Protein AF-0000000074760131 (afdb_homodimer)

Foldseek 3Di:
DVVVVVVVVCVLCVVVVVVVVLLQVLLVVQCVQAPLLAAQEEQEPLLWFLNVLLLQVSLQSQYHYEYEEQDQVSQVVSCVVSVVRHVHYYYDHADLLDLVRLLVSLVVSCVSSVNAHAEYEAEWAAFAQAALCVQQQHDPPQPQPQPPPPPPCSRVSVHGPHNPSSVVLLVVRLSTLPVSLVSNCVRCVVRNLPHYQAHEYEYEAAVLLQDPFGSGVSVSVNSVNVVVVQVVVQVVCVVSNYFYAYEHEYAEPIPNNLRHSNDPNPPPDPDPDDDDCPDPPPRFADSPPHHYSNVSSVVRVSCRSSSPHYHYPPPCVVVLSVVCVVPVPVSVVVRCVRRVND/DVVVVVVVVCVLCVVVVVVVVVLQVLLVVQCVQAPLLAAQEEAEPLLWFLNVLLLQVSLQSQYHYEYEEQDQVSQVVSCVVSVVRHVHYYYDHADLLDLVRLLVSLVVSCVSSVNAHAEYEAEWAAFAQAALCVQQQHDPPQDCPLPPPPPPCSRVSVHGPHNPSSVVLLVVRLSTLPVSLVSNCVRCVVRNLPHYQAHEYEYEAAVLLQDPFGSGVSVSVNSVNVVVVQVVVQVVCVVSNYFYAYEHEYAEPIPRNLRHSNDPNPPPDPDPDDDDCPDPPPRFADSPPHHYSNVSSVVRVSCRSSSPHYHYPPPCCVVLSVVCVVPVPVSVVVRCVRRVND

Secondary structure (DSSP, 8-state):
-HHHHHHHHHHHHHHHHHHHHHHHHHHHHHHHHS-GGG-EEEEES-SSHHHHHHHHHHHHTT-EEEEEES-HHHHHHHHHHHTTTSSEEEEEE--TTSHHHHHHHHHHHHHHTTT--SEEEE-------S-HHHHHT--TTS---TT--STT-TTGGGS-S-HHHHHHHHHHHHIIIIIHHHHHHHHHHHHHHHH-SS-EEEEE--GGGTS--TT-HHHHHHHHHHHHHHHHHHHHHGGGT-EEEEEEESSEESGGGGG-TTS--------------------SS--TTPEEHHHHHHHHHHHHHHT-SEEEESTTHHHHHHHHHH-HHHHHHHHHHHHT--/-HHHHHHHHHHHHHHHHHHHHHHHHHHHHHHHHS-GGG-EEEEES-SSHHHHHHHHHHHHTT-EEEEEES-HHHHHHHHHHHTTTSSEEEEEE--TTSHHHHHHHHHHHHHHTTT--SEEEE-------S-HHHHHT--TTS---TT--STT-TTGGGS-S-HHHHHHHHHHHHIIIIIHHHHHHHHHHHHHHHH-SS-EEEEE--GGGTS--TT-HHHHHHHHHHHHHHHHHHHHHGGGT-EEEEEEESSEESGGGGG-TTS--------------------SS--TTPEEHHHHHHHHHHHHHHT-SEEEESTTHHHHHHHHHH-HHHHHHHHHHHHT--

pLDDT: mean 83.69, std 20.08, range [25.39, 98.86]

Nearest PDB structures (foldseek):
  3tjr-assembly1_A  TM=8.777E-01  e=2.119E-16  Mycobacterium avium subsp. paratuberculosis
  6ixj-assembly3_G-3  TM=8.486E-01  e=1.454E-15  Klebsiella oxytoca
  1gco-assembly1_A  TM=7.982E-01  e=2.711E-15  Priestia megaterium
  1gee-assembly1_A  TM=7.977E-01  e=3.036E-15  Priestia megaterium
  3t7c-assembly1_B  TM=7.393E-01  e=1.694E-13  Mycobacterium avium 104

Sequence (684 aa):
MATTAGIAAAAVALPFLIHSLIAKANASARTARIPQTKERVVIIGASSGIGAELARIYAKRHAHIVLVARRIQLLEDLVKELAPMAGSIHALRGDVTLPDDVYKITIESLRFLQGGIDTLILCAGIISVLPFEELAGIDPAAPASPDSTTPGHEFDHLMPTDPSAACHAAARIMNVNYYAPFNLTAHFLPALTRTSVAGNLLVVSSMAGKLGAPTRSIYCASKHAVQGFFDALSMEVERTGVHVGIVSPGTVETDLRQSAVDLPQQESSSSATSSTSAQPKKVAGTKKGAMSAKACAEGIVQASDLRQHDVVMPWFYQASLALHIISPRLVRWLAKKKYGYVMATTAGIAAAAVALPFLIHSLIAKANASARTARIPQTKERVVIIGASSGIGAELARIYAKRHAHIVLVARRIQLLEDLVKELAPMAGSIHALRGDVTLPDDVYKITIESLRFLQGGIDTLILCAGIISVLPFEELAGIDPAAPASPDSTTPGHEFDHLMPTDPSAACHAAARIMNVNYYAPFNLTAHFLPALTRTSVAGNLLVVSSMAGKLGAPTRSIYCASKHAVQGFFDALSMEVERTGVHVGIVSPGTVETDLRQSAVDLPQQESSSSATSSTSAQPKKVAGTKKGAMSAKACAEGIVQASDLRQHDVVMPWFYQASLALHIISPRLVRWLAKKKYGYV

Solvent-accessible surface area (backbone atoms only — not comparable to full-atom values): 34552 Å² total; per-residue (Å²): 122,68,67,64,53,48,48,56,47,44,68,60,43,48,40,52,53,56,52,52,55,57,37,53,63,49,15,61,54,42,50,70,72,47,47,55,57,71,34,24,37,39,35,36,31,25,58,46,46,42,27,35,37,38,50,53,55,42,18,73,43,20,13,30,39,35,37,26,24,72,55,49,68,53,32,48,52,49,40,67,70,38,46,88,48,18,63,37,62,46,67,42,69,37,50,60,74,36,70,70,37,40,52,48,52,51,55,52,44,27,60,76,46,75,68,31,33,32,34,41,37,41,51,49,66,60,38,43,58,57,40,67,44,65,44,19,42,43,60,86,79,56,66,71,53,68,68,47,75,50,86,93,41,53,58,53,68,35,42,40,75,28,53,62,54,32,49,50,39,44,51,53,46,31,36,44,40,29,51,18,56,52,52,48,44,50,44,44,46,47,30,25,44,60,53,26,91,59,9,36,40,38,37,58,56,27,44,41,27,77,42,49,36,58,31,22,22,62,37,7,13,21,26,8,20,37,45,15,26,50,50,5,43,28,56,60,39,41,85,60,48,30,41,44,25,40,36,21,39,56,59,56,60,49,70,48,72,80,44,29,64,73,50,83,73,78,70,80,75,76,84,76,72,90,76,89,76,74,72,78,78,78,67,72,61,75,76,79,85,44,41,48,25,57,60,50,26,53,50,51,53,50,31,60,42,22,63,41,45,76,42,51,37,61,64,71,56,51,52,52,56,53,40,35,72,47,36,44,66,59,50,48,50,52,42,28,53,62,54,66,62,106,121,67,66,64,55,48,49,54,46,44,67,59,44,48,37,50,54,54,51,55,57,60,43,56,66,53,16,63,55,44,52,71,74,45,48,56,57,70,34,27,36,39,34,35,32,25,57,46,48,43,28,35,38,37,51,53,55,42,17,72,43,21,13,30,39,36,36,27,24,70,54,50,66,53,30,48,53,50,39,67,70,38,47,87,48,18,62,39,64,45,69,41,69,38,50,61,71,36,71,69,38,40,52,48,52,50,54,52,46,26,58,76,44,75,68,32,33,32,34,40,36,43,50,50,66,60,39,43,58,57,38,66,46,65,44,17,41,42,60,90,80,57,66,72,60,63,70,47,75,49,85,93,41,55,56,53,72,35,43,40,77,28,53,63,54,32,50,51,42,44,51,51,46,31,35,44,41,29,48,18,54,52,52,48,45,49,43,45,46,47,31,25,45,61,53,25,93,59,8,36,39,38,38,58,56,28,43,42,28,76,41,47,36,55,33,21,24,63,37,8,13,21,26,8,20,39,47,15,26,49,49,5,42,28,57,60,39,41,84,62,47,30,42,43,26,41,36,21,38,54,61,58,60,48,70,48,72,79,45,27,65,71,48,84,74,76,70,80,75,75,85,76,74,89,76,88,76,74,70,77,77,78,66,73,62,74,76,78,84,42,38,49,25,56,60,51,26,52,51,51,53,50,31,60,44,23,63,44,45,77,43,52,37,61,63,70,56,51,53,52,57,52,41,34,74,49,35,45,67,59,49,48,50,53,43,28,52,63,54,65,61,106

Radius of gyration: 25.78 Å; Cα contacts (8 Å, |Δi|>4): 1356; chains: 2; bounding box: 75×75×70 Å

Structure (mmCIF, N/CA/C/O backbone):
data_AF-0000000074760131-model_v1
#
loop_
_entity.id
_entity.type
_entity.pdbx_description
1 polymer 'NAD(P)-binding protein'
#
loop_
_atom_site.group_PDB
_atom_site.id
_atom_site.type_symbol
_atom_site.label_atom_id
_atom_site.label_alt_id
_atom_site.label_comp_id
_atom_site.label_asym_id
_atom_site.label_entity_id
_atom_site.label_seq_id
_atom_site.pdbx_PDB_ins_code
_atom_site.Cartn_x
_atom_site.Cartn_y
_atom_site.Cartn_z
_atom_site.occupancy
_atom_site.B_iso_or_equiv
_atom_site.auth_seq_id
_atom_site.auth_comp_id
_atom_site.auth_asym_id
_atom_site.auth_atom_id
_atom_site.pdbx_PDB_model_num
ATOM 1 N N . MET A 1 1 ? 13.038 -11.33 37.415 1 25.71 1 MET A N 1
ATOM 2 C CA . MET A 1 1 ? 13.311 -10.548 36.212 1 25.71 1 MET A CA 1
ATOM 3 C C . MET A 1 1 ? 13.367 -11.445 34.98 1 25.71 1 MET A C 1
ATOM 5 O O . MET A 1 1 ? 13.027 -11.013 33.877 1 25.71 1 MET A O 1
ATOM 9 N N . ALA A 1 2 ? 13.998 -12.531 35.12 1 36.42 2 ALA A N 1
ATOM 10 C CA . ALA A 1 2 ? 14.315 -13.575 34.149 1 36.42 2 ALA A CA 1
ATOM 11 C C . ALA A 1 2 ? 13.068 -14.373 33.776 1 36.42 2 ALA A C 1
ATOM 13 O O . ALA A 1 2 ? 12.924 -14.811 32.632 1 36.42 2 ALA A O 1
ATOM 14 N N . THR A 1 3 ? 12.272 -14.636 34.692 1 36.57 3 THR A N 1
ATOM 15 C CA . THR A 1 3 ? 11.137 -15.543 34.557 1 36.57 3 THR A CA 1
ATOM 16 C C . THR A 1 3 ? 10.024 -14.898 33.735 1 36.57 3 THR A C 1
ATOM 18 O O . THR A 1 3 ? 9.299 -15.587 33.015 1 36.57 3 THR A O 1
ATOM 21 N N . THR A 1 4 ? 9.851 -13.538 33.882 1 33.87 4 THR A N 1
ATOM 22 C CA . THR A 1 4 ? 8.796 -12.783 33.215 1 33.87 4 THR A CA 1
ATOM 23 C C . THR A 1 4 ? 9.106 -12.614 31.731 1 33.87 4 THR A C 1
ATOM 25 O O . THR A 1 4 ? 8.197 -12.607 30.898 1 33.87 4 THR A O 1
ATOM 28 N N . ALA A 1 5 ? 10.37 -12.464 31.42 1 36.91 5 ALA A N 1
ATOM 29 C CA . ALA A 1 5 ? 10.866 -12.4 30.048 1 36.91 5 ALA A CA 1
ATOM 30 C C . ALA A 1 5 ? 10.656 -13.728 29.326 1 36.91 5 ALA A C 1
ATOM 32 O O . ALA A 1 5 ? 10.34 -13.75 28.135 1 36.91 5 ALA A O 1
ATOM 33 N N . GLY A 1 6 ? 10.83 -14.709 29.985 1 34.36 6 GLY A N 1
ATOM 34 C CA . GLY A 1 6 ? 10.679 -16.051 29.444 1 34.36 6 GLY A CA 1
ATOM 35 C C . GLY A 1 6 ? 9.25 -16.38 29.057 1 34.36 6 GLY A C 1
ATOM 36 O O . GLY A 1 6 ? 9.009 -16.999 28.019 1 34.36 6 GLY A O 1
ATOM 37 N N . ILE A 1 7 ? 8.321 -16.017 29.9 1 35.05 7 ILE A N 1
ATOM 38 C CA . ILE A 1 7 ? 6.903 -16.295 29.701 1 35.05 7 ILE A CA 1
ATOM 39 C C . ILE A 1 7 ? 6.363 -15.433 28.562 1 35.05 7 ILE A C 1
ATOM 41 O O . ILE A 1 7 ? 5.614 -15.917 27.71 1 35.05 7 ILE A O 1
ATOM 45 N N . ALA A 1 8 ? 6.775 -14.192 28.533 1 37.88 8 ALA A N 1
ATOM 46 C CA . ALA A 1 8 ? 6.421 -13.305 27.428 1 37.88 8 ALA A CA 1
ATOM 47 C C . ALA A 1 8 ? 6.955 -13.839 26.102 1 37.88 8 ALA A C 1
ATOM 49 O O . ALA A 1 8 ? 6.25 -13.826 25.091 1 37.88 8 ALA A O 1
ATOM 50 N N . ALA A 1 9 ? 8.093 -14.368 26.188 1 38.42 9 ALA A N 1
ATOM 51 C CA . ALA A 1 9 ? 8.692 -14.99 25.01 1 38.42 9 ALA A CA 1
ATOM 52 C C . ALA A 1 9 ? 7.933 -16.252 24.609 1 38.42 9 ALA A C 1
ATOM 54 O O . ALA A 1 9 ? 7.719 -16.504 23.421 1 38.42 9 ALA A O 1
ATOM 55 N N . ALA A 1 10 ? 7.651 -17.055 25.6 1 39.58 10 ALA A N 1
ATOM 56 C CA . ALA A 1 10 ? 6.958 -18.309 25.319 1 39.58 10 ALA A CA 1
ATOM 57 C C . ALA A 1 10 ? 5.552 -18.051 24.786 1 39.58 10 ALA A C 1
ATOM 59 O O . ALA A 1 10 ? 5.082 -18.756 23.889 1 39.58 10 ALA A O 1
ATOM 60 N N . ALA A 1 11 ? 4.866 -17.13 25.439 1 44.07 11 ALA A N 1
ATOM 61 C CA . ALA A 1 11 ? 3.518 -16.765 25.012 1 44.07 11 ALA A CA 1
ATOM 62 C C . ALA A 1 11 ? 3.52 -16.234 23.582 1 44.07 11 ALA A C 1
ATOM 64 O O . ALA A 1 11 ? 2.562 -16.442 22.834 1 44.07 11 ALA A O 1
ATOM 65 N N . VAL A 1 12 ? 4.633 -15.665 23.236 1 47.32 12 VAL A N 1
ATOM 66 C CA . VAL A 1 12 ? 4.819 -15.168 21.877 1 47.32 12 VAL A CA 1
ATOM 67 C C . VAL A 1 12 ? 5.197 -16.322 20.951 1 47.32 12 VAL A C 1
ATOM 69 O O . VAL A 1 12 ? 4.776 -16.36 19.793 1 47.32 12 VAL A O 1
ATOM 72 N N . ALA A 1 13 ? 5.904 -17.245 21.585 1 47.9 13 ALA A N 1
ATOM 73 C CA . ALA A 1 13 ? 6.475 -18.29 20.739 1 47.9 13 ALA A CA 1
ATOM 74 C C . ALA A 1 13 ? 5.449 -19.381 20.447 1 47.9 13 ALA A C 1
ATOM 76 O O . ALA A 1 13 ? 5.469 -19.989 19.375 1 47.9 13 ALA A O 1
ATOM 77 N N . LEU A 1 14 ? 4.615 -19.724 21.406 1 47.93 14 LEU A N 1
ATOM 78 C CA . LEU A 1 14 ? 3.757 -20.899 21.294 1 47.93 14 LEU A CA 1
ATOM 79 C C . LEU A 1 14 ? 2.836 -20.786 20.083 1 47.93 14 LEU A C 1
ATOM 81 O O . LEU A 1 14 ? 2.698 -21.738 19.312 1 47.93 14 LEU A O 1
ATOM 85 N N . PRO A 1 15 ? 2.142 -19.737 19.921 1 50.5 15 PRO A N 1
ATOM 86 C CA . PRO A 1 15 ? 1.244 -19.659 18.766 1 50.5 15 PRO A CA 1
ATOM 87 C C . PRO A 1 15 ? 1.975 -19.842 17.438 1 50.5 15 PRO A C 1
ATOM 89 O O . PRO A 1 15 ? 1.43 -20.439 16.506 1 50.5 15 PRO A O 1
ATOM 92 N N . PHE A 1 16 ? 3.193 -19.593 17.502 1 52.75 16 PHE A N 1
ATOM 93 C CA . PHE A 1 16 ? 3.982 -19.779 16.291 1 52.75 16 PHE A CA 1
ATOM 94 C C . PHE A 1 16 ? 4.245 -21.258 16.037 1 52.75 16 PHE A C 1
ATOM 96 O O . PHE A 1 16 ? 4.245 -21.706 14.889 1 52.75 16 PHE A O 1
ATOM 103 N N . LEU A 1 17 ? 4.449 -21.968 17.144 1 47.19 17 LEU A N 1
ATOM 104 C CA . LEU A 1 17 ? 4.664 -23.404 16.996 1 47.19 17 LEU A CA 1
ATOM 105 C C . LEU A 1 17 ? 3.418 -24.086 16.443 1 47.19 17 LEU A C 1
ATOM 107 O O . LEU A 1 17 ? 3.515 -24.952 15.57 1 47.19 17 LEU A O 1
ATOM 111 N N . ILE A 1 18 ? 2.283 -23.757 16.933 1 48.69 18 ILE A N 1
ATOM 112 C CA . ILE A 1 18 ? 1.035 -24.368 16.489 1 48.69 18 ILE A CA 1
ATOM 113 C C . ILE A 1 18 ? 0.782 -24.019 15.024 1 48.69 18 ILE A C 1
ATOM 115 O O . ILE A 1 18 ? 0.392 -24.88 14.232 1 48.69 18 ILE A O 1
ATOM 119 N N . HIS A 1 19 ? 1.083 -22.832 14.655 1 53.65 19 HIS A N 1
ATOM 120 C CA . HIS A 1 19 ? 0.951 -22.39 13.272 1 53.65 19 HIS A CA 1
ATOM 121 C C . HIS A 1 19 ? 1.825 -23.224 12.341 1 53.65 19 HIS A C 1
ATOM 123 O O . HIS A 1 19 ? 1.394 -23.598 11.248 1 53.65 19 HIS A O 1
ATOM 129 N N . SER A 1 20 ? 2.97 -23.512 12.856 1 49.36 20 SER A N 1
ATOM 130 C CA . SER A 1 20 ? 3.895 -24.296 12.044 1 49.36 20 SER A CA 1
ATOM 131 C C . SER A 1 20 ? 3.372 -25.711 11.82 1 49.36 20 SER A C 1
ATOM 133 O O . SER A 1 20 ? 3.542 -26.278 10.738 1 49.36 20 SER A O 1
ATOM 135 N N . LEU A 1 21 ? 2.669 -26.235 12.76 1 47.71 21 LEU A N 1
ATOM 136 C CA . LEU A 1 21 ? 2.178 -27.604 12.642 1 47.71 21 LEU A CA 1
ATOM 137 C C . LEU A 1 21 ? 1.004 -27.678 11.672 1 47.71 21 LEU A C 1
ATOM 139 O O . LEU A 1 21 ? 0.907 -28.618 10.879 1 47.71 21 LEU A O 1
ATOM 143 N N . ILE A 1 22 ? 0.122 -26.783 11.645 1 50.03 22 ILE A N 1
ATOM 144 C CA . ILE A 1 22 ? -1.038 -26.739 10.762 1 50.03 22 ILE A CA 1
ATOM 145 C C . ILE A 1 22 ? -0.582 -26.519 9.321 1 50.03 22 ILE A C 1
ATOM 147 O O . ILE A 1 22 ? -1.102 -27.147 8.396 1 50.03 22 ILE A O 1
ATOM 151 N N . ALA A 1 23 ? 0.433 -25.772 9.142 1 53.25 23 ALA A N 1
ATOM 152 C CA . ALA A 1 23 ? 0.979 -25.512 7.812 1 53.25 23 ALA A CA 1
ATOM 153 C C . ALA A 1 23 ? 1.5 -26.796 7.173 1 53.25 23 ALA A C 1
ATOM 155 O O . ALA A 1 23 ? 1.298 -27.028 5.978 1 53.25 23 ALA A O 1
ATOM 156 N N . LYS A 1 24 ? 2.086 -27.681 7.887 1 48.98 24 LYS A N 1
ATOM 157 C CA . LYS A 1 24 ? 2.66 -28.921 7.372 1 48.98 24 LYS A CA 1
ATOM 158 C C . LYS A 1 24 ? 1.572 -29.853 6.846 1 48.98 24 LYS A C 1
ATOM 160 O O . LYS A 1 24 ? 1.769 -30.539 5.84 1 48.98 24 LYS A O 1
ATOM 165 N N . ALA A 1 25 ? 0.47 -29.856 7.476 1 47.83 25 ALA A N 1
ATOM 166 C CA . ALA A 1 25 ? -0.621 -30.725 7.041 1 47.83 25 ALA A CA 1
ATOM 167 C C . ALA A 1 25 ? -1.158 -30.293 5.68 1 47.83 25 ALA A C 1
ATOM 169 O O . ALA A 1 25 ? -1.491 -31.134 4.842 1 47.83 25 ALA A O 1
ATOM 170 N N . ASN A 1 26 ? -1.123 -29.02 5.33 1 53.7 26 ASN A N 1
ATOM 171 C CA . ASN A 1 26 ? -1.623 -28.505 4.06 1 53.7 26 ASN A CA 1
ATOM 172 C C . ASN A 1 26 ? -0.653 -28.792 2.917 1 53.7 26 ASN A C 1
ATOM 174 O O . ASN A 1 26 ? -1.071 -28.961 1.77 1 53.7 26 ASN A O 1
ATOM 178 N N . ALA A 1 27 ? 0.74 -28.915 3.179 1 55.83 27 ALA A N 1
ATOM 179 C CA . ALA A 1 27 ? 1.793 -29.21 2.211 1 55.83 27 ALA A CA 1
ATOM 180 C C . ALA A 1 27 ? 1.569 -30.569 1.553 1 55.83 27 ALA A C 1
ATOM 182 O O . ALA A 1 27 ? 1.637 -30.692 0.328 1 55.83 27 ALA A O 1
ATOM 183 N N . SER A 1 28 ? 1.399 -31.56 2.368 1 60.6 28 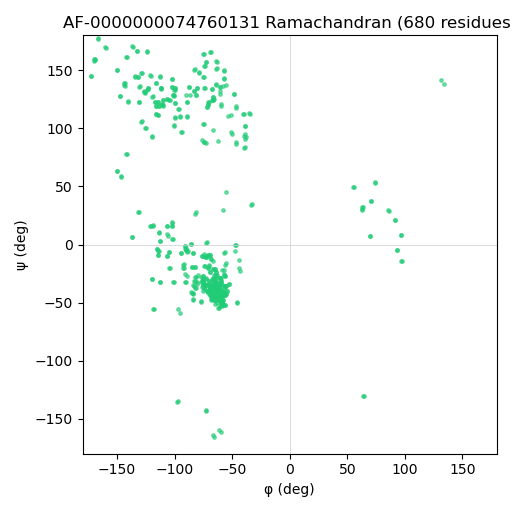SER A N 1
ATOM 184 C CA . SER A 1 28 ? 1.273 -32.936 1.898 1 60.6 28 SER A CA 1
ATOM 185 C C . SER A 1 28 ? 0.135 -33.075 0.893 1 60.6 28 SER A C 1
ATOM 187 O O . SER A 1 28 ? 0.278 -33.754 -0.125 1 60.6 28 SER A O 1
ATOM 189 N N . ALA A 1 29 ? -0.641 -32.134 0.942 1 72.77 29 ALA A N 1
ATOM 190 C CA . ALA A 1 29 ? -1.826 -32.311 0.106 1 72.77 29 ALA A CA 1
ATOM 191 C C . ALA A 1 29 ? -1.588 -31.775 -1.303 1 72.77 29 ALA A C 1
ATOM 193 O O . ALA A 1 29 ? -1.924 -32.434 -2.29 1 72.77 29 ALA A O 1
ATOM 194 N N . ARG A 1 30 ? -0.66 -30.749 -1.523 1 88.06 30 ARG A N 1
ATOM 195 C CA . ARG A 1 30 ? -0.509 -30.197 -2.866 1 88.06 30 ARG A CA 1
ATOM 196 C C . ARG A 1 30 ? 0.455 -31.037 -3.697 1 88.06 30 ARG A C 1
ATOM 198 O O . ARG A 1 30 ? 0.174 -31.348 -4.857 1 88.06 30 ARG A O 1
ATOM 205 N N . THR A 1 31 ? 1.559 -31.461 -3.055 1 89.16 31 THR A N 1
ATOM 206 C CA . THR A 1 31 ? 2.594 -32.198 -3.77 1 89.16 31 THR A CA 1
ATOM 207 C C . THR A 1 31 ? 2.093 -33.582 -4.171 1 89.16 31 THR A C 1
ATOM 209 O O . THR A 1 31 ? 2.615 -34.19 -5.109 1 89.16 31 THR A O 1
ATOM 212 N N . ALA A 1 32 ? 1.107 -34.026 -3.419 1 90.08 32 ALA A N 1
ATOM 213 C CA . ALA A 1 32 ? 0.483 -35.297 -3.778 1 90.08 32 ALA A CA 1
ATOM 214 C C . ALA A 1 32 ? -0.429 -35.137 -4.99 1 90.08 32 ALA A C 1
ATOM 216 O O . ALA A 1 32 ? -0.582 -36.067 -5.787 1 90.08 32 ALA A O 1
ATOM 217 N N . ARG A 1 33 ? -0.941 -34.012 -5.181 1 93.13 33 ARG A N 1
ATOM 218 C CA . ARG A 1 33 ? -1.914 -33.764 -6.24 1 93.13 33 ARG A CA 1
ATOM 219 C C . ARG A 1 33 ? -1.222 -33.344 -7.533 1 93.13 33 ARG A C 1
ATOM 221 O O . ARG A 1 33 ? -1.723 -33.611 -8.627 1 93.13 33 ARG A O 1
ATOM 228 N N . ILE A 1 34 ? -0.074 -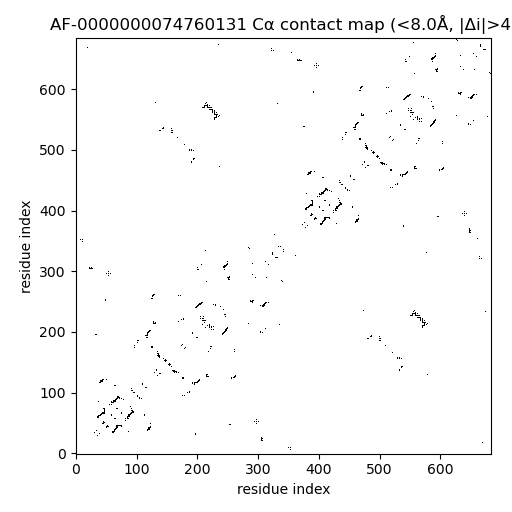32.632 -7.432 1 95.5 34 ILE A N 1
ATOM 229 C CA . ILE A 1 34 ? 0.724 -32.212 -8.579 1 95.5 34 ILE A CA 1
ATOM 230 C C . ILE A 1 34 ? 2.164 -32.689 -8.41 1 95.5 34 ILE A C 1
ATOM 232 O O . ILE A 1 34 ? 2.964 -32.041 -7.73 1 95.5 34 ILE A O 1
ATOM 236 N N . PRO A 1 35 ? 2.456 -33.795 -9.107 1 95.37 35 PRO A N 1
ATOM 237 C CA . PRO A 1 35 ? 3.849 -34.246 -9.044 1 95.37 35 PRO A CA 1
ATOM 238 C C . PRO A 1 35 ? 4.836 -33.176 -9.505 1 95.37 35 PRO A C 1
ATOM 240 O O . PRO A 1 35 ? 4.56 -32.446 -10.46 1 95.37 35 PRO A O 1
ATOM 243 N N . GLN A 1 36 ? 6.008 -33.086 -8.871 1 95.56 36 GLN A N 1
ATOM 244 C CA . GLN A 1 36 ? 7.011 -32.065 -9.155 1 95.56 36 GLN A CA 1
ATOM 245 C C . GLN A 1 36 ? 7.409 -32.08 -10.628 1 95.56 36 GLN A C 1
ATOM 247 O O . GLN A 1 36 ? 7.597 -31.025 -11.237 1 95.56 36 GLN A O 1
ATOM 252 N N . THR A 1 37 ? 7.463 -33.294 -11.241 1 96.73 37 THR A N 1
ATOM 253 C CA . THR A 1 37 ? 7.936 -33.469 -12.609 1 96.73 37 THR A CA 1
ATOM 254 C C . THR A 1 37 ? 6.878 -33.01 -13.61 1 96.73 37 THR A C 1
ATOM 256 O O . THR A 1 37 ? 7.173 -32.828 -14.793 1 96.73 37 THR A O 1
ATOM 259 N N . LYS A 1 38 ? 5.684 -32.742 -13.153 1 97.18 38 LYS A N 1
ATOM 260 C CA . LYS A 1 38 ? 4.595 -32.348 -14.042 1 97.18 38 LYS A CA 1
ATOM 261 C C . LYS A 1 38 ? 4.165 -30.908 -13.781 1 97.18 38 LYS A C 1
ATOM 263 O O . LYS A 1 38 ? 3.3 -30.376 -14.48 1 97.18 38 LYS A O 1
ATOM 268 N N . GLU A 1 39 ? 4.775 -30.36 -12.747 1 98.22 39 GLU A N 1
ATOM 269 C CA . GLU A 1 39 ? 4.364 -29.014 -12.358 1 98.22 39 GLU A CA 1
ATOM 270 C C . GLU A 1 39 ? 4.725 -27.994 -13.435 1 98.22 39 GLU A C 1
ATOM 272 O O . GLU A 1 39 ? 5.855 -27.976 -13.926 1 98.22 39 GLU A O 1
ATOM 277 N N . ARG A 1 40 ? 3.794 -27.19 -13.899 1 98.7 40 ARG A N 1
ATOM 278 C CA . ARG A 1 40 ? 3.953 -26.1 -14.855 1 98.7 40 ARG A CA 1
ATOM 279 C C . ARG A 1 40 ? 4.091 -24.76 -14.14 1 98.7 40 ARG A C 1
ATOM 281 O O . ARG A 1 40 ? 3.149 -24.294 -13.496 1 98.7 40 ARG A O 1
ATOM 288 N N . VAL A 1 41 ? 5.251 -24.09 -14.279 1 98.81 41 VAL A N 1
ATOM 289 C CA . VAL A 1 41 ? 5.61 -22.95 -13.442 1 98.81 41 VAL A CA 1
ATOM 290 C C . VAL A 1 41 ? 5.97 -21.756 -14.322 1 98.81 41 VAL A C 1
ATOM 292 O O . VAL A 1 41 ? 6.733 -21.891 -15.282 1 98.81 41 VAL A O 1
ATOM 295 N N . VAL A 1 42 ? 5.419 -20.588 -14.031 1 98.86 42 VAL A N 1
ATOM 296 C CA . VAL A 1 42 ? 5.82 -19.324 -14.638 1 98.86 42 VAL A CA 1
ATOM 297 C C . VAL A 1 42 ? 6.527 -18.454 -13.602 1 98.86 42 VAL A C 1
ATOM 299 O O . VAL A 1 42 ? 5.979 -18.183 -12.531 1 98.86 42 VAL A O 1
ATOM 302 N N . ILE A 1 43 ? 7.733 -18.024 -13.879 1 98.81 43 ILE A N 1
ATOM 303 C CA . ILE A 1 43 ? 8.518 -17.18 -12.985 1 98.81 43 ILE A CA 1
ATOM 304 C C . ILE A 1 43 ? 8.728 -15.809 -13.622 1 98.81 43 ILE A C 1
ATOM 306 O O . ILE A 1 43 ? 9.404 -15.691 -14.647 1 98.81 43 ILE A O 1
ATOM 310 N N . ILE A 1 44 ? 8.106 -14.802 -13.053 1 98.54 44 ILE A N 1
ATOM 311 C CA . ILE A 1 44 ? 8.267 -13.417 -13.485 1 98.54 44 ILE A CA 1
ATOM 312 C C . ILE A 1 44 ? 9.463 -12.791 -12.771 1 98.54 44 ILE A C 1
ATOM 314 O O . ILE A 1 44 ? 9.56 -12.846 -11.543 1 98.54 44 ILE A O 1
ATOM 318 N N . GLY A 1 45 ? 10.317 -12.064 -13.478 1 96.39 45 GLY A N 1
ATOM 319 C CA . GLY A 1 45 ? 11.539 -11.534 -12.896 1 96.39 45 GLY A CA 1
ATOM 320 C C . GLY A 1 45 ? 12.603 -12.593 -12.676 1 96.39 45 GLY A C 1
ATOM 321 O O . GLY A 1 45 ? 13.158 -12.704 -11.581 1 96.39 45 GLY A O 1
ATOM 322 N N . ALA A 1 46 ? 12.935 -13.335 -13.702 1 95.46 46 ALA A N 1
ATOM 323 C CA . ALA A 1 46 ? 13.728 -14.552 -13.544 1 95.46 46 ALA A CA 1
ATOM 324 C C . ALA A 1 46 ? 15.186 -14.311 -13.923 1 95.46 46 ALA A C 1
ATOM 326 O O . ALA A 1 46 ? 16.012 -15.223 -13.851 1 95.46 46 ALA A O 1
ATOM 327 N N . SER A 1 47 ? 15.607 -13.101 -14.247 1 90.48 47 SER A N 1
ATOM 328 C CA . SER A 1 47 ? 16.916 -12.87 -14.851 1 90.48 47 SER A CA 1
ATOM 329 C C . SER A 1 47 ? 18.011 -12.815 -13.791 1 90.48 47 SER A C 1
ATOM 331 O O . SER A 1 47 ? 19.196 -12.935 -14.109 1 90.48 47 SER A O 1
ATOM 333 N N . SER A 1 48 ? 17.701 -12.588 -12.518 1 88.31 48 SER A N 1
ATOM 334 C CA . SER A 1 48 ? 18.715 -12.493 -11.473 1 88.31 48 SER A CA 1
ATOM 335 C C . SER A 1 48 ? 18.11 -12.72 -10.092 1 88.31 48 SER A C 1
ATOM 337 O O . SER A 1 48 ? 16.908 -12.967 -9.968 1 88.31 48 SER A O 1
ATOM 339 N N . GLY A 1 49 ? 18.985 -12.875 -9.152 1 92.17 49 GLY A N 1
ATOM 340 C CA . GLY A 1 49 ? 18.562 -12.9 -7.761 1 92.17 49 GLY A CA 1
ATOM 341 C C . GLY A 1 49 ? 17.662 -14.075 -7.431 1 92.17 49 GLY A C 1
ATOM 342 O O . GLY A 1 49 ? 17.997 -15.223 -7.731 1 92.17 49 GLY A O 1
ATOM 343 N N . ILE A 1 50 ? 16.576 -13.791 -6.809 1 94.89 50 ILE A N 1
ATOM 344 C CA . ILE A 1 50 ? 15.638 -14.793 -6.314 1 94.89 50 ILE A CA 1
ATOM 345 C C . ILE A 1 50 ? 15.029 -15.555 -7.489 1 94.89 50 ILE A C 1
ATOM 347 O O . ILE A 1 50 ? 14.911 -16.782 -7.447 1 94.89 50 ILE A O 1
ATOM 351 N N . GLY A 1 51 ? 14.708 -14.856 -8.598 1 96.83 51 GLY A N 1
ATOM 352 C CA . GLY A 1 51 ? 14.08 -15.472 -9.756 1 96.83 51 GLY A CA 1
ATOM 353 C C . GLY A 1 51 ? 14.96 -16.507 -10.432 1 96.83 51 GLY A C 1
ATOM 354 O O . GLY A 1 51 ? 14.487 -17.583 -10.805 1 96.83 51 GLY A O 1
ATOM 355 N N . ALA A 1 52 ? 16.219 -16.187 -10.556 1 96.89 52 ALA A N 1
ATOM 356 C CA . ALA A 1 52 ? 17.159 -17.124 -11.166 1 96.89 52 ALA A CA 1
ATOM 357 C C . ALA A 1 52 ? 17.326 -18.373 -10.306 1 96.89 52 ALA A C 1
ATOM 359 O O . ALA A 1 52 ? 17.414 -19.487 -10.828 1 96.89 52 ALA A O 1
ATOM 360 N N . GLU A 1 53 ? 17.374 -18.159 -9.022 1 97.54 53 GLU A N 1
ATOM 361 C CA . GLU A 1 53 ? 17.522 -19.292 -8.113 1 97.54 53 GLU A CA 1
ATOM 362 C C . GLU A 1 53 ? 16.272 -20.167 -8.113 1 97.54 53 GLU A C 1
ATOM 364 O O . GLU A 1 53 ? 16.363 -21.389 -7.98 1 97.54 53 GLU A O 1
ATOM 369 N N . LEU A 1 54 ? 15.129 -19.579 -8.236 1 98.43 54 LEU A N 1
ATOM 370 C CA . LEU A 1 54 ? 13.892 -20.343 -8.361 1 98.43 54 LEU A CA 1
ATOM 371 C C . LEU A 1 54 ? 13.92 -21.222 -9.607 1 98.43 54 LEU A C 1
ATOM 373 O O . LEU A 1 54 ? 13.517 -22.386 -9.559 1 98.43 54 LEU A O 1
ATOM 377 N N . ALA A 1 55 ? 14.382 -20.635 -10.698 1 98.35 55 ALA A N 1
ATOM 378 C CA . ALA A 1 55 ? 14.508 -21.398 -11.937 1 98.35 55 ALA A CA 1
ATOM 379 C C . ALA A 1 55 ? 15.361 -22.646 -11.728 1 98.35 55 ALA A C 1
ATOM 381 O O . ALA A 1 55 ? 15.007 -23.732 -12.195 1 98.35 55 ALA A O 1
ATOM 382 N N . ARG A 1 56 ? 16.44 -22.519 -11.012 1 98.51 56 ARG A N 1
ATOM 383 C CA . ARG A 1 56 ? 17.353 -23.63 -10.761 1 98.51 56 ARG A CA 1
ATOM 384 C C . ARG A 1 56 ? 16.679 -24.715 -9.929 1 98.51 56 ARG A C 1
ATOM 386 O O . ARG A 1 56 ? 16.853 -25.906 -10.194 1 98.51 56 ARG A O 1
ATOM 393 N N . ILE A 1 57 ? 15.938 -24.303 -8.914 1 98.53 57 ILE A N 1
ATOM 394 C CA . ILE A 1 57 ? 15.293 -25.26 -8.022 1 98.53 57 ILE A CA 1
ATOM 395 C C . ILE A 1 57 ? 14.205 -26.019 -8.778 1 98.53 57 ILE A C 1
ATOM 397 O O . ILE A 1 57 ? 14.129 -27.248 -8.701 1 98.53 57 ILE A O 1
ATOM 401 N N . TYR A 1 58 ? 13.374 -25.358 -9.553 1 98.55 58 TYR A N 1
ATOM 402 C CA . TYR A 1 58 ? 12.282 -26.013 -10.264 1 98.55 58 TYR A CA 1
ATOM 403 C C . TYR A 1 58 ? 12.813 -26.883 -11.397 1 98.55 58 TYR A C 1
ATOM 405 O O . TYR A 1 58 ? 12.234 -27.926 -11.711 1 98.55 58 TYR A O 1
ATOM 413 N N . ALA A 1 59 ? 13.935 -26.457 -12.044 1 98.61 59 ALA A N 1
ATOM 414 C CA . ALA A 1 59 ? 14.563 -27.299 -13.058 1 98.61 59 ALA A CA 1
ATOM 415 C C . ALA A 1 59 ? 15.039 -28.619 -12.457 1 98.61 59 ALA A C 1
ATOM 417 O O . ALA A 1 59 ? 14.854 -29.682 -13.054 1 98.61 59 ALA A O 1
ATOM 418 N N . LYS A 1 60 ? 15.607 -28.493 -11.272 1 98.08 60 LYS A N 1
ATOM 419 C CA . LYS A 1 60 ? 16.089 -29.687 -10.584 1 98.08 60 LYS A CA 1
ATOM 420 C C . LYS A 1 60 ? 14.938 -30.63 -10.245 1 98.08 60 LYS A C 1
ATOM 422 O O . LYS A 1 60 ? 15.127 -31.845 -10.159 1 98.08 60 LYS A O 1
ATOM 427 N N . ARG A 1 61 ? 13.743 -30.083 -10.148 1 97.7 61 ARG A N 1
ATOM 428 C CA . ARG A 1 61 ? 12.534 -30.857 -9.885 1 97.7 61 ARG A CA 1
ATOM 429 C C . ARG A 1 61 ? 11.948 -31.414 -11.179 1 97.7 61 ARG A C 1
ATOM 431 O O . ARG A 1 61 ? 10.889 -32.045 -11.165 1 97.7 61 ARG A O 1
ATOM 438 N N . HIS A 1 62 ? 12.603 -31.121 -12.304 1 98.42 62 HIS A N 1
ATOM 439 C CA . HIS A 1 62 ? 12.189 -31.549 -13.635 1 98.42 62 HIS A CA 1
ATOM 440 C C . HIS A 1 62 ? 10.833 -30.958 -14.006 1 98.42 62 HIS A C 1
ATOM 442 O O . HIS A 1 62 ? 10.024 -31.616 -14.665 1 98.42 62 HIS A O 1
ATOM 448 N N . ALA A 1 63 ? 10.533 -29.773 -13.478 1 98.49 63 ALA A N 1
ATOM 449 C CA . ALA A 1 63 ? 9.28 -29.079 -13.768 1 98.49 63 ALA A CA 1
ATOM 450 C C . ALA A 1 63 ? 9.301 -28.473 -15.168 1 98.49 63 ALA A C 1
ATOM 452 O O . ALA A 1 63 ? 10.334 -28.485 -15.841 1 98.49 63 ALA A O 1
ATOM 453 N N . HIS A 1 64 ? 8.131 -28.111 -15.685 1 98.71 64 HIS A N 1
ATOM 454 C CA . HIS A 1 64 ? 7.979 -27.31 -16.894 1 98.71 64 HIS A CA 1
ATOM 455 C C . HIS A 1 64 ? 7.955 -25.82 -16.569 1 98.71 64 HIS A C 1
ATOM 457 O O . HIS A 1 64 ? 7.096 -25.359 -15.814 1 98.71 64 HIS A O 1
ATOM 463 N N . ILE A 1 65 ? 8.9 -25.048 -17.181 1 98.73 65 ILE A N 1
ATOM 464 C CA . ILE A 1 65 ? 9.153 -23.713 -16.649 1 98.73 65 ILE A CA 1
ATOM 465 C C . ILE A 1 65 ? 9.118 -22.691 -17.783 1 98.73 65 ILE A C 1
ATOM 467 O O . ILE A 1 65 ? 9.641 -22.943 -18.871 1 98.73 65 ILE A O 1
ATOM 471 N N . VAL A 1 66 ? 8.467 -21.552 -17.574 1 98.78 66 VAL A N 1
ATOM 472 C CA . VAL A 1 66 ? 8.596 -20.358 -18.403 1 98.78 66 VAL A CA 1
ATOM 473 C C . VAL A 1 66 ? 9.232 -19.231 -17.592 1 98.78 66 VAL A C 1
ATOM 475 O O . VAL A 1 66 ? 8.74 -18.877 -16.518 1 98.78 66 VAL A O 1
ATOM 478 N N . LEU A 1 67 ? 10.355 -18.715 -18.086 1 98.62 67 LEU A N 1
ATOM 479 C CA . LEU A 1 67 ? 11.086 -17.622 -17.454 1 98.62 67 LEU A CA 1
ATOM 480 C C . LEU A 1 67 ? 10.796 -16.298 -18.152 1 98.62 67 LEU A C 1
ATOM 482 O O . LEU A 1 67 ? 10.942 -16.19 -19.372 1 98.62 67 LEU A O 1
ATOM 486 N N . VAL A 1 68 ? 10.42 -15.29 -17.402 1 98.45 68 VAL A N 1
ATOM 487 C CA . VAL A 1 68 ? 10.071 -14.003 -17.994 1 98.45 68 VAL A CA 1
ATOM 488 C C . VAL A 1 68 ? 10.938 -12.903 -17.386 1 98.45 68 VAL A C 1
ATOM 490 O O . VAL A 1 68 ? 11.1 -12.835 -16.166 1 98.45 68 VAL A O 1
ATOM 493 N N . ALA A 1 69 ? 11.468 -12.053 -18.142 1 96.5 69 ALA A N 1
ATOM 494 C CA . ALA A 1 69 ? 12.183 -10.848 -17.731 1 96.5 69 ALA A CA 1
ATOM 495 C C . ALA A 1 69 ? 12.394 -9.906 -18.912 1 96.5 69 ALA A C 1
ATOM 497 O O . ALA A 1 69 ? 12.026 -10.227 -20.044 1 96.5 69 ALA A O 1
ATOM 498 N N . ARG A 1 70 ? 12.976 -8.767 -18.631 1 91.88 70 ARG A N 1
ATOM 499 C CA . ARG A 1 70 ? 13.244 -7.784 -19.676 1 91.88 70 ARG A CA 1
ATOM 500 C C . ARG A 1 70 ? 14.53 -8.118 -20.425 1 91.88 70 ARG A C 1
ATOM 502 O O . ARG A 1 70 ? 14.663 -7.805 -21.61 1 91.88 70 ARG A O 1
ATOM 509 N N . ARG A 1 71 ? 15.556 -8.754 -19.722 1 89.54 71 ARG A N 1
ATOM 510 C CA . ARG A 1 71 ? 16.862 -9.059 -20.3 1 89.54 71 ARG A CA 1
ATOM 511 C C . ARG A 1 71 ? 16.893 -10.475 -20.864 1 89.54 71 ARG A C 1
ATOM 513 O O . ARG A 1 71 ? 17.298 -11.415 -20.176 1 89.54 71 ARG A O 1
ATOM 520 N N . ILE A 1 72 ? 16.677 -10.552 -22.107 1 93.76 72 ILE A N 1
ATOM 521 C CA . ILE A 1 72 ? 16.443 -11.843 -22.743 1 93.76 72 ILE A CA 1
ATOM 522 C C . ILE A 1 72 ? 17.739 -12.651 -22.762 1 93.76 72 ILE A C 1
ATOM 524 O O . ILE A 1 72 ? 17.715 -13.878 -22.647 1 93.76 72 ILE A O 1
ATOM 528 N N . GLN A 1 73 ? 18.896 -11.991 -22.854 1 95.27 73 GLN A N 1
ATOM 529 C CA . GLN A 1 73 ? 20.164 -12.709 -22.939 1 95.27 73 GLN A CA 1
ATOM 530 C C . GLN A 1 73 ? 20.446 -13.481 -21.654 1 95.27 73 GLN A C 1
ATOM 532 O O . GLN A 1 73 ? 20.953 -14.604 -21.697 1 95.27 73 GLN A O 1
ATOM 537 N N . LEU A 1 74 ? 20.155 -12.839 -20.56 1 94.44 74 LEU A N 1
ATOM 538 C CA . LEU A 1 74 ? 20.351 -13.504 -19.276 1 94.44 74 LEU A CA 1
ATOM 539 C C . LEU A 1 74 ? 19.434 -14.715 -19.145 1 94.44 74 LEU A C 1
ATOM 541 O O . LEU A 1 74 ? 19.83 -15.741 -18.587 1 94.44 74 LEU A O 1
ATOM 545 N N . LEU A 1 75 ? 18.254 -14.643 -19.682 1 96.96 75 LEU A N 1
ATOM 546 C CA . LEU A 1 75 ? 17.301 -15.747 -19.644 1 96.96 75 LEU A CA 1
ATOM 547 C C . LEU A 1 75 ? 17.77 -16.901 -20.523 1 96.96 75 LEU A C 1
ATOM 549 O O . LEU A 1 75 ? 17.668 -18.066 -20.132 1 96.96 75 LEU A O 1
ATOM 553 N N . GLU A 1 76 ? 18.232 -16.561 -21.678 1 97.02 76 GLU A N 1
ATOM 554 C CA . GLU A 1 76 ? 18.691 -17.585 -22.612 1 97.02 76 GLU A CA 1
ATOM 555 C C . GLU A 1 76 ? 19.877 -18.359 -22.044 1 97.02 76 GLU A C 1
ATOM 557 O O . GLU A 1 76 ? 19.981 -19.573 -22.232 1 97.02 76 GLU A O 1
ATOM 562 N N . ASP A 1 77 ? 20.728 -17.644 -21.354 1 97.05 77 ASP A N 1
ATOM 563 C CA . ASP A 1 77 ? 21.846 -18.307 -20.691 1 97.05 77 ASP A CA 1
ATOM 564 C C . ASP A 1 77 ? 21.352 -19.29 -19.632 1 97.05 77 ASP A C 1
ATOM 566 O O . ASP A 1 77 ? 21.883 -20.396 -19.508 1 97.05 77 ASP A O 1
ATOM 570 N N . LEU A 1 78 ? 20.366 -18.883 -18.911 1 96.84 78 LEU A N 1
ATOM 571 C CA . LEU A 1 78 ? 19.782 -19.748 -17.891 1 96.84 78 LEU A CA 1
ATOM 572 C C . LEU A 1 78 ? 19.113 -20.962 -18.527 1 96.84 78 LEU A C 1
ATOM 574 O O . LEU A 1 78 ? 19.213 -22.075 -18.005 1 96.84 78 LEU A O 1
ATOM 578 N N . VAL A 1 79 ? 18.409 -20.776 -19.612 1 97.98 79 VAL A N 1
ATOM 579 C CA . VAL A 1 79 ? 17.732 -21.862 -20.313 1 97.98 79 VAL A CA 1
ATOM 580 C C . VAL A 1 79 ? 18.758 -22.888 -20.791 1 97.98 79 VAL A C 1
ATOM 582 O O . VAL A 1 79 ? 18.562 -24.094 -20.626 1 97.98 79 VAL A O 1
ATOM 585 N N . LYS A 1 80 ? 19.842 -22.399 -21.341 1 97.86 80 LYS A N 1
ATOM 586 C CA . LYS A 1 80 ? 20.898 -23.291 -21.812 1 97.86 80 LYS A CA 1
ATOM 587 C C . LYS A 1 80 ? 21.483 -24.106 -20.662 1 97.86 80 LYS A C 1
ATOM 589 O O . LYS A 1 80 ? 21.735 -25.304 -20.808 1 97.86 80 LYS A O 1
ATOM 594 N N . GLU A 1 81 ? 21.644 -23.425 -19.567 1 97.59 81 GLU A N 1
ATOM 595 C CA . GLU A 1 81 ? 22.212 -24.058 -18.381 1 97.59 81 GLU A CA 1
ATOM 596 C C . GLU A 1 81 ? 21.276 -25.127 -17.824 1 97.59 81 GLU A C 1
ATOM 598 O O . GLU A 1 81 ? 21.726 -26.195 -17.402 1 97.59 81 GLU A O 1
ATOM 603 N N . LEU A 1 82 ? 19.96 -24.931 -17.844 1 98.27 82 LEU A N 1
ATOM 604 C CA . LEU A 1 82 ? 19.026 -25.71 -17.038 1 98.27 82 LEU A CA 1
ATOM 605 C C . LEU A 1 82 ? 18.241 -26.687 -17.907 1 98.27 82 LEU A C 1
ATOM 607 O O . LEU A 1 82 ? 17.585 -27.594 -17.391 1 98.27 82 LEU A O 1
ATOM 611 N N . ALA A 1 83 ? 18.342 -26.57 -19.214 1 97.83 83 ALA A N 1
ATOM 612 C CA . ALA A 1 83 ? 17.553 -27.34 -20.174 1 97.83 83 ALA A CA 1
ATOM 613 C C . ALA A 1 83 ? 17.712 -28.839 -19.937 1 97.83 83 ALA A C 1
ATOM 615 O O . ALA A 1 83 ? 16.739 -29.593 -20.018 1 97.83 83 ALA A O 1
ATOM 616 N N . PRO A 1 84 ? 18.911 -29.334 -19.53 1 97.67 84 PRO A N 1
ATOM 617 C CA . PRO A 1 84 ? 19.08 -30.778 -19.356 1 97.67 84 PRO A CA 1
ATOM 618 C C . PRO A 1 84 ? 18.334 -31.316 -18.136 1 97.67 84 PRO A C 1
ATOM 620 O O . PRO A 1 84 ? 18.073 -32.519 -18.049 1 97.67 84 PRO A O 1
ATOM 623 N N . MET A 1 85 ? 18 -30.48 -17.221 1 97.76 85 MET A N 1
ATOM 624 C CA . MET A 1 85 ? 17.392 -30.914 -15.966 1 97.76 85 MET A CA 1
ATOM 625 C C . MET A 1 85 ? 15.882 -30.698 -15.99 1 97.76 85 MET A C 1
ATOM 627 O O . MET A 1 85 ? 15.126 -31.511 -15.456 1 97.76 85 MET A O 1
ATOM 631 N N . ALA A 1 86 ? 15.442 -29.733 -16.645 1 98.14 86 ALA A N 1
ATOM 632 C CA . ALA A 1 86 ? 14.037 -29.336 -16.636 1 98.14 86 ALA A CA 1
ATOM 633 C C . ALA A 1 86 ? 13.207 -30.236 -17.547 1 98.14 86 ALA A C 1
ATOM 635 O O . ALA A 1 86 ? 13.734 -30.83 -18.491 1 98.14 86 ALA A O 1
ATOM 636 N N . GLY A 1 87 ? 11.914 -30.445 -17.168 1 97.76 87 GLY A N 1
ATOM 637 C CA . GLY A 1 87 ? 11.011 -31.05 -18.135 1 97.76 87 GLY A CA 1
ATOM 638 C C . GLY A 1 87 ? 10.928 -30.278 -19.438 1 97.76 87 GLY A C 1
ATOM 639 O O . GLY A 1 87 ? 11.075 -30.855 -20.518 1 97.76 87 GLY A O 1
ATOM 640 N N . SER A 1 88 ? 10.675 -29.025 -19.358 1 98.31 88 SER A N 1
ATOM 641 C CA . SER A 1 88 ? 10.801 -28.015 -20.403 1 98.31 88 SER A CA 1
ATOM 642 C C . SER A 1 88 ? 11.121 -26.646 -19.812 1 98.31 88 SER A C 1
ATOM 644 O O . SER A 1 88 ? 10.786 -26.368 -18.659 1 98.31 88 SER A O 1
ATOM 646 N N . ILE A 1 89 ? 11.825 -25.851 -20.559 1 98.59 89 ILE A N 1
ATOM 647 C CA . ILE A 1 89 ? 12.176 -24.522 -20.068 1 98.59 89 ILE A CA 1
ATOM 648 C C . ILE A 1 89 ? 12.241 -23.541 -21.236 1 98.59 89 ILE A C 1
ATOM 650 O O . ILE A 1 89 ? 12.824 -23.845 -22.28 1 98.59 89 ILE A O 1
ATOM 654 N N . HIS A 1 90 ? 11.539 -22.433 -21.113 1 98.49 90 HIS A N 1
ATOM 655 C CA . HIS A 1 90 ? 11.447 -21.42 -22.158 1 98.49 90 HIS A CA 1
ATOM 656 C C . HIS A 1 90 ? 11.694 -20.024 -21.596 1 98.49 90 HIS A C 1
ATOM 658 O O . HIS A 1 90 ? 11.343 -19.741 -20.449 1 98.49 90 HIS A O 1
ATOM 664 N N . ALA A 1 91 ? 12.338 -19.204 -22.384 1 98.22 91 ALA A N 1
ATOM 665 C CA . ALA A 1 91 ? 12.557 -17.798 -22.054 1 98.22 91 ALA A CA 1
ATOM 666 C C . ALA A 1 91 ? 11.59 -16.898 -22.818 1 98.22 91 ALA A C 1
ATOM 668 O O . ALA A 1 91 ? 11.309 -17.136 -23.995 1 98.22 91 ALA A O 1
ATOM 669 N N . LEU A 1 92 ? 11.027 -15.942 -22.12 1 97.81 92 LEU A N 1
ATOM 670 C CA . LEU A 1 92 ? 10.128 -14.961 -22.717 1 97.81 92 LEU A CA 1
ATOM 671 C C . LEU A 1 92 ? 10.521 -13.545 -22.308 1 97.81 92 LEU A C 1
ATOM 673 O O . LEU A 1 92 ? 10.637 -13.248 -21.117 1 97.81 92 LEU A O 1
ATOM 677 N N . ARG A 1 93 ? 10.785 -12.727 -23.293 1 97.13 93 ARG A N 1
ATOM 678 C CA . ARG A 1 93 ? 11.057 -11.318 -23.029 1 97.13 93 ARG A CA 1
ATOM 679 C C . ARG A 1 93 ? 9.763 -10.539 -22.823 1 97.13 93 ARG A C 1
ATOM 681 O O . ARG A 1 93 ? 8.803 -10.708 -23.579 1 97.13 93 ARG A O 1
ATOM 688 N N . GLY A 1 94 ? 9.736 -9.705 -21.793 1 95.8 94 GLY A N 1
ATOM 689 C CA . GLY A 1 94 ? 8.575 -8.85 -21.601 1 95.8 94 GLY A CA 1
ATOM 690 C C . GLY A 1 94 ? 8.763 -7.828 -20.495 1 95.8 94 GLY A C 1
ATOM 691 O O . GLY A 1 94 ? 9.488 -8.078 -19.529 1 95.8 94 GLY A O 1
ATOM 692 N N . ASP A 1 95 ? 8.192 -6.683 -20.718 1 96.72 95 ASP A N 1
ATOM 693 C CA . ASP A 1 95 ? 8.076 -5.648 -19.695 1 96.72 95 ASP A CA 1
ATOM 694 C C . ASP A 1 95 ? 6.724 -5.723 -18.99 1 96.72 95 ASP A C 1
ATOM 696 O O . ASP A 1 95 ? 5.707 -5.295 -19.54 1 96.72 95 ASP A O 1
ATOM 700 N N . VAL A 1 96 ? 6.766 -6.113 -17.768 1 96.55 96 VAL A N 1
ATOM 701 C CA . VAL A 1 96 ? 5.541 -6.451 -17.051 1 96.55 96 VAL A CA 1
ATOM 702 C C . VAL A 1 96 ? 4.761 -5.178 -16.73 1 96.55 96 VAL A C 1
ATOM 704 O O . VAL A 1 96 ? 3.613 -5.242 -16.286 1 96.55 96 VAL A O 1
ATOM 707 N N . THR A 1 97 ? 5.354 -3.988 -16.927 1 96.12 97 THR A N 1
ATOM 708 C CA . THR A 1 97 ? 4.658 -2.733 -16.667 1 96.12 97 THR A CA 1
ATOM 709 C C . THR A 1 97 ? 3.802 -2.33 -17.864 1 96.12 97 THR A C 1
ATOM 711 O O . THR A 1 97 ? 3.024 -1.378 -17.785 1 96.12 97 THR A O 1
ATOM 714 N N . LEU A 1 98 ? 3.907 -3.03 -18.983 1 96.54 98 LEU A N 1
ATOM 715 C CA . LEU A 1 98 ? 3.166 -2.716 -20.2 1 96.54 98 LEU A CA 1
ATOM 716 C C . LEU A 1 98 ? 2.013 -3.693 -20.401 1 96.54 98 LEU A C 1
ATOM 718 O O . LEU A 1 98 ? 2.23 -4.902 -20.509 1 96.54 98 LEU A O 1
ATOM 722 N N . PRO A 1 99 ? 0.839 -3.24 -20.535 1 95.11 99 PRO A N 1
ATOM 723 C CA . PRO A 1 99 ? -0.33 -4.114 -20.65 1 95.11 99 PRO A CA 1
ATOM 724 C C . PRO A 1 99 ? -0.227 -5.087 -21.822 1 95.11 99 PRO A C 1
ATOM 726 O O . PRO A 1 99 ? -0.565 -6.265 -21.683 1 95.11 99 PRO A O 1
ATOM 729 N N . ASP A 1 100 ? 0.248 -4.621 -22.963 1 95.5 100 ASP A N 1
ATOM 730 C CA . ASP A 1 100 ? 0.366 -5.476 -24.14 1 95.5 100 ASP A CA 1
ATOM 731 C C . ASP A 1 100 ? 1.348 -6.619 -23.891 1 95.5 100 ASP A C 1
ATOM 733 O O . ASP A 1 100 ? 1.133 -7.741 -24.354 1 95.5 100 ASP A O 1
ATOM 737 N N . ASP A 1 101 ? 2.429 -6.318 -23.217 1 97.51 101 ASP A N 1
ATOM 738 C CA . ASP A 1 101 ? 3.401 -7.357 -22.891 1 97.51 101 ASP A CA 1
ATOM 739 C C . ASP A 1 101 ? 2.815 -8.371 -21.911 1 97.51 101 ASP A C 1
ATOM 741 O O . ASP A 1 101 ? 3.102 -9.566 -22 1 97.51 101 ASP A O 1
ATOM 745 N N . VAL A 1 102 ? 2.018 -7.893 -20.973 1 97.51 102 VAL A N 1
ATOM 746 C CA . VAL A 1 102 ? 1.389 -8.787 -20.006 1 97.51 102 VAL A CA 1
ATOM 747 C C . VAL A 1 102 ? 0.494 -9.788 -20.734 1 97.51 102 VAL A C 1
ATOM 749 O O . VAL A 1 102 ? 0.512 -10.983 -20.428 1 97.51 102 VAL A O 1
ATOM 752 N N . TYR A 1 103 ? -0.264 -9.287 -21.645 1 95.95 103 TYR A N 1
ATOM 753 C CA . TYR A 1 103 ? -1.112 -10.155 -22.454 1 95.95 103 TYR A CA 1
ATOM 754 C C . TYR A 1 103 ? -0.278 -11.181 -23.212 1 95.95 103 TYR A C 1
ATOM 756 O O . TYR A 1 103 ? -0.568 -12.378 -23.172 1 95.95 103 TYR A O 1
ATOM 764 N N . LYS A 1 104 ? 0.742 -10.723 -23.86 1 96.57 104 LYS A N 1
ATOM 765 C CA . LYS A 1 104 ? 1.619 -11.593 -24.639 1 96.57 104 LYS A CA 1
ATOM 766 C C . LYS A 1 104 ? 2.29 -12.635 -23.749 1 96.57 104 LYS A C 1
ATOM 768 O O . LYS A 1 104 ? 2.382 -13.808 -24.118 1 96.57 104 LYS A O 1
ATOM 773 N N . ILE A 1 105 ? 2.783 -12.222 -22.592 1 97.87 105 ILE A N 1
ATOM 774 C CA . ILE A 1 105 ? 3.427 -13.114 -21.635 1 97.87 105 ILE A CA 1
ATOM 775 C C . ILE A 1 105 ? 2.467 -14.237 -21.249 1 97.87 105 ILE A C 1
ATOM 777 O O . ILE A 1 105 ? 2.86 -15.404 -21.187 1 97.87 105 ILE A O 1
ATOM 781 N N . THR A 1 106 ? 1.22 -13.893 -21.016 1 97.86 106 THR A N 1
ATOM 782 C CA . THR A 1 106 ? 0.237 -14.876 -20.573 1 97.86 106 THR A CA 1
ATOM 783 C C . THR A 1 106 ? -0.051 -15.888 -21.679 1 97.86 106 THR A C 1
ATOM 785 O O . THR A 1 106 ? 0.026 -17.098 -21.455 1 97.86 106 THR A O 1
ATOM 788 N N . ILE A 1 107 ? -0.276 -15.404 -22.871 1 96.81 107 ILE A N 1
ATOM 789 C CA . ILE A 1 107 ? -0.64 -16.261 -23.994 1 96.81 107 ILE A CA 1
ATOM 790 C C . ILE A 1 107 ? 0.528 -17.183 -24.339 1 96.81 107 ILE A C 1
ATOM 792 O O . ILE A 1 107 ? 0.344 -18.391 -24.507 1 96.81 107 ILE A O 1
ATOM 796 N N . GLU A 1 108 ? 1.7 -16.641 -24.426 1 97.64 108 GLU A N 1
ATOM 797 C CA . GLU A 1 108 ? 2.867 -17.434 -24.801 1 97.64 108 GLU A CA 1
ATOM 798 C C . GLU A 1 108 ? 3.223 -18.442 -23.711 1 97.64 108 GLU A C 1
ATOM 800 O O . GLU A 1 108 ? 3.667 -19.553 -24.006 1 97.64 108 GLU A O 1
ATOM 805 N N . SER A 1 109 ? 3.073 -18.047 -22.439 1 98.18 109 SER A N 1
ATOM 806 C CA . SER A 1 109 ? 3.308 -18.99 -21.349 1 98.18 109 SER A CA 1
ATOM 807 C C . SER A 1 109 ? 2.367 -20.186 -21.44 1 98.18 109 SER A C 1
ATOM 809 O O . SER A 1 109 ? 2.793 -21.332 -21.281 1 98.18 109 SER A O 1
ATOM 811 N N . LEU A 1 110 ? 1.093 -19.876 -21.674 1 97.03 110 LEU A N 1
ATOM 812 C CA . LEU A 1 110 ? 0.109 -20.945 -21.805 1 97.03 110 LEU A CA 1
ATOM 813 C C . LEU A 1 110 ? 0.443 -21.85 -22.987 1 97.03 110 LEU A C 1
ATOM 815 O O . LEU A 1 110 ? 0.29 -23.07 -22.903 1 97.03 110 LEU A O 1
ATOM 819 N N . ARG A 1 111 ? 0.895 -21.231 -24.044 1 96.74 111 ARG A N 1
ATOM 820 C CA . ARG A 1 111 ? 1.282 -22.016 -25.212 1 96.74 111 ARG A CA 1
ATOM 821 C C . ARG A 1 111 ? 2.437 -22.955 -24.882 1 96.74 111 ARG A C 1
ATOM 823 O O . ARG A 1 111 ? 2.372 -24.153 -25.168 1 96.74 111 ARG A O 1
ATOM 830 N N . PHE A 1 112 ? 3.44 -22.473 -24.245 1 97.57 112 PHE A N 1
ATOM 831 C CA . PHE A 1 112 ? 4.63 -23.249 -23.915 1 97.57 112 PHE A CA 1
ATOM 832 C C . PHE A 1 112 ? 4.297 -24.35 -22.915 1 97.57 112 PHE A C 1
ATOM 834 O O . PHE A 1 112 ? 4.917 -25.416 -22.929 1 97.57 112 PHE A O 1
ATOM 841 N N . LEU A 1 113 ? 3.29 -24.104 -22.088 1 97.46 113 LEU A N 1
ATOM 842 C CA . LEU A 1 113 ? 2.956 -25.03 -21.012 1 97.46 113 LEU A CA 1
ATOM 843 C C . LEU A 1 113 ? 1.735 -25.869 -21.377 1 97.46 113 LEU A C 1
ATOM 845 O O . LEU A 1 113 ? 1.036 -26.372 -20.494 1 97.46 113 LEU A O 1
ATOM 849 N N . GLN A 1 114 ? 1.395 -25.891 -22.642 1 93.81 114 GLN A N 1
ATOM 850 C CA . GLN A 1 114 ? 0.363 -26.758 -23.2 1 93.81 114 GLN A CA 1
ATOM 851 C C . GLN A 1 114 ? -1.005 -26.438 -22.605 1 93.81 114 GLN A C 1
ATOM 853 O O . GLN A 1 114 ? -1.757 -27.344 -22.239 1 93.81 114 GLN A O 1
ATOM 858 N N . GLY A 1 115 ? -1.235 -25.195 -22.282 1 92.59 115 GLY A N 1
ATOM 859 C CA . GLY A 1 115 ? -2.572 -24.704 -21.989 1 92.59 115 GLY A CA 1
ATOM 860 C C . GLY A 1 115 ? -2.886 -24.678 -20.505 1 92.59 115 GLY A C 1
ATOM 861 O O . GLY A 1 115 ? -4.031 -24.446 -20.111 1 92.59 115 GLY A O 1
ATOM 862 N N . GLY A 1 116 ? -1.873 -24.928 -19.701 1 94.65 116 GLY A N 1
ATOM 863 C CA . GLY A 1 116 ? -2.16 -24.924 -18.275 1 94.65 116 GLY A CA 1
ATOM 864 C C . GLY A 1 116 ? -1.042 -24.325 -17.443 1 94.65 116 GLY A C 1
ATOM 865 O O . GLY A 1 116 ? 0.096 -24.22 -17.905 1 94.65 116 GLY A O 1
ATOM 866 N N . ILE A 1 117 ? -1.384 -23.947 -16.226 1 97.49 117 ILE A N 1
ATOM 867 C CA . ILE A 1 117 ? -0.429 -23.396 -15.271 1 97.49 117 ILE A CA 1
ATOM 868 C C . ILE A 1 117 ? -0.776 -23.873 -13.862 1 97.49 117 ILE A C 1
ATOM 870 O O . ILE A 1 117 ? -1.952 -23.949 -13.497 1 97.49 117 ILE A O 1
ATOM 874 N N . ASP A 1 118 ? 0.236 -24.21 -13.11 1 98.33 118 ASP A N 1
ATOM 875 C CA . ASP A 1 118 ? 0.021 -24.682 -11.745 1 98.33 118 ASP A CA 1
ATOM 876 C C . ASP A 1 118 ? 0.566 -23.684 -10.727 1 98.33 118 ASP A C 1
ATOM 878 O O . ASP A 1 118 ? 0.067 -23.6 -9.603 1 98.33 118 ASP A O 1
ATOM 882 N N . THR A 1 119 ? 1.64 -22.978 -11.079 1 98.74 119 THR A N 1
ATOM 883 C CA . THR A 1 119 ? 2.315 -22.069 -10.159 1 98.74 119 THR A CA 1
ATOM 884 C C . THR A 1 119 ? 2.756 -20.799 -10.88 1 98.74 119 THR A C 1
ATOM 886 O O . THR A 1 119 ? 3.409 -20.866 -11.923 1 98.74 119 THR A O 1
ATOM 889 N N . LEU A 1 120 ? 2.317 -19.677 -10.404 1 98.82 120 LEU A N 1
ATOM 890 C CA . LEU A 1 120 ? 2.774 -18.359 -10.829 1 98.82 120 LEU A CA 1
ATOM 891 C C . LEU A 1 120 ? 3.566 -17.675 -9.72 1 98.82 120 LEU A C 1
ATOM 893 O O . LEU A 1 120 ? 3.067 -17.511 -8.604 1 98.82 120 LEU A O 1
ATOM 897 N N . ILE A 1 121 ? 4.841 -17.33 -9.988 1 98.82 121 ILE A N 1
ATOM 898 C CA . ILE A 1 121 ? 5.68 -16.659 -9.001 1 98.82 121 ILE A CA 1
ATOM 899 C C . ILE A 1 121 ? 6.058 -15.268 -9.504 1 98.82 121 ILE A C 1
ATOM 901 O O . ILE A 1 121 ? 6.706 -15.132 -10.545 1 98.82 121 ILE A O 1
ATOM 905 N N . LEU A 1 122 ? 5.681 -14.269 -8.803 1 98.43 122 LEU A N 1
ATOM 906 C CA . LEU A 1 122 ? 5.922 -12.87 -9.136 1 98.43 122 LEU A CA 1
ATOM 907 C C . LEU A 1 122 ? 7.095 -12.315 -8.335 1 98.43 122 LEU A C 1
ATOM 909 O O . LEU A 1 122 ? 6.925 -11.894 -7.188 1 98.43 122 LEU A O 1
ATOM 913 N N . CYS A 1 123 ? 8.291 -12.198 -8.98 1 95.34 123 CYS A N 1
ATOM 914 C CA . CYS A 1 123 ? 9.517 -11.837 -8.278 1 95.34 123 CYS A CA 1
ATOM 915 C C . CYS A 1 123 ? 10.028 -10.476 -8.738 1 95.34 123 CYS A C 1
ATOM 917 O O . CYS A 1 123 ? 10.955 -9.923 -8.143 1 95.34 123 CYS A O 1
ATOM 919 N N . ALA A 1 124 ? 9.456 -9.949 -9.735 1 90.31 124 ALA A N 1
ATOM 920 C CA . ALA A 1 124 ? 9.93 -8.668 -10.252 1 90.31 124 ALA A CA 1
ATOM 921 C C . ALA A 1 124 ? 9.659 -7.542 -9.259 1 90.31 124 ALA A C 1
ATOM 923 O O . ALA A 1 124 ? 8.591 -7.492 -8.644 1 90.31 124 ALA A O 1
ATOM 924 N N . GLY A 1 125 ? 10.675 -6.694 -9.02 1 90.99 125 GLY A N 1
ATOM 925 C CA . GLY A 1 125 ? 10.528 -5.562 -8.119 1 90.99 125 GLY A CA 1
ATOM 926 C C . GLY A 1 125 ? 11.693 -4.593 -8.183 1 90.99 125 GLY A C 1
ATOM 927 O O . GLY A 1 125 ? 12.76 -4.93 -8.702 1 90.99 125 GLY A O 1
ATOM 928 N N . ILE A 1 126 ? 11.436 -3.39 -7.725 1 90.08 126 ILE A N 1
ATOM 929 C CA . ILE A 1 126 ? 12.464 -2.359 -7.641 1 90.08 126 ILE A CA 1
ATOM 930 C C . ILE A 1 126 ? 12.416 -1.694 -6.267 1 90.08 126 ILE A C 1
ATOM 932 O O . ILE A 1 126 ? 11.452 -1.869 -5.519 1 90.08 126 ILE A O 1
ATOM 936 N N . ILE A 1 127 ? 13.507 -0.94 -6.004 1 88.1 127 ILE A N 1
ATOM 937 C CA . ILE A 1 127 ? 13.634 -0.354 -4.674 1 88.1 127 ILE A CA 1
ATOM 938 C C . ILE A 1 127 ? 13.794 1.16 -4.79 1 88.1 127 ILE A C 1
ATOM 940 O O . ILE A 1 127 ? 13.908 1.696 -5.895 1 88.1 127 ILE A O 1
ATOM 944 N N . SER A 1 128 ? 13.638 1.884 -3.713 1 88.21 128 SER A N 1
ATOM 945 C CA . SER A 1 128 ? 13.976 3.288 -3.502 1 88.21 128 SER A CA 1
ATOM 946 C C . SER A 1 128 ? 14.82 3.471 -2.245 1 88.21 128 SER A C 1
ATOM 948 O O . SER A 1 128 ? 14.617 2.774 -1.248 1 88.21 128 SER A O 1
ATOM 950 N N . VAL A 1 129 ? 15.763 4.52 -2.3 1 87.58 129 VAL A N 1
ATOM 951 C CA . VAL A 1 129 ? 16.705 4.575 -1.187 1 87.58 129 VAL A CA 1
ATOM 952 C C . VAL A 1 129 ? 16.874 6.02 -0.724 1 87.58 129 VAL A C 1
ATOM 954 O O . VAL A 1 129 ? 17.716 6.311 0.13 1 87.58 129 VAL A O 1
ATOM 957 N N . LEU A 1 130 ? 16.12 6.955 -1.24 1 89.99 130 LEU A N 1
ATOM 958 C CA . LEU A 1 130 ? 16.231 8.351 -0.832 1 89.99 130 LEU A CA 1
ATOM 959 C C . LEU A 1 130 ? 15.102 8.731 0.12 1 89.99 130 LEU A C 1
ATOM 961 O O . LEU A 1 130 ? 13.961 8.301 -0.06 1 89.99 130 LEU A O 1
ATOM 965 N N . PRO A 1 131 ? 15.467 9.58 1.111 1 92.81 131 PRO A N 1
ATOM 966 C CA . PRO A 1 131 ? 14.391 10.095 1.961 1 92.81 131 PRO A CA 1
ATOM 967 C C . PRO A 1 131 ? 13.394 10.96 1.192 1 92.81 131 PRO A C 1
ATOM 969 O O . PRO A 1 131 ? 13.747 11.553 0.169 1 92.81 131 PRO A O 1
ATOM 972 N N . PHE A 1 132 ? 12.263 11.081 1.701 1 94.5 132 PHE A N 1
ATOM 973 C CA . PHE A 1 132 ? 11.17 11.78 1.035 1 94.5 132 PHE A CA 1
ATOM 974 C C . PHE A 1 132 ? 11.528 13.242 0.799 1 94.5 132 PHE A C 1
ATOM 976 O O . PHE A 1 132 ? 11.227 13.797 -0.26 1 94.5 132 PHE A O 1
ATOM 983 N N . GLU A 1 133 ? 12.141 13.848 1.742 1 94.78 133 GLU A N 1
ATOM 984 C CA . GLU A 1 133 ? 12.504 15.257 1.623 1 94.78 133 GLU A CA 1
ATOM 985 C C . GLU A 1 133 ? 13.441 15.488 0.44 1 94.78 133 GLU A C 1
ATOM 987 O O . GLU A 1 133 ? 13.278 16.454 -0.308 1 94.78 133 GLU A O 1
ATOM 992 N N . GLU A 1 134 ? 14.356 14.584 0.289 1 92.54 134 GLU A N 1
ATOM 993 C CA . GLU A 1 134 ? 15.278 14.693 -0.837 1 92.54 134 GLU A CA 1
ATOM 994 C C . GLU A 1 134 ? 14.558 14.469 -2.164 1 92.54 134 GLU A C 1
ATOM 996 O O . GLU A 1 134 ? 14.811 15.177 -3.141 1 92.54 134 GLU A O 1
ATOM 1001 N N . LEU A 1 135 ? 13.684 13.574 -2.197 1 93.22 135 LEU A N 1
ATOM 1002 C CA . LEU A 1 135 ? 12.939 13.27 -3.414 1 93.22 135 LEU A CA 1
ATOM 1003 C C . LEU A 1 135 ? 12.101 14.467 -3.851 1 93.22 135 LEU A C 1
ATOM 1005 O O . LEU A 1 135 ? 11.984 14.745 -5.046 1 93.22 135 LEU A O 1
ATOM 1009 N N . ALA A 1 136 ? 11.548 15.142 -2.85 1 94.73 136 ALA A N 1
ATOM 1010 C CA . ALA A 1 136 ? 10.621 16.234 -3.136 1 94.73 136 ALA A CA 1
ATOM 1011 C C . ALA A 1 136 ? 11.357 17.567 -3.23 1 94.73 136 ALA A C 1
ATOM 1013 O O . ALA A 1 136 ? 10.749 18.599 -3.523 1 94.73 136 ALA A O 1
ATOM 101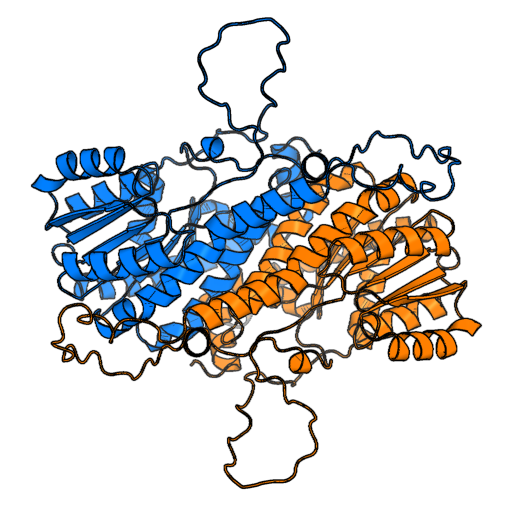4 N N . GLY A 1 137 ? 12.636 17.554 -3.033 1 93.79 137 GLY A N 1
ATOM 1015 C CA . GLY A 1 137 ? 13.416 18.782 -3.053 1 93.79 137 GLY A CA 1
ATOM 1016 C C . GLY A 1 137 ? 13.151 19.676 -1.856 1 93.79 137 GLY A C 1
ATOM 1017 O O . GLY A 1 137 ? 13.043 20.896 -1.998 1 93.79 137 GLY A O 1
ATOM 1018 N N . ILE A 1 138 ? 12.957 19.071 -0.705 1 92.35 138 ILE A N 1
ATOM 1019 C CA . ILE A 1 138 ? 12.743 19.809 0.535 1 92.35 138 ILE A CA 1
ATOM 1020 C C . ILE A 1 138 ? 14.043 19.86 1.335 1 92.35 138 ILE A C 1
ATOM 1022 O O . ILE A 1 138 ? 14.656 18.823 1.601 1 92.35 138 ILE A O 1
ATOM 1026 N N . ASP A 1 139 ? 14.478 21.015 1.602 1 82.53 139 ASP A N 1
ATOM 1027 C CA . ASP A 1 139 ? 15.64 21.228 2.46 1 82.53 139 ASP A CA 1
ATOM 1028 C C . ASP A 1 139 ? 15.213 21.602 3.878 1 82.53 139 ASP A C 1
ATOM 1030 O O . ASP A 1 139 ? 14.714 22.705 4.111 1 82.53 139 ASP A O 1
ATOM 1034 N N . PRO A 1 140 ? 15.43 20.682 4.688 1 69.18 140 PRO A N 1
ATOM 1035 C CA . PRO A 1 140 ? 14.987 20.983 6.052 1 69.18 140 PRO A CA 1
ATOM 1036 C C . PRO A 1 140 ? 15.761 22.139 6.682 1 69.18 140 PRO A C 1
ATOM 1038 O O . PRO A 1 140 ? 15.279 22.764 7.63 1 69.18 140 PRO A O 1
ATOM 1041 N N . ALA A 1 141 ? 16.894 22.385 6.148 1 69.66 141 ALA A N 1
ATOM 1042 C CA . ALA A 1 141 ? 17.752 23.416 6.726 1 69.66 141 ALA A CA 1
ATOM 1043 C C . ALA A 1 141 ? 17.475 24.778 6.096 1 69.66 141 ALA A C 1
ATOM 1045 O O . ALA A 1 141 ? 18.029 25.793 6.525 1 69.66 141 ALA A O 1
ATOM 1046 N N . ALA A 1 142 ? 16.595 24.715 5.142 1 70.11 142 ALA A N 1
ATOM 1047 C CA . ALA A 1 142 ? 16.332 25.987 4.474 1 70.11 142 ALA A CA 1
ATOM 1048 C C . ALA A 1 142 ? 15.634 26.966 5.414 1 70.11 142 ALA A C 1
ATOM 1050 O O . ALA A 1 142 ? 14.702 26.592 6.129 1 70.11 142 ALA A O 1
ATOM 1051 N N . PRO A 1 143 ? 16.265 28.172 5.575 1 61.79 143 PRO A N 1
ATOM 1052 C CA . PRO A 1 143 ? 15.634 29.145 6.47 1 61.79 143 PRO A CA 1
ATOM 1053 C C . PRO A 1 143 ? 14.237 29.554 6.009 1 61.79 143 PRO A C 1
ATOM 1055 O O . PRO A 1 143 ? 13.932 29.484 4.816 1 61.79 143 PRO A O 1
ATOM 1058 N N . ALA A 1 144 ? 13.247 29.62 6.886 1 59.26 144 ALA A N 1
ATOM 1059 C CA . ALA A 1 144 ? 11.925 30.151 6.567 1 59.26 144 ALA A CA 1
ATOM 1060 C C . ALA A 1 144 ? 12.023 31.566 6.003 1 59.26 144 ALA A C 1
ATOM 1062 O O . ALA A 1 144 ? 12.369 32.505 6.723 1 59.26 144 ALA A O 1
ATOM 1063 N N . SER A 1 145 ? 12.932 31.907 5.067 1 56.17 145 SER A N 1
ATOM 1064 C CA . SER A 1 145 ? 13.143 33.316 4.752 1 56.17 145 SER A CA 1
ATOM 1065 C C . SER A 1 145 ? 11.877 33.952 4.188 1 56.17 145 SER A C 1
ATOM 1067 O O . SER A 1 145 ? 11.405 33.564 3.117 1 56.17 145 SER A O 1
ATOM 1069 N N . PRO A 1 146 ? 11.034 34.485 5.028 1 54.15 146 PRO A N 1
ATOM 1070 C CA . PRO A 1 146 ? 9.847 35.221 4.589 1 54.15 146 PRO A CA 1
ATOM 1071 C C . PRO A 1 146 ? 10.139 36.178 3.435 1 54.15 146 PRO A C 1
ATOM 1073 O O . PRO A 1 146 ? 9.216 36.769 2.869 1 54.15 146 PRO A O 1
ATOM 1076 N N . ASP A 1 147 ? 11.414 36.428 3.171 1 49.94 147 ASP A N 1
ATOM 1077 C CA . ASP A 1 147 ? 1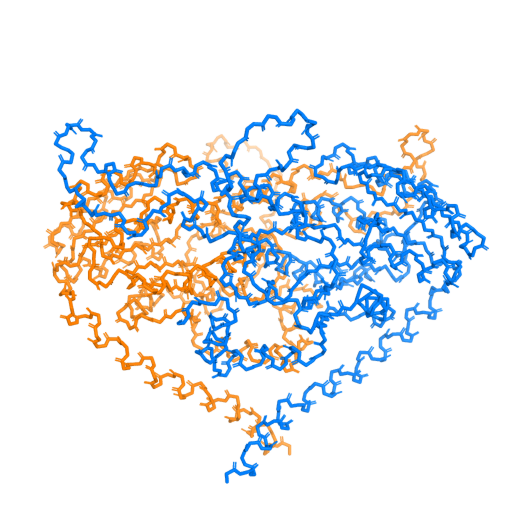1.667 37.729 2.56 1 49.94 147 ASP A CA 1
ATOM 1078 C C . ASP A 1 147 ? 11.236 37.741 1.095 1 49.94 147 ASP A C 1
ATOM 1080 O O . ASP A 1 147 ? 11.507 38.701 0.37 1 49.94 147 ASP A O 1
ATOM 1084 N N . SER A 1 148 ? 10.882 36.541 0.599 1 53.01 148 SER A N 1
ATOM 1085 C CA . SER A 1 148 ? 10.721 36.891 -0.809 1 53.01 148 SER A CA 1
ATOM 1086 C C . SER A 1 148 ? 9.457 37.714 -1.033 1 53.01 148 SER A C 1
ATOM 1088 O O . SER A 1 148 ? 8.349 37.242 -0.77 1 53.01 148 SER A O 1
ATOM 1090 N N . THR A 1 149 ? 9.493 38.985 -0.917 1 55.34 149 THR A N 1
ATOM 1091 C CA . THR A 1 149 ? 8.562 40.1 -1.047 1 55.34 149 THR A CA 1
ATOM 1092 C C . THR A 1 149 ? 7.927 40.116 -2.434 1 55.34 149 THR A C 1
ATOM 1094 O O . THR A 1 149 ? 7.159 41.024 -2.761 1 55.34 149 THR A O 1
ATOM 1097 N N . THR A 1 150 ? 8.353 39.313 -3.301 1 58.51 150 THR A N 1
ATOM 1098 C CA . THR A 1 150 ? 7.719 39.426 -4.61 1 58.51 150 THR A CA 1
ATOM 1099 C C . THR A 1 150 ? 6.289 38.897 -4.566 1 58.51 150 THR A C 1
ATOM 1101 O O . THR A 1 150 ? 6.055 37.758 -4.154 1 58.51 150 THR A O 1
ATOM 1104 N N . PRO A 1 151 ? 5.388 39.769 -4.847 1 64.42 151 PRO A N 1
ATOM 1105 C CA . PRO A 1 151 ? 3.984 39.353 -4.879 1 64.42 151 PRO A CA 1
ATOM 1106 C C . PRO A 1 151 ? 3.765 38.079 -5.691 1 64.42 151 PRO A C 1
ATOM 1108 O O . PRO A 1 151 ? 4.339 37.925 -6.772 1 64.42 151 PRO A O 1
ATOM 1111 N N . GLY A 1 152 ? 3.123 37.081 -5.238 1 69.49 152 GLY A N 1
ATOM 1112 C CA . GLY A 1 152 ? 2.855 35.821 -5.914 1 69.49 152 GLY A CA 1
ATOM 1113 C C . GLY A 1 152 ? 3.839 34.726 -5.546 1 69.49 152 GLY A C 1
ATOM 1114 O O . GLY A 1 152 ? 3.605 33.551 -5.836 1 69.49 152 GLY A O 1
ATOM 1115 N N . HIS A 1 153 ? 4.861 35.171 -4.957 1 78.49 153 HIS A N 1
ATOM 1116 C CA . HIS A 1 153 ? 5.908 34.221 -4.6 1 78.49 153 HIS A CA 1
ATOM 1117 C C . HIS A 1 153 ? 6.161 34.218 -3.096 1 78.49 153 HIS A C 1
ATOM 1119 O O . HIS A 1 153 ? 7.202 33.74 -2.638 1 78.49 153 HIS A O 1
ATOM 1125 N N . GLU A 1 154 ? 5.203 34.775 -2.445 1 84.79 154 GLU A N 1
ATOM 1126 C CA . GLU A 1 154 ? 5.329 35.048 -1.016 1 84.79 154 GLU A CA 1
ATOM 1127 C C . GLU A 1 154 ? 5.652 33.776 -0.237 1 84.79 154 GLU A C 1
ATOM 1129 O O . GLU A 1 154 ? 6.374 33.82 0.761 1 84.79 154 GLU A O 1
ATOM 1134 N N . PHE A 1 155 ? 5.224 32.682 -0.809 1 90.58 155 PHE A N 1
ATOM 1135 C CA . PHE A 1 155 ? 5.357 31.469 -0.011 1 90.58 155 PHE A CA 1
ATOM 1136 C C . PHE A 1 155 ? 6.261 30.459 -0.708 1 90.58 155 PHE A C 1
ATOM 1138 O O . PHE A 1 155 ? 6.27 29.279 -0.354 1 90.58 155 PHE A O 1
ATOM 1145 N N . ASP A 1 156 ? 7.025 30.873 -1.682 1 87.54 156 ASP A N 1
ATOM 1146 C CA . ASP A 1 156 ? 7.88 29.979 -2.456 1 87.54 156 ASP A CA 1
ATOM 1147 C C . ASP A 1 156 ? 8.881 29.259 -1.555 1 87.54 156 ASP A C 1
ATOM 1149 O O . ASP A 1 156 ? 9.238 28.107 -1.812 1 87.54 156 ASP A O 1
ATOM 1153 N N . HIS A 1 157 ? 9.307 30.01 -0.545 1 88.4 157 HIS A N 1
ATOM 1154 C CA . HIS A 1 157 ? 10.299 29.446 0.363 1 88.4 157 HIS A CA 1
ATOM 1155 C C . HIS A 1 157 ? 9.708 28.306 1.186 1 88.4 157 HIS A C 1
ATOM 1157 O O . HIS A 1 157 ? 10.445 27.533 1.803 1 88.4 157 HIS A O 1
ATOM 1163 N N . LEU A 1 158 ? 8.426 28.182 1.155 1 92.8 158 LEU A N 1
ATOM 1164 C CA . LEU A 1 158 ? 7.73 27.128 1.885 1 92.8 158 LEU A CA 1
ATOM 1165 C C . LEU A 1 158 ? 7.222 26.051 0.933 1 92.8 158 LEU A C 1
ATOM 1167 O O . LEU A 1 158 ? 6.362 25.247 1.3 1 92.8 158 LEU A O 1
ATOM 1171 N N . MET A 1 159 ? 7.721 26.043 -0.255 1 93.08 159 MET A N 1
ATOM 1172 C CA . MET A 1 159 ? 7.298 25.075 -1.264 1 93.08 159 MET A CA 1
ATOM 1173 C C . MET A 1 159 ? 8.43 24.112 -1.603 1 93.08 159 MET A C 1
ATOM 1175 O O . MET A 1 159 ? 9.604 24.479 -1.536 1 93.08 159 MET A O 1
ATOM 1179 N N . PRO A 1 160 ? 8.03 22.835 -1.877 1 93.92 160 PRO A N 1
ATOM 1180 C CA . PRO A 1 160 ? 9.074 21.955 -2.41 1 93.92 160 PRO A CA 1
ATOM 1181 C C . PRO A 1 160 ? 9.598 22.417 -3.768 1 93.92 160 PRO A C 1
ATOM 1183 O O . PRO A 1 160 ? 8.842 22.973 -4.569 1 93.92 160 PRO A O 1
ATOM 1186 N N . THR A 1 161 ? 10.827 22.119 -4.081 1 91.94 161 THR A N 1
ATOM 1187 C CA . THR A 1 161 ? 11.435 22.602 -5.315 1 91.94 161 THR A CA 1
ATOM 1188 C C . THR A 1 161 ? 11.247 21.591 -6.443 1 91.94 161 THR A C 1
ATOM 1190 O O . THR A 1 161 ? 11.404 21.927 -7.618 1 91.94 161 THR A O 1
ATOM 1193 N N . ASP A 1 162 ? 10.907 20.33 -6.043 1 91.74 162 ASP A N 1
ATOM 1194 C CA . ASP A 1 162 ? 10.782 19.313 -7.083 1 91.74 162 ASP A CA 1
ATOM 1195 C C . ASP A 1 162 ? 9.701 18.295 -6.728 1 91.74 162 ASP A C 1
ATOM 1197 O O . ASP A 1 162 ? 9.962 17.09 -6.697 1 91.74 162 ASP A O 1
ATOM 1201 N N . PRO A 1 163 ? 8.508 18.774 -6.533 1 90.41 163 PRO A N 1
ATOM 1202 C CA . PRO A 1 163 ? 7.433 17.838 -6.193 1 90.41 163 PRO A CA 1
ATOM 1203 C C . PRO A 1 163 ? 7.149 16.836 -7.31 1 90.41 163 PRO A C 1
ATOM 1205 O O . PRO A 1 163 ? 6.772 15.693 -7.038 1 90.41 163 PRO A O 1
ATOM 1208 N N . SER A 1 164 ? 7.425 17.183 -8.485 1 92.54 164 SER A N 1
ATOM 1209 C CA . SER A 1 164 ? 7.176 16.316 -9.632 1 92.54 164 SER A CA 1
ATOM 1210 C C . SER A 1 164 ? 8.115 15.115 -9.632 1 92.54 164 SER A C 1
ATOM 1212 O O . SER A 1 164 ? 7.715 14.008 -9.999 1 92.54 164 SER A O 1
ATOM 1214 N N . ALA A 1 165 ? 9.336 15.312 -9.219 1 92.68 165 ALA A N 1
ATOM 1215 C CA . ALA A 1 165 ? 10.298 14.215 -9.149 1 92.68 165 ALA A CA 1
ATOM 1216 C C . ALA A 1 165 ? 9.847 13.154 -8.15 1 92.68 165 ALA A C 1
ATOM 1218 O O . ALA A 1 165 ? 9.958 11.955 -8.416 1 92.68 165 ALA A O 1
ATOM 1219 N N . ALA A 1 166 ? 9.372 13.621 -7.057 1 94.14 166 ALA A N 1
ATOM 1220 C CA . ALA A 1 166 ? 8.857 12.691 -6.055 1 94.14 166 ALA A CA 1
ATOM 1221 C C . ALA A 1 166 ? 7.67 11.901 -6.599 1 94.14 166 ALA A C 1
ATOM 1223 O O . ALA A 1 166 ? 7.59 10.684 -6.415 1 94.14 166 ALA A O 1
ATOM 1224 N N . CYS A 1 167 ? 6.803 12.581 -7.269 1 94.93 167 CYS A N 1
ATOM 1225 C CA . CYS A 1 167 ? 5.625 11.935 -7.835 1 94.93 167 CYS A CA 1
ATOM 1226 C C . CYS A 1 167 ? 6.019 10.912 -8.894 1 94.93 167 CYS A C 1
ATOM 1228 O O . CYS A 1 167 ? 5.46 9.815 -8.942 1 94.93 167 CYS A O 1
ATOM 1230 N N . HIS A 1 168 ? 6.918 11.296 -9.715 1 95.18 168 HIS A N 1
ATOM 1231 C CA . HIS A 1 168 ? 7.388 10.401 -10.767 1 95.18 168 HIS A CA 1
ATOM 1232 C C . HIS A 1 168 ? 8.027 9.148 -10.178 1 95.18 168 HIS A C 1
ATOM 1234 O O . HIS A 1 168 ? 7.767 8.036 -10.644 1 95.18 168 HIS A O 1
ATOM 1240 N N . ALA A 1 169 ? 8.838 9.317 -9.176 1 95.01 169 ALA A N 1
ATOM 1241 C CA . ALA A 1 169 ? 9.479 8.184 -8.515 1 95.01 169 ALA A CA 1
ATOM 1242 C C . ALA A 1 169 ? 8.444 7.272 -7.862 1 95.01 169 ALA A C 1
ATOM 1244 O O . ALA A 1 169 ? 8.534 6.046 -7.966 1 95.01 169 ALA A O 1
ATOM 1245 N N . ALA A 1 170 ? 7.522 7.9 -7.234 1 96.68 170 ALA A N 1
ATOM 1246 C CA . ALA A 1 170 ? 6.464 7.14 -6.573 1 96.68 170 ALA A CA 1
ATOM 1247 C C . ALA A 1 170 ? 5.644 6.346 -7.586 1 96.68 170 ALA A C 1
ATOM 1249 O O . ALA A 1 170 ? 5.289 5.191 -7.339 1 96.68 170 ALA A O 1
ATOM 1250 N N . ALA A 1 171 ? 5.322 6.96 -8.678 1 96.38 171 ALA A N 1
ATOM 1251 C CA . ALA A 1 171 ? 4.543 6.298 -9.721 1 96.38 171 ALA A CA 1
ATOM 1252 C C . ALA A 1 171 ? 5.322 5.137 -10.334 1 96.38 171 ALA A C 1
ATOM 1254 O O . ALA A 1 171 ? 4.758 4.073 -10.597 1 96.38 171 ALA A O 1
ATOM 1255 N N . ARG A 1 172 ? 6.543 5.328 -10.574 1 95.67 172 ARG A N 1
ATOM 1256 C CA . ARG A 1 172 ? 7.378 4.309 -11.202 1 95.67 172 ARG A CA 1
ATOM 1257 C C . ARG A 1 172 ? 7.484 3.068 -10.321 1 95.67 172 ARG A C 1
ATOM 1259 O O . ARG A 1 172 ? 7.32 1.944 -10.8 1 95.67 172 ARG A O 1
ATOM 1266 N N . ILE A 1 173 ? 7.742 3.261 -9.082 1 96.31 173 ILE A N 1
ATOM 1267 C CA . ILE A 1 173 ? 7.931 2.125 -8.188 1 96.31 173 ILE A CA 1
ATOM 1268 C C . ILE A 1 173 ? 6.602 1.4 -7.985 1 96.31 173 ILE A C 1
ATOM 1270 O O . ILE A 1 173 ? 6.566 0.171 -7.894 1 96.31 173 ILE A O 1
ATOM 1274 N N . MET A 1 174 ? 5.519 2.134 -7.901 1 97.66 174 MET A N 1
ATOM 1275 C CA . MET A 1 174 ? 4.198 1.528 -7.763 1 97.66 174 MET A CA 1
ATOM 1276 C C . MET A 1 174 ? 3.837 0.72 -9.005 1 97.66 174 MET A C 1
ATOM 1278 O O . MET A 1 174 ? 3.202 -0.331 -8.905 1 97.66 174 MET A O 1
ATOM 1282 N N . ASN A 1 175 ? 4.228 1.226 -10.138 1 97.17 175 ASN A N 1
ATOM 1283 C CA . ASN A 1 175 ? 3.951 0.548 -11.4 1 97.17 175 ASN A CA 1
ATOM 1284 C C . ASN A 1 175 ? 4.616 -0.825 -11.456 1 97.17 175 ASN A C 1
ATOM 1286 O O . ASN A 1 175 ? 3.999 -1.8 -11.888 1 97.17 175 ASN A O 1
ATOM 1290 N N . VAL A 1 176 ? 5.755 -0.943 -10.987 1 96.8 176 VAL A N 1
ATOM 1291 C CA . VAL A 1 176 ? 6.524 -2.181 -11.069 1 96.8 176 VAL A CA 1
ATOM 1292 C C . VAL A 1 176 ? 6.129 -3.112 -9.924 1 96.8 176 VAL A C 1
ATOM 1294 O O . VAL A 1 176 ? 5.843 -4.291 -10.146 1 96.8 176 VAL A O 1
ATOM 1297 N N . ASN A 1 177 ? 6.085 -2.576 -8.721 1 97.32 177 ASN A N 1
ATOM 1298 C CA . ASN A 1 177 ? 5.959 -3.423 -7.54 1 97.32 177 ASN A CA 1
ATOM 1299 C C . ASN A 1 177 ? 4.509 -3.831 -7.295 1 97.32 177 ASN A C 1
ATOM 1301 O O . ASN A 1 177 ? 4.247 -4.878 -6.7 1 97.32 177 ASN A O 1
ATOM 1305 N N . TYR A 1 178 ? 3.586 -2.981 -7.733 1 97.86 178 TYR A N 1
ATOM 1306 C CA . TYR A 1 178 ? 2.194 -3.253 -7.393 1 97.86 178 TYR A CA 1
ATOM 1307 C C . TYR A 1 178 ? 1.361 -3.482 -8.648 1 97.86 178 TYR A C 1
ATOM 1309 O O . TYR A 1 178 ? 0.757 -4.545 -8.814 1 97.86 178 TYR A O 1
ATOM 1317 N N . TYR A 1 179 ? 1.364 -2.549 -9.578 1 98.15 179 TYR A N 1
ATOM 1318 C CA . TYR A 1 179 ? 0.454 -2.643 -10.715 1 98.15 179 TYR A CA 1
ATOM 1319 C C . TYR A 1 179 ? 0.839 -3.802 -11.627 1 98.15 179 TYR A C 1
ATOM 1321 O O . TYR A 1 179 ? -0.028 -4.448 -12.219 1 98.15 179 TYR A O 1
ATOM 1329 N N . ALA A 1 180 ? 2.106 -4.015 -11.766 1 97.95 180 ALA A N 1
ATOM 1330 C CA . ALA A 1 180 ? 2.535 -5.131 -12.605 1 97.95 180 ALA A CA 1
ATOM 1331 C C . ALA A 1 180 ? 2.036 -6.46 -12.045 1 97.95 180 ALA A C 1
ATOM 1333 O O . ALA A 1 180 ? 1.347 -7.213 -12.738 1 97.95 180 ALA A O 1
ATOM 1334 N N . PRO A 1 181 ? 2.319 -6.793 -10.768 1 98.12 181 PRO A N 1
ATOM 1335 C CA . PRO A 1 181 ? 1.769 -8.041 -10.232 1 98.12 181 PRO A CA 1
ATOM 1336 C C . PRO A 1 181 ? 0.242 -8.065 -10.243 1 98.12 181 PRO A C 1
ATOM 1338 O O . PRO A 1 181 ? -0.36 -9.128 -10.416 1 98.12 181 PRO A O 1
ATOM 1341 N N . PHE A 1 182 ? -0.395 -6.957 -10.066 1 98.02 182 PHE A N 1
ATOM 1342 C CA . PHE A 1 182 ? -1.845 -6.827 -10.153 1 98.02 182 PHE A CA 1
ATOM 1343 C C . PHE A 1 182 ? -2.345 -7.248 -11.53 1 98.02 182 PHE A C 1
ATOM 1345 O O . PHE A 1 182 ? -3.255 -8.072 -11.64 1 98.02 182 PHE A O 1
ATOM 1352 N N . ASN A 1 183 ? -1.749 -6.726 -12.551 1 97.91 183 ASN A N 1
ATOM 1353 C CA . ASN A 1 183 ? -2.15 -7.005 -13.926 1 97.91 183 ASN A CA 1
ATOM 1354 C C . ASN A 1 183 ? -1.858 -8.452 -14.313 1 97.91 183 ASN A C 1
ATOM 1356 O O . ASN A 1 183 ? -2.667 -9.094 -14.985 1 97.91 183 ASN A O 1
ATOM 1360 N N . LEU A 1 184 ? -0.709 -8.909 -13.941 1 98.41 184 LEU A N 1
ATOM 1361 C CA . LEU A 1 184 ? -0.359 -10.299 -14.206 1 98.41 184 LEU A CA 1
ATOM 1362 C C . LEU A 1 184 ? -1.353 -11.247 -13.543 1 98.41 184 LEU A C 1
ATOM 1364 O O . LEU A 1 184 ? -1.762 -12.244 -14.143 1 98.41 184 LEU A O 1
ATOM 1368 N N . THR A 1 185 ? -1.714 -10.934 -12.306 1 98.11 185 THR A N 1
ATOM 1369 C CA . THR A 1 185 ? -2.693 -11.739 -11.583 1 98.11 185 THR A CA 1
ATOM 1370 C C . THR A 1 185 ? -4.022 -11.774 -12.332 1 98.11 185 THR A C 1
ATOM 1372 O O . THR A 1 185 ? -4.617 -12.84 -12.501 1 98.11 185 THR A O 1
ATOM 1375 N N . ALA A 1 186 ? -4.464 -10.607 -12.812 1 97.41 186 ALA A N 1
ATOM 1376 C CA . ALA A 1 186 ? -5.721 -10.543 -13.552 1 97.41 186 ALA A CA 1
ATOM 1377 C C . ALA A 1 186 ? -5.696 -11.479 -14.758 1 97.41 186 ALA A C 1
ATOM 1379 O O . ALA A 1 186 ? -6.694 -12.135 -15.063 1 97.41 186 ALA A O 1
ATOM 1380 N N . HIS A 1 187 ? -4.613 -11.583 -15.417 1 97.55 187 HIS A N 1
ATOM 1381 C CA . HIS A 1 187 ? -4.516 -12.325 -16.669 1 97.55 187 HIS A CA 1
ATOM 1382 C C . HIS A 1 187 ? -4.314 -13.815 -16.411 1 97.55 187 HIS A C 1
ATOM 1384 O O . HIS A 1 187 ? -4.848 -14.653 -17.142 1 97.55 187 HIS A O 1
ATOM 1390 N N . PHE A 1 188 ? -3.573 -14.183 -15.358 1 97.81 188 PHE A N 1
ATOM 1391 C CA . PHE A 1 188 ? -3.201 -15.577 -15.151 1 97.81 188 PHE A CA 1
ATOM 1392 C C . PHE A 1 188 ? -4.22 -16.284 -14.266 1 97.81 188 PHE A C 1
ATOM 1394 O O . PHE A 1 188 ? -4.267 -17.515 -14.226 1 97.81 188 PHE A O 1
ATOM 1401 N N . LEU A 1 189 ? -5.01 -15.536 -13.498 1 97.03 189 LEU A N 1
ATOM 1402 C CA . LEU A 1 189 ? -5.873 -16.113 -12.473 1 97.03 189 LEU A CA 1
ATOM 1403 C C . LEU A 1 189 ? -6.856 -17.105 -13.086 1 97.03 189 LEU A C 1
ATOM 1405 O O . LEU A 1 189 ? -7.041 -18.206 -12.562 1 97.03 189 LEU A O 1
ATOM 1409 N N . PRO A 1 190 ? -7.482 -16.777 -14.249 1 95.96 190 PRO A N 1
ATOM 1410 C CA . PRO A 1 190 ? -8.383 -17.767 -14.844 1 95.96 190 PRO A CA 1
ATOM 1411 C C . PRO A 1 190 ? -7.688 -19.093 -15.142 1 95.96 190 PRO A C 1
ATOM 1413 O O . PRO A 1 190 ? -8.255 -20.161 -14.893 1 95.96 190 PRO A O 1
ATOM 1416 N N . ALA A 1 191 ? -6.494 -19.029 -15.662 1 95.74 191 ALA A N 1
ATOM 1417 C CA . ALA A 1 191 ? -5.757 -20.249 -15.978 1 95.74 191 ALA A CA 1
ATOM 1418 C C . ALA A 1 191 ? -5.418 -21.03 -14.711 1 95.74 191 ALA A C 1
ATOM 1420 O O . ALA A 1 191 ? -5.51 -22.26 -14.689 1 95.74 191 ALA A O 1
ATOM 1421 N N . LEU A 1 192 ? -5.025 -20.344 -13.642 1 96.53 192 LEU A N 1
ATOM 1422 C CA . LEU A 1 192 ? -4.723 -21.003 -12.376 1 96.53 192 LEU A CA 1
ATOM 1423 C C . LEU A 1 192 ? -5.953 -21.722 -11.831 1 96.53 192 LEU A C 1
ATOM 1425 O O . LEU A 1 192 ? -5.839 -22.81 -11.262 1 96.53 192 LEU A O 1
ATOM 1429 N N . THR A 1 193 ? -7.061 -21.095 -11.995 1 94.95 193 THR A N 1
ATOM 1430 C CA . THR A 1 193 ? -8.315 -21.595 -11.441 1 94.95 193 THR A CA 1
ATOM 1431 C C . THR A 1 193 ? -8.837 -22.772 -12.26 1 94.95 193 THR A C 1
ATOM 1433 O O . THR A 1 193 ? -9.314 -23.761 -11.701 1 94.95 193 THR A O 1
ATOM 1436 N N . ARG A 1 194 ? -8.62 -22.73 -13.549 1 94.19 194 ARG A N 1
ATOM 1437 C CA . ARG A 1 194 ? -9.371 -23.631 -14.416 1 94.19 194 ARG A CA 1
ATOM 1438 C C . ARG A 1 194 ? -8.499 -24.792 -14.885 1 94.19 194 ARG A C 1
ATOM 1440 O O . ARG A 1 194 ? -9.013 -25.831 -15.305 1 94.19 194 ARG A O 1
ATOM 1447 N N . THR A 1 195 ? -7.25 -24.609 -14.812 1 94.6 195 THR A N 1
ATOM 1448 C CA . THR A 1 195 ? -6.418 -25.631 -15.437 1 94.6 195 THR A CA 1
ATOM 1449 C C . THR A 1 195 ? -5.576 -26.356 -14.392 1 94.6 195 THR A C 1
ATOM 1451 O O . THR A 1 195 ? -4.865 -27.311 -14.713 1 94.6 195 THR A O 1
ATOM 1454 N N . SER A 1 196 ? -5.64 -25.945 -13.144 1 94.81 196 SER A N 1
ATOM 1455 C CA . SER A 1 196 ? -4.858 -26.58 -12.088 1 94.81 196 SER A CA 1
ATOM 1456 C C . SER A 1 196 ? -5.759 -27.134 -10.989 1 94.81 196 SER A C 1
ATOM 1458 O O . SER A 1 196 ? -6.756 -26.508 -10.623 1 94.81 196 SER A O 1
ATOM 1460 N N . VAL A 1 197 ? -5.402 -28.231 -10.39 1 94.34 197 VAL A N 1
ATOM 1461 C CA . VAL A 1 197 ? -6.154 -28.832 -9.294 1 94.34 197 VAL A CA 1
ATOM 1462 C C . VAL A 1 197 ? -5.743 -28.188 -7.971 1 94.34 197 VAL A C 1
ATOM 1464 O O . VAL A 1 197 ? -6.453 -28.305 -6.97 1 94.34 197 VAL A O 1
ATOM 1467 N N . ALA A 1 198 ? -4.612 -27.57 -7.982 1 94.84 198 ALA A N 1
ATOM 1468 C CA . ALA A 1 198 ? -4.093 -26.906 -6.789 1 94.84 198 ALA A CA 1
ATOM 1469 C C . ALA A 1 198 ? -3.223 -25.709 -7.162 1 94.84 198 ALA A C 1
ATOM 1471 O O . ALA A 1 198 ? -2.053 -25.64 -6.779 1 94.84 198 ALA A O 1
ATOM 1472 N N . GLY A 1 199 ? -3.821 -24.711 -7.801 1 96.24 199 GLY A N 1
ATOM 1473 C CA . GLY A 1 199 ? -3.104 -23.55 -8.303 1 96.24 199 GLY A CA 1
ATOM 1474 C C . GLY A 1 199 ? -2.466 -22.721 -7.204 1 96.24 199 GLY A C 1
ATOM 1475 O O . GLY A 1 199 ? -3.044 -22.559 -6.127 1 96.24 199 GLY A O 1
ATOM 1476 N N . ASN A 1 200 ? -1.176 -22.269 -7.478 1 97.03 200 ASN A N 1
ATOM 1477 C CA . ASN A 1 200 ? -0.415 -21.414 -6.574 1 97.03 200 ASN A CA 1
ATOM 1478 C C . ASN A 1 200 ? -0.064 -20.08 -7.227 1 97.03 200 ASN A C 1
ATOM 1480 O O . ASN A 1 200 ? 0.425 -20.047 -8.358 1 97.03 200 ASN A O 1
ATOM 1484 N N . LEU A 1 201 ? -0.391 -19.085 -6.557 1 98.35 201 LEU A N 1
ATOM 1485 C CA . LEU A 1 201 ? 0.084 -17.744 -6.882 1 98.35 201 LEU A CA 1
ATOM 1486 C C . LEU A 1 201 ? 0.961 -17.192 -5.763 1 98.35 201 LEU A C 1
ATOM 1488 O O . LEU A 1 201 ? 0.486 -16.976 -4.646 1 98.35 201 LEU A O 1
ATOM 1492 N N . LEU A 1 202 ? 2.267 -17.014 -6.013 1 98.46 202 LEU A N 1
ATOM 1493 C CA . LEU A 1 202 ? 3.197 -16.491 -5.019 1 98.46 202 LEU A CA 1
ATOM 1494 C C . LEU A 1 202 ? 3.696 -15.106 -5.417 1 98.46 202 LEU A C 1
ATOM 1496 O O . LEU A 1 202 ? 4.033 -14.873 -6.58 1 98.46 202 LEU A O 1
ATOM 1500 N N . VAL A 1 203 ? 3.699 -14.2 -4.485 1 98.27 203 VAL A N 1
ATOM 1501 C CA . VAL A 1 203 ? 4.242 -12.867 -4.726 1 98.27 203 VAL A CA 1
ATOM 1502 C C . VAL A 1 203 ? 5.336 -12.562 -3.705 1 98.27 203 VAL A C 1
ATOM 1504 O O . VAL A 1 203 ? 5.19 -12.87 -2.52 1 98.27 203 VAL A O 1
ATOM 1507 N N . VAL A 1 204 ? 6.455 -12.037 -4.223 1 96.48 204 VAL A N 1
ATOM 1508 C CA . VAL A 1 204 ? 7.562 -11.669 -3.347 1 96.48 204 VAL A CA 1
ATOM 1509 C C . VAL A 1 204 ? 7.394 -10.225 -2.879 1 96.48 204 VAL A C 1
ATOM 1511 O O . VAL A 1 204 ? 7.511 -9.29 -3.675 1 96.48 204 VAL A O 1
ATOM 1514 N N . SER A 1 205 ? 7.114 -10.065 -1.676 1 95.85 205 SER A N 1
ATOM 1515 C CA . SER A 1 205 ? 7.043 -8.761 -1.024 1 95.85 205 SER A CA 1
ATOM 1516 C C . SER A 1 205 ? 8.332 -8.45 -0.27 1 95.85 205 SER A C 1
ATOM 1518 O O . SER A 1 205 ? 9.428 -8.613 -0.81 1 95.85 205 SER A O 1
ATOM 1520 N N . SER A 1 206 ? 8.198 -7.926 0.992 1 91.18 206 SER A N 1
ATOM 1521 C CA . SER A 1 206 ? 9.321 -7.528 1.835 1 91.18 206 SER A CA 1
ATOM 1522 C C . SER A 1 206 ? 8.865 -7.23 3.259 1 91.18 206 SER A C 1
ATOM 1524 O O . SER A 1 206 ? 7.678 -7.005 3.502 1 91.18 206 SER A O 1
ATOM 1526 N N . MET A 1 207 ? 9.799 -7.302 4.108 1 89.61 207 MET A N 1
ATOM 1527 C CA . MET A 1 207 ? 9.524 -6.78 5.443 1 89.61 207 MET A CA 1
ATOM 1528 C C . MET A 1 207 ? 9.097 -5.317 5.379 1 89.61 207 MET A C 1
ATOM 1530 O O . MET A 1 207 ? 8.339 -4.849 6.23 1 89.61 207 MET A O 1
ATOM 1534 N N . ALA A 1 208 ? 9.51 -4.646 4.374 1 91.17 208 ALA A N 1
ATOM 1535 C CA . ALA A 1 208 ? 9.125 -3.257 4.141 1 91.17 208 ALA A CA 1
ATOM 1536 C C . ALA A 1 208 ? 7.646 -3.151 3.777 1 91.17 208 ALA A C 1
ATOM 1538 O O . ALA A 1 208 ? 7.092 -2.051 3.72 1 91.17 208 ALA A O 1
ATOM 1539 N N . GLY A 1 209 ? 7.017 -4.217 3.552 1 93.91 209 GLY A N 1
ATOM 1540 C CA . GLY A 1 209 ? 5.579 -4.256 3.337 1 93.91 209 GLY A CA 1
ATOM 1541 C C . GLY A 1 209 ? 4.787 -4.403 4.622 1 93.91 209 GLY A C 1
ATOM 1542 O O . GLY A 1 209 ? 3.558 -4.308 4.614 1 93.91 209 GLY A O 1
ATOM 1543 N N . LYS A 1 210 ? 5.505 -4.593 5.689 1 91.64 210 LYS A N 1
ATOM 1544 C CA . LYS A 1 210 ? 4.848 -4.843 6.968 1 91.64 210 LYS A CA 1
ATOM 1545 C C . LYS A 1 210 ? 5.206 -3.768 7.99 1 91.64 210 LYS A C 1
ATOM 1547 O O . LYS A 1 210 ? 4.438 -3.506 8.918 1 91.64 210 LYS A O 1
ATOM 1552 N N . LEU A 1 211 ? 6.403 -3.219 7.843 1 91.19 211 LEU A N 1
ATOM 1553 C CA . LEU A 1 211 ? 6.9 -2.168 8.724 1 91.19 211 LEU A CA 1
ATOM 1554 C C . LEU A 1 211 ? 7.542 -1.043 7.919 1 91.19 211 LEU A C 1
ATOM 1556 O O . LEU A 1 211 ? 8.231 -1.297 6.928 1 91.19 211 LEU A O 1
ATOM 1560 N N . GLY A 1 212 ? 7.351 0.138 8.404 1 90.39 212 GLY A N 1
ATOM 1561 C CA . GLY A 1 212 ? 8.041 1.255 7.778 1 90.39 212 GLY A CA 1
ATOM 1562 C C . GLY A 1 212 ? 9.523 1.296 8.098 1 90.39 212 GLY A C 1
ATOM 1563 O O . GLY A 1 212 ? 9.951 0.812 9.149 1 90.39 212 GLY A O 1
ATOM 1564 N N . ALA A 1 213 ? 10.267 1.913 7.163 1 89.35 213 ALA A N 1
ATOM 1565 C CA . ALA A 1 213 ? 11.697 2.14 7.352 1 89.35 213 ALA A CA 1
ATOM 1566 C C . ALA A 1 213 ? 12.124 3.478 6.756 1 89.35 213 ALA A C 1
ATOM 1568 O O . ALA A 1 213 ? 11.727 3.823 5.64 1 89.35 213 ALA A O 1
ATOM 1569 N N . PRO A 1 214 ? 12.938 4.184 7.486 1 90.19 214 PRO A N 1
ATOM 1570 C CA . PRO A 1 214 ? 13.438 5.439 6.92 1 90.19 214 PRO A CA 1
ATOM 1571 C C . PRO A 1 214 ? 14.161 5.24 5.59 1 90.19 214 PRO A C 1
ATOM 1573 O O . PRO A 1 214 ? 14.747 4.181 5.354 1 90.19 214 PRO A O 1
ATOM 1576 N N . THR A 1 215 ? 14.095 6.284 4.723 1 89.08 215 THR A N 1
ATOM 1577 C CA . THR A 1 215 ? 14.747 6.348 3.42 1 89.08 215 THR A CA 1
ATOM 1578 C C . THR A 1 215 ? 14.089 5.383 2.438 1 89.08 215 THR A C 1
ATOM 1580 O O . THR A 1 215 ? 14.57 5.207 1.316 1 89.08 215 THR A 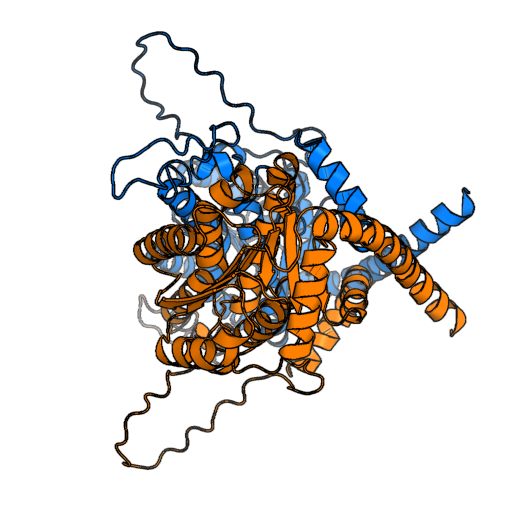O 1
ATOM 1583 N N . ARG A 1 216 ? 12.969 4.752 2.837 1 91.67 216 ARG A N 1
ATOM 1584 C CA . ARG A 1 216 ? 12.276 3.769 2.011 1 91.67 216 ARG A CA 1
ATOM 1585 C C . ARG A 1 216 ? 10.782 4.065 1.944 1 91.67 216 ARG A C 1
ATOM 1587 O O . ARG A 1 216 ? 9.963 3.146 1.878 1 91.67 216 ARG A O 1
ATOM 1594 N N . SER A 1 217 ? 10.469 5.296 2.082 1 95 217 SER A N 1
ATOM 1595 C CA . SER A 1 217 ? 9.06 5.635 2.249 1 95 217 SER A CA 1
ATOM 1596 C C . SER A 1 217 ? 8.235 5.181 1.049 1 95 217 SER A C 1
ATOM 1598 O O . SER A 1 217 ? 7.201 4.53 1.211 1 95 217 SER A O 1
ATOM 1600 N N . ILE A 1 218 ? 8.681 5.481 -0.223 1 95.82 218 ILE A N 1
ATOM 1601 C CA . ILE A 1 218 ? 7.874 5.102 -1.377 1 95.82 218 ILE A CA 1
ATOM 1602 C C . ILE A 1 218 ? 7.992 3.599 -1.618 1 95.82 218 ILE A C 1
ATOM 1604 O O . ILE A 1 218 ? 7.057 2.969 -2.117 1 95.82 218 ILE A O 1
ATOM 1608 N N . TYR A 1 219 ? 9.124 2.986 -1.271 1 95 219 TYR A N 1
ATOM 1609 C CA . TYR A 1 219 ? 9.262 1.536 -1.34 1 95 219 TYR A CA 1
ATOM 1610 C C . TYR A 1 219 ? 8.309 0.851 -0.367 1 95 219 TYR A C 1
ATOM 1612 O O . TYR A 1 219 ? 7.613 -0.099 -0.735 1 95 219 TYR A O 1
ATOM 1620 N N . CYS A 1 220 ? 8.271 1.344 0.915 1 96.59 220 CYS A N 1
ATOM 1621 C CA . CYS A 1 220 ? 7.346 0.813 1.909 1 96.59 220 CYS A CA 1
ATOM 1622 C C . CYS A 1 220 ? 5.906 0.903 1.417 1 96.59 220 CYS A C 1
ATOM 1624 O O . CYS A 1 220 ? 5.143 -0.058 1.538 1 96.59 220 CYS A O 1
ATOM 1626 N N . ALA A 1 221 ? 5.58 2.014 0.843 1 98.06 221 ALA A N 1
ATOM 1627 C CA . ALA A 1 221 ? 4.227 2.182 0.32 1 98.06 221 ALA A CA 1
ATOM 1628 C C . ALA A 1 221 ? 3.901 1.108 -0.714 1 98.06 221 ALA A C 1
ATOM 1630 O O . ALA A 1 221 ? 2.838 0.486 -0.658 1 98.06 221 ALA A O 1
ATOM 1631 N N . SER A 1 222 ? 4.765 0.878 -1.627 1 97.67 222 SER A N 1
ATOM 1632 C CA . SER A 1 222 ? 4.54 -0.061 -2.721 1 97.67 222 SER A CA 1
ATOM 1633 C C . SER A 1 222 ? 4.397 -1.489 -2.204 1 97.67 222 SER A C 1
ATOM 1635 O O . SER A 1 222 ? 3.504 -2.223 -2.63 1 97.67 222 SER A O 1
ATOM 1637 N N . LYS A 1 223 ? 5.252 -1.872 -1.32 1 97.54 223 LYS A N 1
ATOM 1638 C CA . LYS A 1 223 ? 5.223 -3.242 -0.816 1 97.54 223 LYS A CA 1
ATOM 1639 C C . LYS A 1 223 ? 4.063 -3.445 0.155 1 97.54 223 LYS A C 1
ATOM 1641 O O . LYS A 1 223 ? 3.488 -4.533 0.223 1 97.54 223 LYS A O 1
ATOM 1646 N N . HIS A 1 224 ? 3.689 -2.405 0.887 1 98.02 224 HIS A N 1
ATOM 1647 C CA . HIS A 1 224 ? 2.452 -2.471 1.657 1 98.02 224 HIS A CA 1
ATOM 1648 C C . HIS A 1 224 ? 1.246 -2.68 0.746 1 98.02 224 HIS A C 1
ATOM 1650 O O . HIS A 1 224 ? 0.323 -3.42 1.091 1 98.02 224 HIS A O 1
ATOM 1656 N N . ALA A 1 225 ? 1.255 -1.964 -0.361 1 98.26 225 ALA A N 1
ATOM 1657 C CA . ALA A 1 225 ? 0.163 -2.146 -1.315 1 98.26 225 ALA A CA 1
ATOM 1658 C C . ALA A 1 225 ? 0.07 -3.599 -1.772 1 98.26 225 ALA A C 1
ATOM 1660 O O . ALA A 1 225 ? -1.026 -4.155 -1.871 1 98.26 225 ALA A O 1
ATOM 1661 N N . VAL A 1 226 ? 1.189 -4.212 -2.01 1 98.2 226 VAL A N 1
ATOM 1662 C CA . VAL A 1 226 ? 1.256 -5.622 -2.381 1 98.2 226 VAL A CA 1
ATOM 1663 C C . VAL A 1 226 ? 0.65 -6.478 -1.271 1 98.2 226 VAL A C 1
ATOM 1665 O O . VAL A 1 226 ? -0.178 -7.353 -1.536 1 98.2 226 VAL A O 1
ATOM 1668 N N . GLN A 1 227 ? 1.021 -6.201 -0.072 1 97.06 227 GLN A N 1
ATOM 1669 C CA . GLN A 1 227 ? 0.513 -6.945 1.076 1 97.06 227 GLN A CA 1
ATOM 1670 C C . GLN A 1 227 ? -1.009 -6.866 1.153 1 97.06 227 GLN A C 1
ATOM 1672 O O . GLN A 1 227 ? -1.683 -7.891 1.278 1 97.06 227 GLN A O 1
ATOM 1677 N N . GLY A 1 228 ? -1.504 -5.725 1.092 1 97.62 228 GLY A N 1
ATOM 1678 C CA . GLY A 1 228 ? -2.937 -5.518 1.234 1 97.62 228 GLY A CA 1
ATOM 1679 C C . GLY A 1 228 ? -3.747 -6.178 0.135 1 97.62 228 GLY A C 1
ATOM 1680 O O . GLY A 1 228 ? -4.762 -6.824 0.406 1 97.62 228 GLY A O 1
ATOM 1681 N N . PHE A 1 229 ? -3.273 -6.017 -1.115 1 98.16 229 PHE A N 1
ATOM 1682 C CA . PHE A 1 229 ? -3.992 -6.573 -2.256 1 98.16 229 PHE A CA 1
ATOM 1683 C C . PHE A 1 229 ? -4.041 -8.094 -2.176 1 98.16 229 PHE A C 1
ATOM 1685 O O . PHE A 1 229 ? -5.118 -8.69 -2.252 1 98.16 229 PHE A O 1
ATOM 1692 N N . PHE A 1 230 ? -2.959 -8.679 -1.976 1 98.29 230 PHE A N 1
ATOM 1693 C CA . PHE A 1 230 ? -2.881 -10.13 -2.09 1 98.29 230 PHE A CA 1
ATOM 1694 C C . PHE A 1 230 ? -3.47 -10.802 -0.855 1 98.29 230 PHE A C 1
ATOM 1696 O O . PHE A 1 230 ? -4.003 -11.91 -0.94 1 98.29 230 PHE A O 1
ATOM 1703 N N . ASP A 1 231 ? -3.341 -10.155 0.283 1 96.34 231 ASP A N 1
ATOM 1704 C CA . ASP A 1 231 ? -4.02 -10.681 1.463 1 96.34 231 ASP A CA 1
ATOM 1705 C C . ASP A 1 231 ? -5.529 -10.752 1.243 1 96.34 231 ASP A C 1
ATOM 1707 O O . ASP A 1 231 ? -6.156 -11.773 1.531 1 96.34 231 ASP A O 1
ATOM 1711 N N . ALA A 1 232 ? -6.108 -9.698 0.715 1 96.57 232 ALA A N 1
ATOM 1712 C CA . ALA A 1 232 ? -7.539 -9.665 0.428 1 96.57 232 ALA A CA 1
ATOM 1713 C C . ALA A 1 232 ? -7.898 -10.642 -0.688 1 96.57 232 ALA A C 1
ATOM 1715 O O . ALA A 1 232 ? -8.871 -11.391 -0.576 1 96.57 232 ALA A O 1
ATOM 1716 N N . LEU A 1 233 ? -7.13 -10.648 -1.728 1 97.02 233 LEU A N 1
ATOM 1717 C CA . LEU A 1 233 ? -7.374 -11.53 -2.864 1 97.02 233 LEU A CA 1
ATOM 1718 C C . LEU A 1 233 ? -7.394 -12.99 -2.424 1 97.02 233 LEU A C 1
ATOM 1720 O O . LEU A 1 233 ? -8.214 -13.776 -2.904 1 97.02 233 LEU A O 1
ATOM 1724 N N . SER A 1 234 ? -6.445 -13.375 -1.557 1 96.78 234 SER A N 1
ATOM 1725 C CA . SER A 1 234 ? -6.329 -14.758 -1.107 1 96.78 234 SER A CA 1
ATOM 1726 C C . SER A 1 234 ? -7.646 -15.263 -0.527 1 96.78 234 SER A C 1
ATOM 1728 O O . SER A 1 234 ? -8.03 -16.412 -0.753 1 96.78 234 SER A O 1
ATOM 1730 N N . MET A 1 235 ? -8.301 -14.412 0.202 1 95.09 235 MET A N 1
ATOM 1731 C CA . MET A 1 235 ? -9.571 -14.797 0.811 1 95.09 235 MET A CA 1
ATOM 1732 C C . MET A 1 235 ? -10.672 -14.887 -0.239 1 95.09 235 MET A C 1
ATOM 1734 O O . MET A 1 235 ? -11.587 -15.704 -0.117 1 95.09 235 MET A O 1
ATOM 1738 N N . GLU A 1 236 ? -10.55 -14.116 -1.275 1 93.96 236 GLU A N 1
ATOM 1739 C CA . GLU A 1 236 ? -11.555 -14.108 -2.334 1 93.96 236 GLU A CA 1
ATOM 1740 C C . GLU A 1 236 ? -11.458 -15.363 -3.196 1 93.96 236 GLU A C 1
ATOM 1742 O O . GLU A 1 236 ? -12.477 -15.928 -3.596 1 93.96 236 GLU A O 1
ATOM 1747 N N . VAL A 1 237 ? -10.267 -15.842 -3.42 1 94.13 237 VAL A N 1
ATOM 1748 C CA . VAL A 1 237 ? -10.109 -16.852 -4.462 1 94.13 237 VAL A CA 1
ATOM 1749 C C . VAL A 1 237 ? -9.924 -18.227 -3.825 1 94.13 237 VAL A C 1
ATOM 1751 O O . VAL A 1 237 ? -9.872 -19.241 -4.526 1 94.13 237 VAL A O 1
ATOM 1754 N N . GLU A 1 238 ? -9.806 -18.264 -2.572 1 91.83 238 GLU A N 1
ATOM 1755 C CA . GLU A 1 238 ? -9.62 -19.534 -1.876 1 91.83 238 GLU A CA 1
ATOM 1756 C C . GLU A 1 238 ? -10.698 -20.541 -2.268 1 91.83 238 GLU A C 1
ATOM 1758 O O . GLU A 1 238 ? -10.425 -21.738 -2.38 1 91.83 238 GLU A O 1
ATOM 1763 N N . ARG A 1 239 ? -11.861 -20.074 -2.524 1 88.47 239 ARG A N 1
ATOM 1764 C CA . ARG A 1 239 ? -12.999 -20.925 -2.857 1 88.47 239 ARG A CA 1
ATOM 1765 C C . ARG A 1 239 ? -12.786 -21.626 -4.194 1 88.47 239 ARG A C 1
ATOM 1767 O O . ARG A 1 239 ? -13.412 -22.652 -4.47 1 88.47 239 ARG A O 1
ATOM 1774 N N . THR A 1 240 ? -11.936 -21.11 -5.006 1 90.58 240 THR A N 1
ATOM 1775 C CA . THR A 1 240 ? -11.688 -21.675 -6.328 1 90.58 240 THR A CA 1
ATOM 1776 C C . THR A 1 240 ? -10.568 -22.709 -6.273 1 90.58 240 THR A C 1
ATOM 1778 O O . THR A 1 240 ? -10.216 -23.305 -7.293 1 90.58 240 THR A O 1
ATOM 1781 N N . GLY A 1 241 ? -9.958 -22.85 -5.09 1 91.5 241 GLY A N 1
ATOM 1782 C CA . GLY A 1 241 ? -8.867 -23.8 -4.94 1 91.5 241 GLY A CA 1
ATOM 1783 C C . GLY A 1 241 ? -7.5 -23.179 -5.16 1 91.5 241 GLY A C 1
ATOM 1784 O O . GLY A 1 241 ? -6.475 -23.835 -4.964 1 91.5 241 GLY A O 1
ATOM 1785 N N . VAL A 1 242 ? -7.492 -21.944 -5.538 1 95.12 242 VAL A N 1
ATOM 1786 C CA . VAL A 1 242 ? -6.225 -21.252 -5.753 1 95.12 242 VAL A CA 1
ATOM 1787 C C . VAL A 1 242 ? -5.688 -20.733 -4.421 1 95.12 242 VAL A C 1
ATOM 1789 O O . VAL A 1 242 ? -6.437 -20.167 -3.621 1 95.12 242 VAL A O 1
ATOM 1792 N N . HIS A 1 243 ? -4.421 -21.003 -4.217 1 96.46 243 HIS A N 1
ATOM 1793 C CA . HIS A 1 243 ? -3.719 -20.495 -3.043 1 96.46 243 HIS A CA 1
ATOM 1794 C C . HIS A 1 243 ? -2.889 -19.264 -3.387 1 96.46 243 HIS A C 1
ATOM 1796 O O . HIS A 1 243 ? -2.224 -19.228 -4.425 1 96.46 243 HIS A O 1
ATOM 1802 N N . VAL A 1 244 ? -2.98 -18.268 -2.545 1 97.49 244 VAL A N 1
ATOM 1803 C CA . VAL A 1 244 ? -2.158 -17.072 -2.69 1 97.49 244 VAL A CA 1
ATOM 1804 C C . VAL A 1 244 ? -1.176 -16.975 -1.525 1 97.49 244 VAL A C 1
ATOM 1806 O O . VAL A 1 244 ? -1.584 -16.936 -0.362 1 97.49 244 VAL A O 1
ATOM 1809 N N . GLY A 1 245 ? 0.091 -16.99 -1.874 1 97.09 245 GLY A N 1
ATOM 1810 C CA . GLY A 1 245 ? 1.132 -16.834 -0.87 1 97.09 245 GLY A CA 1
ATOM 1811 C C . GLY A 1 245 ? 1.895 -15.53 -0.999 1 97.09 245 GLY A C 1
ATOM 1812 O O . GLY A 1 245 ? 2.252 -15.119 -2.105 1 97.09 245 GLY A O 1
ATOM 1813 N N . ILE A 1 246 ? 2.1 -14.878 0.129 1 97.43 246 ILE A N 1
ATOM 1814 C CA . ILE A 1 246 ? 2.915 -13.671 0.209 1 97.43 246 ILE A CA 1
ATOM 1815 C C . ILE A 1 246 ? 4.21 -13.972 0.959 1 97.43 246 ILE A C 1
ATOM 1817 O O . ILE A 1 246 ? 4.181 -14.404 2.113 1 97.43 246 ILE A O 1
ATOM 1821 N N . VAL A 1 247 ? 5.337 -13.783 0.302 1 96.44 247 VAL A N 1
ATOM 1822 C CA . VAL A 1 247 ? 6.634 -14.02 0.927 1 96.44 247 VAL A CA 1
ATOM 1823 C C . VAL A 1 247 ? 7.317 -12.687 1.224 1 96.44 247 VAL A C 1
ATOM 1825 O O . VAL A 1 247 ? 7.507 -11.866 0.324 1 96.44 247 VAL A O 1
ATOM 1828 N N . SER A 1 248 ? 7.691 -12.505 2.438 1 94.95 248 SER A N 1
ATOM 1829 C CA . SER A 1 248 ? 8.289 -11.249 2.88 1 94.95 248 SER A CA 1
ATOM 1830 C C . SER A 1 248 ? 9.698 -11.468 3.42 1 94.95 248 SER A C 1
ATOM 1832 O O . SER A 1 248 ? 9.892 -11.598 4.631 1 94.95 248 SER A O 1
ATOM 1834 N N . PRO A 1 249 ? 10.658 -11.318 2.571 1 92.66 249 PRO A N 1
ATOM 1835 C CA . PRO A 1 249 ? 12.043 -11.448 3.03 1 92.66 249 PRO A CA 1
ATOM 1836 C C . PRO A 1 249 ? 12.578 -10.165 3.661 1 92.66 249 PRO A C 1
ATOM 1838 O O . PRO A 1 249 ? 12.108 -9.071 3.339 1 92.66 249 PRO A O 1
ATOM 1841 N N . GLY A 1 250 ? 13.475 -10.363 4.568 1 87.48 250 GLY A N 1
ATOM 1842 C CA . GLY A 1 250 ? 14.294 -9.237 4.986 1 87.48 250 GLY A CA 1
ATOM 1843 C C . GLY A 1 250 ? 15.319 -8.827 3.945 1 87.48 250 GLY A C 1
ATOM 1844 O O . GLY A 1 250 ? 15.033 -8.838 2.746 1 87.48 250 GLY A O 1
ATOM 1845 N N . THR A 1 251 ? 16.466 -8.427 4.323 1 79.84 251 THR A N 1
ATOM 1846 C CA . THR A 1 251 ? 17.522 -8.057 3.387 1 79.84 251 THR A CA 1
ATOM 1847 C C . THR A 1 251 ? 18.065 -9.289 2.668 1 79.84 251 THR A C 1
ATOM 1849 O O . THR A 1 251 ? 18.403 -10.287 3.307 1 79.84 251 THR A O 1
ATOM 1852 N N . VAL A 1 252 ? 17.971 -9.2 1.378 1 81.77 252 VAL A N 1
ATOM 1853 C CA . VAL A 1 252 ? 18.495 -10.286 0.557 1 81.77 252 VAL A CA 1
ATOM 1854 C C . VAL A 1 252 ? 19.657 -9.778 -0.293 1 81.77 252 VAL A C 1
ATOM 1856 O O . VAL A 1 252 ? 19.597 -8.675 -0.842 1 81.77 252 VAL A O 1
ATOM 1859 N N . GLU A 1 253 ? 20.605 -10.55 -0.388 1 80.56 253 GLU A N 1
ATOM 1860 C CA . GLU A 1 253 ? 21.76 -10.202 -1.21 1 80.56 253 GLU A CA 1
ATOM 1861 C C . GLU A 1 253 ? 21.437 -10.329 -2.696 1 80.56 253 GLU A C 1
ATOM 1863 O O . GLU A 1 253 ? 21.536 -11.417 -3.267 1 80.56 253 GLU A O 1
ATOM 1868 N N . THR A 1 254 ? 20.952 -9.317 -3.265 1 75.48 254 THR A N 1
ATOM 1869 C CA . THR A 1 254 ? 20.65 -9.238 -4.69 1 75.48 254 THR A CA 1
ATOM 1870 C C . THR A 1 254 ? 21.096 -7.896 -5.264 1 75.48 254 THR A C 1
ATOM 1872 O O . THR A 1 254 ? 21.588 -7.035 -4.532 1 75.48 254 THR A O 1
ATOM 1875 N N . ASP A 1 255 ? 21.036 -7.819 -6.49 1 68.98 255 ASP A N 1
ATOM 1876 C CA . ASP A 1 255 ? 21.363 -6.561 -7.153 1 68.98 255 ASP A CA 1
ATOM 1877 C C . ASP A 1 255 ? 20.172 -5.606 -7.136 1 68.98 255 ASP A C 1
ATOM 1879 O O . ASP A 1 255 ? 20.051 -4.74 -8.006 1 68.98 255 ASP A O 1
ATOM 1883 N N . LEU A 1 256 ? 19.373 -5.761 -6.222 1 72.43 256 LEU A N 1
ATOM 1884 C CA . LEU A 1 256 ? 18.148 -4.971 -6.177 1 72.43 256 LEU A CA 1
ATOM 1885 C C . LEU A 1 256 ? 18.463 -3.488 -6.012 1 72.43 256 LEU A C 1
ATOM 1887 O O . LEU A 1 256 ? 17.763 -2.636 -6.562 1 72.43 256 LEU A O 1
ATOM 1891 N N . ARG A 1 257 ? 19.452 -3.17 -5.383 1 66.25 257 ARG A N 1
ATOM 1892 C CA . ARG A 1 257 ? 19.82 -1.78 -5.133 1 66.25 257 ARG A CA 1
ATOM 1893 C C . ARG A 1 257 ? 20.17 -1.063 -6.432 1 66.25 257 ARG A C 1
ATOM 1895 O O . ARG A 1 257 ? 20.004 0.153 -6.541 1 66.25 257 ARG A O 1
ATOM 1902 N N . GLN A 1 258 ? 20.611 -1.913 -7.382 1 64.43 258 GLN A N 1
ATOM 1903 C CA . GLN A 1 258 ? 20.929 -1.344 -8.688 1 64.43 258 GLN A CA 1
ATOM 1904 C C . GLN A 1 258 ? 19.663 -0.923 -9.428 1 64.43 258 GLN A C 1
ATOM 1906 O O . GLN A 1 258 ? 19.728 -0.167 -10.4 1 64.43 258 GLN A O 1
ATOM 1911 N N . SER A 1 259 ? 18.552 -1.295 -8.877 1 69.29 259 SER A N 1
ATOM 1912 C CA . SER A 1 259 ? 17.273 -0.977 -9.503 1 69.29 259 SER A CA 1
ATOM 1913 C C . SER A 1 259 ? 16.597 0.203 -8.812 1 69.29 259 SER A C 1
ATOM 1915 O O . SER A 1 259 ? 15.415 0.469 -9.04 1 69.29 259 SER A O 1
ATOM 1917 N N . ALA A 1 260 ? 17.326 0.957 -8.085 1 76.66 260 ALA A N 1
ATOM 1918 C CA . ALA A 1 260 ? 16.752 2.067 -7.327 1 76.66 260 ALA A CA 1
ATOM 1919 C C . ALA A 1 260 ? 16.2 3.14 -8.26 1 76.66 260 ALA A C 1
ATOM 1921 O O . ALA A 1 260 ? 16.911 3.635 -9.137 1 76.66 260 ALA A O 1
ATOM 1922 N N . VAL A 1 261 ? 14.979 3.489 -8.117 1 75.44 261 VAL A N 1
ATOM 1923 C CA . VAL A 1 261 ? 14.255 4.38 -9.018 1 75.44 261 VAL A CA 1
ATOM 1924 C C . VAL A 1 261 ? 14.707 5.822 -8.792 1 75.44 261 VAL A C 1
ATOM 1926 O O . VAL A 1 261 ? 14.465 6.693 -9.631 1 75.44 261 VAL A O 1
ATOM 1929 N N . ASP A 1 262 ? 15.311 6.07 -7.688 1 75.51 262 ASP A N 1
ATOM 1930 C CA . ASP A 1 262 ? 15.584 7.453 -7.308 1 75.51 262 ASP A CA 1
ATOM 1931 C C . ASP A 1 262 ? 17.084 7.736 -7.305 1 75.51 262 ASP A C 1
ATOM 1933 O O . ASP A 1 262 ? 17.534 8.72 -6.714 1 75.51 262 ASP A O 1
ATOM 1937 N N . LEU A 1 263 ? 17.827 6.845 -7.81 1 64.79 263 LEU A N 1
ATOM 1938 C CA . LEU A 1 263 ? 19.237 7.132 -8.051 1 64.79 263 LEU A CA 1
ATOM 1939 C C . LEU A 1 263 ? 19.478 7.486 -9.514 1 64.79 263 LEU A C 1
ATOM 1941 O O . LEU A 1 263 ? 18.761 7.01 -10.398 1 64.79 263 LEU A O 1
ATOM 1945 N N . PRO A 1 264 ? 20.298 8.664 -9.744 1 56.23 264 PRO A N 1
ATOM 1946 C CA . PRO A 1 264 ? 20.613 8.998 -11.135 1 56.23 264 PRO A CA 1
ATOM 1947 C C . PRO A 1 264 ? 21.083 7.788 -11.94 1 56.23 264 PRO A C 1
ATOM 1949 O O . PRO A 1 264 ? 21.721 6.886 -11.391 1 56.23 264 PRO A O 1
ATOM 1952 N N . GLN A 1 265 ? 20.329 7.457 -12.951 1 48.29 265 GLN A N 1
ATOM 1953 C CA . GLN A 1 265 ? 20.743 6.38 -13.844 1 48.29 265 GLN A CA 1
ATOM 1954 C C . GLN A 1 265 ? 22.208 6.529 -14.244 1 48.29 265 GLN A C 1
ATOM 1956 O O . GLN A 1 265 ? 22.623 7.589 -14.717 1 48.29 265 GLN A O 1
ATOM 1961 N N . GLN A 1 266 ? 23.188 6.108 -13.619 1 38.4 266 GLN A N 1
ATOM 1962 C CA . GLN A 1 266 ? 24.507 6.113 -14.242 1 38.4 266 GLN A CA 1
ATOM 1963 C C . GLN A 1 266 ? 24.42 5.738 -15.718 1 38.4 266 GLN A C 1
ATOM 1965 O O . GLN A 1 266 ? 23.964 4.644 -16.06 1 38.4 266 GLN A O 1
ATOM 1970 N N . GLU A 1 267 ? 24.116 6.672 -16.648 1 33.03 267 GLU A N 1
ATOM 1971 C CA . GLU A 1 267 ? 24.494 6.395 -18.03 1 33.03 267 GLU A CA 1
ATOM 1972 C C . GLU A 1 267 ? 25.872 5.742 -18.105 1 33.03 267 GLU A C 1
ATOM 1974 O O . GLU A 1 267 ? 26.83 6.233 -17.505 1 33.03 267 GLU A O 1
ATOM 1979 N N . SER A 1 268 ? 26.001 4.532 -18.488 1 31.23 268 SER A N 1
ATOM 1980 C CA . SER A 1 268 ? 27.255 3.966 -18.974 1 31.23 268 SER A CA 1
ATOM 1981 C C . SER A 1 268 ? 27.913 4.88 -20.002 1 31.23 268 SER A C 1
ATOM 1983 O O . SER A 1 268 ? 28.7 4.423 -20.834 1 31.23 268 SER A O 1
ATOM 1985 N N . SER A 1 269 ? 27.516 6.014 -20.468 1 29.79 269 SER A N 1
ATOM 1986 C CA . SER A 1 269 ? 28.391 6.593 -21.482 1 29.79 269 SER A CA 1
ATOM 1987 C C . SER A 1 269 ? 29.806 6.785 -20.948 1 29.79 269 SER A C 1
ATOM 1989 O O . SER A 1 269 ? 29.995 7.07 -19.763 1 29.79 269 SER A O 1
ATOM 1991 N N . SER A 1 270 ? 30.919 6.385 -21.866 1 27.57 270 SER A N 1
ATOM 1992 C CA . SER A 1 270 ? 32.372 6.429 -22 1 27.57 270 SER A CA 1
ATOM 1993 C C . SER A 1 270 ? 32.916 7.814 -21.663 1 27.57 270 SER A C 1
ATOM 1995 O O . SER A 1 270 ? 34.13 8.027 -21.669 1 27.57 270 SER A O 1
ATOM 1997 N N . SER A 1 271 ? 32.368 8.931 -22.229 1 28.58 271 SER A N 1
ATOM 1998 C CA . SER A 1 271 ? 33.364 9.996 -22.28 1 28.58 271 SER A CA 1
ATOM 1999 C C . SER A 1 271 ? 33.858 10.358 -20.883 1 28.58 271 SER A C 1
ATOM 2001 O O . SER A 1 271 ? 33.056 10.566 -19.97 1 28.58 271 SER A O 1
ATOM 2003 N N . ALA A 1 272 ? 35.226 10.187 -20.618 1 27.82 272 ALA A N 1
ATOM 2004 C CA . ALA A 1 272 ? 36.306 10.407 -19.66 1 27.82 272 ALA A CA 1
ATOM 2005 C C . ALA A 1 272 ? 36.242 11.815 -19.075 1 27.82 272 ALA A C 1
ATOM 2007 O O . ALA A 1 272 ? 37.175 12.256 -18.399 1 27.82 272 ALA A O 1
ATOM 2008 N N . THR A 1 273 ? 35.598 12.818 -19.656 1 27.44 273 THR A N 1
ATOM 2009 C CA . THR A 1 273 ? 36.208 14.065 -19.207 1 27.44 273 THR A CA 1
ATOM 2010 C C . THR A 1 273 ? 36.076 14.217 -17.694 1 27.44 273 THR A C 1
ATOM 2012 O O . THR A 1 273 ? 35.218 13.586 -17.074 1 27.44 273 THR A O 1
ATOM 2015 N N . SER A 1 274 ? 36.19 15.499 -17.128 1 28.03 274 SER A N 1
ATOM 2016 C CA . SER A 1 274 ? 36.8 16.11 -15.952 1 28.03 274 SER A CA 1
ATOM 2017 C C . SER A 1 274 ? 36.119 15.642 -14.67 1 28.03 274 SER A C 1
ATOM 2019 O O . SER A 1 274 ? 35.01 15.104 -14.711 1 28.03 274 SER A O 1
ATOM 2021 N N . SER A 1 275 ? 36.302 16.336 -13.438 1 28.67 275 SER A N 1
ATOM 2022 C CA . SER A 1 275 ? 36.753 16.353 -12.05 1 28.67 275 SER A CA 1
ATOM 2023 C C . SER A 1 275 ? 35.601 16.07 -11.091 1 28.67 275 SER A C 1
ATOM 2025 O O . SER A 1 275 ? 35.819 15.613 -9.967 1 28.67 275 SER A O 1
ATOM 2027 N N . THR A 1 276 ? 34.395 16.854 -10.999 1 31.09 276 THR A N 1
ATOM 2028 C CA . THR A 1 276 ? 33.97 17.094 -9.624 1 31.09 276 THR A CA 1
ATOM 2029 C C . THR A 1 276 ? 33.34 15.839 -9.026 1 31.09 276 THR A C 1
ATOM 2031 O O . THR A 1 276 ? 32.447 15.239 -9.628 1 31.09 276 THR A O 1
ATOM 2034 N N . SER A 1 277 ? 33.967 15 -8.113 1 31.04 277 SER A N 1
ATOM 2035 C CA . SER A 1 277 ? 33.879 13.88 -7.181 1 31.04 277 SER A CA 1
ATOM 2036 C C . SER A 1 277 ? 32.512 13.828 -6.507 1 31.04 277 SER A C 1
ATOM 2038 O O . SER A 1 277 ? 32.292 14.485 -5.487 1 31.04 277 SER A O 1
ATOM 2040 N N . ALA A 1 278 ? 31.494 14.144 -7.09 1 33.44 278 ALA A N 1
ATOM 2041 C CA . ALA A 1 278 ? 30.296 14.024 -6.265 1 33.44 278 ALA A CA 1
ATOM 2042 C C . ALA A 1 278 ? 30.212 12.644 -5.618 1 33.44 278 ALA A C 1
ATOM 2044 O O . ALA A 1 278 ? 30.295 11.623 -6.305 1 33.44 278 ALA A O 1
ATOM 2045 N N . GLN A 1 279 ? 30.614 12.361 -4.36 1 34.61 279 GLN A N 1
ATOM 2046 C CA . GLN A 1 279 ? 30.61 11.219 -3.452 1 34.61 279 GLN A CA 1
ATOM 2047 C C . GLN A 1 279 ? 29.355 10.372 -3.639 1 34.61 279 GLN A C 1
ATOM 2049 O O . GLN A 1 279 ? 28.258 10.908 -3.814 1 34.61 279 GLN A O 1
ATOM 2054 N N . PRO A 1 280 ? 29.475 9.2 -4.111 1 37.25 280 PRO A N 1
ATOM 2055 C CA . PRO A 1 280 ? 28.333 8.285 -4.185 1 37.25 280 PRO A CA 1
ATOM 2056 C C . PRO A 1 280 ? 27.416 8.385 -2.968 1 37.25 280 PRO A C 1
ATOM 2058 O O . PRO A 1 280 ? 27.889 8.345 -1.829 1 37.25 280 PRO A O 1
ATOM 2061 N N . LYS A 1 281 ? 26.422 9.137 -3.062 1 40.91 281 LYS A N 1
ATOM 2062 C CA . LYS A 1 281 ? 25.503 9.251 -1.933 1 40.91 281 LYS A CA 1
ATOM 2063 C C . LYS A 1 281 ? 25.286 7.898 -1.263 1 40.91 281 LYS A C 1
ATOM 2065 O O . LYS A 1 281 ? 25.003 6.904 -1.935 1 40.91 281 LYS A O 1
ATOM 2070 N N . LYS A 1 282 ? 25.912 7.527 -0.065 1 45.86 282 LYS A N 1
ATOM 2071 C CA . LYS A 1 282 ? 25.818 6.362 0.81 1 45.86 282 LYS A CA 1
ATOM 2072 C C . LYS A 1 282 ? 24.373 5.889 0.941 1 45.86 282 LYS A C 1
ATOM 2074 O O . LYS A 1 282 ? 23.507 6.64 1.395 1 45.86 282 LYS A O 1
ATOM 2079 N N . VAL A 1 283 ? 23.984 4.967 0.117 1 53.86 283 VAL A N 1
ATOM 2080 C CA . VAL A 1 283 ? 22.68 4.331 0.273 1 53.86 283 VAL A CA 1
ATOM 2081 C C . VAL A 1 283 ? 22.535 3.791 1.694 1 53.86 283 VAL A C 1
ATOM 2083 O O . VAL A 1 283 ? 23.365 3.002 2.153 1 53.86 283 VAL A O 1
ATOM 2086 N N . ALA A 1 284 ? 21.712 4.36 2.474 1 54.13 284 ALA A N 1
ATOM 2087 C CA . ALA A 1 284 ? 21.491 3.994 3.87 1 54.13 284 ALA A CA 1
ATOM 2088 C C . ALA A 1 284 ? 21.01 2.55 3.988 1 54.13 284 ALA A C 1
ATOM 2090 O O . ALA A 1 284 ? 20.329 2.041 3.095 1 54.13 284 ALA A O 1
ATOM 2091 N N . GLY A 1 285 ? 21.608 1.658 4.914 1 56.74 285 GLY A N 1
ATOM 2092 C CA . GLY A 1 285 ? 21.24 0.303 5.292 1 56.74 285 GLY A CA 1
ATOM 2093 C C . GLY A 1 285 ? 22.41 -0.662 5.268 1 56.74 285 GLY A C 1
ATOM 2094 O O . GLY A 1 285 ? 23.434 -0.388 4.64 1 56.74 285 GLY A O 1
ATOM 2095 N N . THR A 1 286 ? 22.473 -1.538 6.181 1 53.67 286 THR A N 1
ATOM 2096 C CA . THR A 1 286 ? 23.559 -2.503 6.317 1 53.67 286 THR A CA 1
ATOM 2097 C C . THR A 1 286 ? 23.254 -3.775 5.531 1 53.67 286 THR A C 1
ATOM 2099 O O . THR A 1 286 ? 22.091 -4.157 5.385 1 53.67 286 THR A O 1
ATOM 2102 N N . LYS A 1 287 ? 24.137 -4.225 4.718 1 60.77 287 LYS A N 1
ATOM 2103 C CA . LYS A 1 287 ? 24.058 -5.55 4.11 1 60.77 287 LYS A CA 1
ATOM 2104 C C . LYS A 1 287 ? 24.353 -6.643 5.134 1 60.77 287 LYS A C 1
ATOM 2106 O O . LYS A 1 287 ? 24.375 -7.828 4.797 1 60.77 287 LYS A O 1
ATOM 2111 N N . LYS A 1 288 ? 24.592 -6.198 6.4 1 61.45 288 LYS A N 1
ATOM 2112 C CA . LYS A 1 288 ? 24.935 -7.202 7.404 1 61.45 288 LYS A CA 1
ATOM 2113 C C . LYS A 1 288 ? 23.725 -8.061 7.757 1 61.45 288 LYS A C 1
ATOM 2115 O O . LYS A 1 288 ? 22.652 -7.536 8.061 1 61.45 288 LYS A O 1
ATOM 2120 N N . GLY A 1 289 ? 23.842 -9.357 7.544 1 68.8 289 GLY A N 1
ATOM 2121 C CA . GLY A 1 289 ? 22.813 -10.325 7.891 1 68.8 289 GLY A CA 1
ATOM 2122 C C . GLY A 1 289 ? 21.839 -10.592 6.759 1 68.8 289 GLY A C 1
ATOM 2123 O O . GLY A 1 289 ? 20.755 -11.134 6.981 1 68.8 289 GLY A O 1
ATOM 2124 N N . ALA A 1 290 ? 22.279 -10.303 5.666 1 81.93 290 ALA A N 1
ATOM 2125 C CA . ALA A 1 290 ? 21.435 -10.491 4.488 1 81.93 290 ALA A CA 1
ATOM 2126 C C . ALA A 1 290 ? 21.324 -11.968 4.123 1 81.93 290 ALA A C 1
ATOM 2128 O O . ALA A 1 290 ? 22.302 -12.713 4.219 1 81.93 290 ALA A O 1
ATOM 2129 N N . MET A 1 291 ? 20.162 -12.4 3.838 1 88.67 291 MET A N 1
ATOM 2130 C CA . MET A 1 291 ? 19.891 -13.747 3.343 1 88.67 291 MET A CA 1
ATOM 2131 C C . MET A 1 291 ? 20.302 -13.882 1.881 1 88.67 291 MET A C 1
ATOM 2133 O O . MET A 1 291 ? 20.217 -12.919 1.116 1 88.67 291 MET A O 1
ATOM 2137 N N . SER A 1 292 ? 20.808 -15.074 1.546 1 91.74 292 SER A N 1
ATOM 2138 C CA . SER A 1 292 ? 21.174 -15.308 0.153 1 91.74 292 SER A CA 1
ATOM 2139 C C . SER A 1 292 ? 19.938 -15.47 -0.724 1 91.74 292 SER A C 1
ATOM 2141 O O . SER A 1 292 ? 18.874 -15.863 -0.241 1 91.74 292 SER A O 1
ATOM 2143 N N . ALA A 1 293 ? 20.108 -15.227 -1.985 1 94.1 293 ALA A N 1
ATOM 2144 C CA . ALA A 1 293 ? 19.026 -15.435 -2.943 1 94.1 293 ALA A CA 1
ATOM 2145 C C . ALA A 1 293 ? 18.59 -16.897 -2.969 1 94.1 293 ALA A C 1
ATOM 2147 O O . ALA A 1 293 ? 17.399 -17.194 -3.088 1 94.1 293 ALA A O 1
ATOM 2148 N N . LYS A 1 294 ? 19.519 -17.798 -2.814 1 95.46 294 LYS A N 1
ATOM 2149 C CA . LYS A 1 294 ? 19.236 -19.23 -2.819 1 95.46 294 LYS A CA 1
ATOM 2150 C C . LYS A 1 294 ? 18.367 -19.623 -1.627 1 95.46 294 LYS A C 1
ATOM 2152 O O . LYS A 1 294 ? 17.38 -20.345 -1.783 1 95.46 294 LYS A O 1
ATOM 2157 N N . ALA A 1 295 ? 18.742 -19.125 -0.477 1 94.77 295 ALA A N 1
ATOM 2158 C CA . ALA A 1 295 ? 17.975 -19.43 0.728 1 94.77 295 ALA A CA 1
ATOM 2159 C C . ALA A 1 295 ? 16.551 -18.89 0.622 1 94.77 295 ALA A C 1
ATOM 2161 O O . ALA A 1 295 ? 15.598 -19.55 1.043 1 94.77 295 ALA A O 1
ATOM 2162 N N . CYS A 1 296 ? 16.453 -17.731 0.115 1 95.17 296 CYS A N 1
ATOM 2163 C CA . CYS A 1 296 ? 15.133 -17.143 -0.082 1 95.17 296 CYS A CA 1
ATOM 2164 C C . CYS A 1 296 ? 14.309 -17.969 -1.062 1 95.17 296 CYS A C 1
ATOM 2166 O O . CYS A 1 296 ? 13.137 -18.253 -0.81 1 95.17 296 CYS A O 1
ATOM 2168 N N . ALA A 1 297 ? 14.911 -18.384 -2.145 1 97.41 297 ALA A N 1
ATOM 2169 C CA . ALA A 1 297 ? 14.232 -19.186 -3.159 1 97.41 297 ALA A CA 1
ATOM 2170 C C . ALA A 1 297 ? 13.758 -20.516 -2.58 1 97.41 297 ALA A C 1
ATOM 2172 O O . ALA A 1 297 ? 12.645 -20.964 -2.867 1 97.41 297 ALA A O 1
ATOM 2173 N N . GLU A 1 298 ? 14.562 -21.121 -1.783 1 96.8 298 GLU A N 1
ATOM 2174 C CA . GLU A 1 298 ? 14.184 -22.37 -1.128 1 96.8 298 GLU A CA 1
ATOM 2175 C C . GLU A 1 298 ? 12.976 -22.172 -0.217 1 96.8 298 GLU A C 1
ATOM 2177 O O . GLU A 1 298 ? 12.088 -23.024 -0.161 1 96.8 298 GLU A O 1
ATOM 2182 N N . GLY A 1 299 ? 12.999 -21.036 0.487 1 95.38 299 GLY A N 1
ATOM 2183 C CA . GLY A 1 299 ? 11.858 -20.71 1.327 1 95.38 299 GLY A CA 1
ATOM 2184 C C . GLY A 1 299 ? 10.575 -20.514 0.542 1 95.38 299 GLY A C 1
ATOM 2185 O O . GLY A 1 299 ? 9.5 -20.917 0.99 1 95.38 299 GLY A O 1
ATOM 2186 N N . ILE A 1 300 ? 10.702 -19.903 -0.606 1 96.96 300 ILE A N 1
ATOM 2187 C CA . ILE A 1 300 ? 9.546 -19.655 -1.46 1 96.96 300 ILE A CA 1
ATOM 2188 C C . ILE A 1 300 ? 8.981 -20.981 -1.963 1 96.96 300 ILE A C 1
ATOM 2190 O O . ILE A 1 300 ? 7.765 -21.19 -1.952 1 96.96 300 ILE A O 1
ATOM 2194 N N . VAL A 1 301 ? 9.82 -21.925 -2.408 1 97.21 301 VAL A N 1
ATOM 2195 C CA . VAL A 1 301 ? 9.387 -23.226 -2.907 1 97.21 301 VAL A CA 1
ATOM 2196 C C . VAL A 1 301 ? 8.711 -24.011 -1.786 1 97.21 301 VAL A C 1
ATOM 2198 O O . VAL A 1 301 ? 7.679 -24.651 -2.002 1 97.21 301 VAL A O 1
ATOM 2201 N N . GLN A 1 302 ? 9.299 -23.917 -0.613 1 94.74 302 GLN A N 1
ATOM 2202 C CA . GLN A 1 302 ? 8.689 -24.588 0.53 1 94.74 302 GLN A CA 1
ATOM 2203 C C . GLN A 1 302 ? 7.312 -24.008 0.837 1 94.74 302 GLN A C 1
ATOM 2205 O O . GLN A 1 302 ? 6.363 -24.752 1.093 1 94.74 302 GLN A O 1
ATOM 2210 N N . ALA A 1 303 ? 7.24 -22.698 0.838 1 94.02 303 ALA A N 1
ATOM 2211 C CA . ALA A 1 303 ? 5.959 -22.038 1.077 1 94.02 303 ALA A CA 1
ATOM 2212 C C . ALA A 1 303 ? 4.924 -22.457 0.037 1 94.02 303 ALA A C 1
ATOM 2214 O O . ALA A 1 303 ? 3.743 -22.613 0.355 1 94.02 303 ALA A O 1
ATOM 2215 N N . SER A 1 304 ? 5.364 -22.549 -1.198 1 95.74 304 SER A N 1
ATOM 2216 C CA . SER A 1 304 ? 4.499 -22.998 -2.284 1 95.74 304 SER A CA 1
ATOM 2217 C C . SER A 1 304 ? 3.983 -24.41 -2.032 1 95.74 304 SER A C 1
ATOM 2219 O O . SER A 1 304 ? 2.781 -24.665 -2.133 1 95.74 304 SER A O 1
ATOM 2221 N N . ASP A 1 305 ? 4.857 -25.334 -1.682 1 95.22 305 ASP A N 1
ATOM 2222 C CA . ASP A 1 305 ? 4.514 -26.737 -1.468 1 95.22 305 ASP A CA 1
ATOM 2223 C C . ASP A 1 305 ? 3.566 -26.896 -0.282 1 95.22 305 ASP A C 1
ATOM 2225 O O . ASP A 1 305 ? 2.676 -27.748 -0.301 1 95.22 305 ASP A O 1
ATOM 2229 N N . LEU A 1 306 ? 3.768 -26.049 0.724 1 92.76 306 LEU A N 1
ATOM 2230 C CA . LEU A 1 306 ? 2.983 -26.156 1.948 1 92.76 306 LEU A CA 1
ATOM 2231 C C . LEU A 1 306 ? 1.771 -25.232 1.9 1 92.76 306 LEU A C 1
ATOM 2233 O O . LEU A 1 306 ? 0.956 -25.22 2.825 1 92.76 306 LEU A O 1
ATOM 2237 N N . ARG A 1 307 ? 1.692 -24.389 0.87 1 94 307 ARG A N 1
ATOM 2238 C CA . ARG A 1 307 ? 0.611 -23.429 0.674 1 94 307 ARG A CA 1
ATOM 2239 C C . ARG A 1 307 ? 0.459 -22.52 1.889 1 94 307 ARG A C 1
ATOM 2241 O O . ARG A 1 307 ? -0.642 -22.368 2.423 1 94 307 ARG A O 1
ATOM 2248 N N . GLN A 1 308 ? 1.623 -22.011 2.251 1 92.15 308 GLN A N 1
ATOM 2249 C CA . GLN A 1 308 ? 1.635 -21.026 3.328 1 92.15 308 GLN A CA 1
ATOM 2250 C C . GLN A 1 308 ? 1.267 -19.639 2.808 1 92.15 308 GLN A C 1
ATOM 2252 O O . GLN A 1 308 ? 1.818 -19.18 1.805 1 92.15 308 GLN A O 1
ATOM 2257 N N . HIS A 1 309 ? 0.376 -19.007 3.384 1 92.32 309 HIS A N 1
ATOM 2258 C CA . HIS A 1 309 ? -0.186 -17.759 2.881 1 92.32 309 HIS A CA 1
ATOM 2259 C C . HIS A 1 309 ? 0.752 -16.586 3.144 1 92.32 309 HIS A C 1
ATOM 2261 O O . HIS A 1 309 ? 0.96 -15.744 2.268 1 92.32 309 HIS A O 1
ATOM 2267 N N . ASP A 1 310 ? 1.253 -16.386 4.287 1 92.24 310 ASP A N 1
ATOM 2268 C CA . ASP A 1 310 ? 2.087 -15.261 4.696 1 92.24 310 ASP A CA 1
ATOM 2269 C C . ASP A 1 310 ? 3.37 -15.744 5.37 1 92.24 310 ASP A C 1
ATOM 2271 O O . ASP A 1 310 ? 3.366 -16.08 6.556 1 92.24 310 ASP A O 1
ATOM 2275 N N . VAL A 1 311 ? 4.498 -15.625 4.613 1 92.15 311 VAL A N 1
ATOM 2276 C CA . VAL A 1 311 ? 5.764 -16.174 5.086 1 92.15 311 VAL A CA 1
ATOM 2277 C C . VAL A 1 311 ? 6.776 -15.047 5.279 1 92.15 311 VAL A C 1
ATOM 2279 O O . VAL A 1 311 ? 7.038 -14.274 4.354 1 92.15 311 VAL A O 1
ATOM 2282 N N . VAL A 1 312 ? 7.283 -14.906 6.417 1 91.51 312 VAL A N 1
ATOM 2283 C CA . VAL A 1 312 ? 8.348 -13.963 6.741 1 91.51 312 VAL A CA 1
ATOM 2284 C C . VAL A 1 312 ? 9.686 -14.696 6.807 1 91.51 312 VAL A C 1
ATOM 2286 O O . VAL A 1 312 ? 9.792 -15.752 7.435 1 91.51 312 VAL A O 1
ATOM 2289 N N . MET A 1 313 ? 10.632 -14.134 6.064 1 90.2 313 MET A N 1
ATOM 2290 C CA . MET A 1 313 ? 11.948 -14.766 6.043 1 90.2 313 MET A CA 1
ATOM 2291 C C . MET A 1 313 ? 13.038 -13.764 6.41 1 90.2 313 MET A C 1
ATOM 2293 O O . MET A 1 313 ? 13.083 -12.661 5.862 1 90.2 313 MET A O 1
ATOM 2297 N N . PRO A 1 314 ? 13.948 -14.127 7.368 1 86.99 314 PRO A N 1
ATOM 2298 C CA . PRO A 1 314 ? 13.939 -15.323 8.214 1 86.99 314 PRO A CA 1
ATOM 2299 C C . PRO A 1 314 ? 12.817 -15.305 9.25 1 86.99 314 PRO A C 1
ATOM 2301 O O . PRO A 1 314 ? 12.263 -14.243 9.547 1 86.99 314 PRO A O 1
ATOM 2304 N N . TRP A 1 315 ? 12.579 -16.416 9.812 1 80.16 315 TRP A N 1
ATOM 2305 C CA . TRP A 1 315 ? 11.39 -16.629 10.631 1 80.16 315 TRP A CA 1
ATOM 2306 C C . TRP A 1 315 ? 11.406 -15.726 11.86 1 80.16 315 TRP A C 1
ATOM 2308 O O . TRP A 1 315 ? 10.351 -15.334 12.363 1 80.16 315 TRP A O 1
ATOM 2318 N N . PHE A 1 316 ? 12.564 -15.376 12.325 1 79.28 316 PHE A N 1
ATOM 2319 C CA . PHE A 1 316 ? 12.629 -14.648 13.586 1 79.28 316 PHE A CA 1
ATOM 2320 C C . PHE A 1 316 ? 12.183 -13.203 13.401 1 79.28 316 PHE A C 1
ATOM 2322 O O . PHE A 1 316 ? 11.899 -12.505 14.376 1 79.28 316 PHE A O 1
ATOM 2329 N N . TYR A 1 317 ? 12.018 -12.78 12.151 1 84.32 317 TYR A N 1
ATOM 2330 C CA . TYR A 1 317 ? 11.465 -11.451 11.913 1 84.32 317 TYR A CA 1
ATOM 2331 C C . TYR A 1 317 ? 9.992 -11.397 12.298 1 84.32 317 TYR A C 1
ATOM 2333 O O . TYR A 1 317 ? 9.427 -10.313 12.466 1 84.32 317 TYR A O 1
ATOM 2341 N N . GLN A 1 318 ? 9.377 -12.523 12.414 1 80.77 318 GLN A N 1
ATOM 2342 C CA . GLN A 1 318 ? 8.012 -12.579 12.926 1 80.77 318 GLN A CA 1
ATOM 2343 C C . GLN A 1 318 ? 7.931 -12.016 14.342 1 80.77 318 GLN A C 1
ATOM 2345 O O . GLN A 1 318 ? 6.927 -11.407 14.717 1 80.77 318 GLN A O 1
ATOM 2350 N N . ALA A 1 319 ? 9.007 -12.243 15.045 1 77.4 319 ALA A N 1
ATOM 2351 C CA . ALA A 1 319 ? 9.075 -11.714 16.405 1 77.4 319 ALA A CA 1
ATOM 2352 C C . ALA A 1 319 ? 9.061 -10.188 16.4 1 77.4 319 ALA A C 1
ATOM 2354 O O . ALA A 1 319 ? 8.489 -9.564 17.297 1 77.4 319 ALA A O 1
ATOM 2355 N N . SER A 1 320 ? 9.686 -9.676 15.386 1 81.42 320 SER A N 1
ATOM 2356 C CA . SER A 1 320 ? 9.706 -8.221 15.287 1 81.42 320 SER A CA 1
ATOM 2357 C C . SER A 1 320 ? 8.308 -7.665 15.036 1 81.42 320 SER A C 1
ATOM 2359 O O . SER A 1 320 ? 7.972 -6.578 15.511 1 81.42 320 SER A O 1
ATOM 2361 N N . LEU A 1 321 ? 7.53 -8.384 14.329 1 84.12 321 LEU A N 1
ATOM 2362 C CA . LEU A 1 321 ? 6.157 -7.961 14.076 1 84.12 321 LEU A CA 1
ATOM 2363 C C . LEU A 1 321 ? 5.328 -8.013 15.355 1 84.12 321 LEU A C 1
ATOM 2365 O O . LEU A 1 321 ? 4.532 -7.11 15.621 1 84.12 321 LEU A O 1
ATOM 2369 N N . ALA A 1 322 ? 5.545 -9.029 16.109 1 78.74 322 ALA A N 1
ATOM 2370 C CA . ALA A 1 322 ? 4.879 -9.135 17.405 1 78.74 322 ALA A CA 1
ATOM 2371 C C . ALA A 1 322 ? 5.335 -8.027 18.349 1 78.74 322 ALA A C 1
ATOM 2373 O O . ALA A 1 322 ? 4.518 -7.42 19.045 1 78.74 322 ALA A O 1
ATOM 2374 N N . LEU A 1 323 ? 6.61 -7.818 18.308 1 81.39 323 LEU A N 1
ATOM 2375 C CA . LEU A 1 323 ? 7.18 -6.775 19.154 1 81.39 323 LEU A CA 1
ATOM 2376 C C . LEU A 1 323 ? 6.624 -5.406 18.778 1 81.39 323 LEU A C 1
ATOM 2378 O O . LEU A 1 323 ? 6.435 -4.548 19.644 1 81.39 323 LEU A O 1
ATOM 2382 N N . HIS A 1 324 ? 6.371 -5.263 17.503 1 83.54 324 HIS A N 1
ATOM 2383 C CA . HIS A 1 324 ? 5.842 -3.992 17.024 1 83.54 324 HIS A CA 1
ATOM 2384 C C . HIS A 1 324 ? 4.457 -3.718 17.603 1 83.54 324 HIS A C 1
ATOM 2386 O O . HIS A 1 324 ? 4.09 -2.562 17.823 1 83.54 324 HIS A O 1
ATOM 2392 N N . ILE A 1 325 ? 3.697 -4.725 17.843 1 78.07 325 ILE A N 1
ATOM 2393 C CA . ILE A 1 325 ? 2.363 -4.574 18.415 1 78.07 325 ILE A CA 1
ATOM 2394 C C . ILE A 1 325 ? 2.473 -4.246 19.902 1 78.07 325 ILE A C 1
ATOM 2396 O O . ILE A 1 325 ? 1.726 -3.412 20.417 1 78.07 325 ILE A O 1
ATOM 2400 N N . ILE A 1 326 ? 3.516 -4.823 20.515 1 74.78 326 ILE A N 1
ATOM 2401 C CA . ILE A 1 326 ? 3.675 -4.7 21.96 1 74.78 326 ILE A CA 1
ATOM 2402 C C . ILE A 1 326 ? 4.374 -3.383 22.291 1 74.78 326 ILE A C 1
ATOM 2404 O O . ILE A 1 326 ? 3.986 -2.686 23.231 1 74.78 326 ILE A O 1
ATOM 2408 N N . SER A 1 327 ? 5.368 -3.104 21.492 1 82.68 327 SER A N 1
ATOM 2409 C CA . SER A 1 327 ? 6.167 -1.907 21.733 1 82.68 327 SER A CA 1
ATOM 2410 C C . SER A 1 327 ? 6.566 -1.235 20.423 1 82.68 327 SER A C 1
ATOM 2412 O O . SER A 1 327 ? 7.731 -1.284 20.024 1 82.68 327 SER A O 1
ATOM 2414 N N . PRO A 1 328 ? 5.608 -0.555 19.888 1 83.88 328 PRO A N 1
ATOM 2415 C CA . PRO A 1 328 ? 5.919 0.122 18.628 1 83.88 328 PRO A CA 1
ATOM 2416 C C . PRO A 1 328 ? 7.063 1.124 18.763 1 83.88 328 PRO A C 1
ATOM 2418 O O . PRO A 1 328 ? 7.85 1.299 17.829 1 83.88 328 PRO A O 1
ATOM 2421 N N . ARG A 1 329 ? 7.259 1.743 19.854 1 85.16 329 ARG A N 1
ATOM 2422 C CA . ARG A 1 329 ? 8.309 2.735 20.064 1 85.16 329 ARG A CA 1
ATOM 2423 C C . ARG A 1 329 ? 9.691 2.1 19.954 1 85.16 329 ARG A C 1
ATOM 2425 O O . ARG A 1 329 ? 10.606 2.69 19.375 1 85.16 329 ARG A O 1
ATOM 2432 N N . LEU A 1 330 ? 9.77 0.89 20.561 1 85.02 330 LEU A N 1
ATOM 2433 C CA . LEU A 1 330 ? 11.057 0.204 20.519 1 85.02 330 LEU A CA 1
ATOM 2434 C C . LEU A 1 330 ? 11.417 -0.191 19.091 1 85.02 330 LEU A C 1
ATOM 2436 O O . LEU A 1 330 ? 12.552 0.01 18.654 1 85.02 330 LEU A O 1
ATOM 2440 N N . VAL A 1 331 ? 10.467 -0.775 18.43 1 86.76 331 VAL A N 1
ATOM 2441 C CA . VAL A 1 331 ? 10.72 -1.235 17.069 1 86.76 331 VAL A CA 1
ATOM 2442 C C . VAL A 1 331 ? 11.046 -0.043 16.172 1 86.76 331 VAL A C 1
ATOM 2444 O O . VAL A 1 331 ? 11.958 -0.113 15.345 1 86.76 331 VAL A O 1
ATOM 2447 N N . ARG A 1 332 ? 10.369 1.011 16.401 1 88.71 332 ARG A N 1
ATOM 2448 C CA . ARG A 1 332 ? 10.634 2.226 15.636 1 88.71 332 ARG A CA 1
ATOM 2449 C C . ARG A 1 332 ? 12.019 2.781 15.952 1 88.71 332 ARG A C 1
ATOM 2451 O O . ARG A 1 332 ? 12.73 3.238 15.055 1 88.71 332 ARG A O 1
ATOM 2458 N N . TRP A 1 333 ? 12.354 2.779 17.178 1 88.59 333 TRP A N 1
ATOM 2459 C CA . TRP A 1 333 ? 13.679 3.241 17.58 1 88.59 333 TRP A CA 1
ATOM 2460 C C . TRP A 1 333 ? 14.77 2.408 16.916 1 88.59 333 TRP A C 1
ATOM 2462 O O . TRP A 1 333 ? 15.764 2.951 16.428 1 88.59 333 TRP A O 1
ATOM 2472 N N . LEU A 1 334 ? 14.611 1.103 16.896 1 86.48 334 LEU A N 1
ATOM 2473 C CA . LEU A 1 334 ? 15.575 0.205 16.271 1 86.48 334 LEU A CA 1
ATOM 2474 C C . LEU A 1 334 ? 15.688 0.483 14.776 1 86.48 334 LEU A C 1
ATOM 2476 O O . LEU A 1 334 ? 16.787 0.456 14.216 1 86.48 334 LEU A O 1
ATOM 2480 N N . ALA A 1 335 ? 14.596 0.72 14.179 1 87.78 335 ALA A N 1
ATOM 2481 C CA . ALA A 1 335 ? 14.592 1.04 12.754 1 87.78 335 ALA A CA 1
ATOM 2482 C C . ALA A 1 335 ? 15.319 2.355 12.485 1 87.78 335 ALA A C 1
ATOM 2484 O O . ALA A 1 335 ? 16.141 2.441 11.57 1 87.78 335 ALA A O 1
ATOM 2485 N N . LYS A 1 336 ? 15.053 3.346 13.248 1 89.91 336 LYS A N 1
ATOM 2486 C CA . LYS A 1 336 ? 15.713 4.64 13.105 1 89.91 336 LYS A CA 1
ATOM 2487 C C . LYS A 1 336 ? 17.223 4.51 13.29 1 89.91 336 LYS A C 1
ATOM 2489 O O . LYS A 1 336 ? 17.999 5.118 12.55 1 89.91 336 LYS A O 1
ATOM 2494 N N . LYS A 1 337 ? 17.568 3.752 14.294 1 86.96 337 LYS A N 1
ATOM 2495 C CA . LYS A 1 337 ? 18.986 3.536 14.566 1 86.96 337 LYS A CA 1
ATOM 2496 C C . LYS A 1 337 ? 19.675 2.857 13.386 1 86.96 337 LYS A C 1
ATOM 2498 O O . LYS A 1 337 ? 20.784 3.237 13.005 1 86.96 337 LYS A O 1
ATOM 2503 N N . LYS A 1 338 ? 19.006 1.909 12.856 1 82.86 338 LYS A N 1
ATOM 2504 C CA . LYS A 1 338 ? 19.551 1.144 11.738 1 82.86 338 LYS A CA 1
ATOM 2505 C C . LYS A 1 338 ? 19.826 2.044 10.537 1 82.86 338 LYS A C 1
ATOM 2507 O O . LYS A 1 338 ? 20.79 1.827 9.799 1 82.86 338 LYS A O 1
ATOM 2512 N N . TYR A 1 339 ? 19.062 3.131 10.416 1 84.92 339 TYR A N 1
ATOM 2513 C CA . TYR A 1 339 ? 19.179 3.958 9.22 1 84.92 339 TYR A CA 1
ATOM 2514 C C . TYR A 1 339 ? 19.774 5.321 9.555 1 84.92 339 TYR A C 1
ATOM 2516 O O . TYR A 1 339 ? 19.787 6.223 8.714 1 84.92 339 TYR A O 1
ATOM 2524 N N . GLY A 1 340 ? 20.142 5.543 10.745 1 82.1 340 GLY A N 1
ATOM 2525 C CA . GLY A 1 340 ? 20.857 6.743 11.152 1 82.1 340 GLY A CA 1
ATOM 2526 C C . GLY A 1 340 ? 19.937 7.908 11.465 1 82.1 340 GLY A C 1
ATOM 2527 O O . GLY A 1 340 ? 20.291 9.065 11.23 1 82.1 340 GLY A O 1
ATOM 2528 N N . TYR A 1 341 ? 18.777 7.666 11.907 1 85.94 341 TYR A N 1
ATOM 2529 C CA . TYR A 1 341 ? 17.822 8.732 12.19 1 85.94 341 TYR A CA 1
ATOM 2530 C C . TYR A 1 341 ? 17.662 8.937 13.692 1 85.94 341 TYR A C 1
ATOM 2532 O O . TYR A 1 341 ? 16.658 9.491 14.145 1 85.94 341 TYR A O 1
ATOM 2540 N N . VAL A 1 342 ? 18.433 8.34 14.468 1 82.05 342 VAL A N 1
ATOM 2541 C CA . VAL A 1 342 ? 18.44 8.596 15.904 1 82.05 342 VAL A CA 1
ATOM 2542 C C . VAL A 1 342 ? 19.6 9.524 16.259 1 82.05 342 VAL A C 1
ATOM 2544 O O . VAL A 1 342 ? 20.623 9.539 15.571 1 82.05 342 VAL A O 1
ATOM 2547 N N . MET B 1 1 ? -8.84 -24.844 31.049 1 25.39 1 MET B N 1
ATOM 2548 C CA . MET B 1 1 ? -9.269 -24.287 29.769 1 25.39 1 MET B CA 1
ATOM 2549 C C . MET B 1 1 ? -9.393 -22.769 29.851 1 25.39 1 MET B C 1
ATOM 2551 O O . MET B 1 1 ? -9.163 -22.069 28.863 1 25.39 1 MET B O 1
ATOM 2555 N N . ALA B 1 2 ? -9.948 -22.356 30.865 1 37 2 ALA B N 1
ATOM 2556 C CA . ALA B 1 2 ? -10.314 -20.99 31.229 1 37 2 ALA B CA 1
ATOM 2557 C C . ALA B 1 2 ? -9.08 -20.166 31.583 1 37 2 ALA B C 1
ATOM 2559 O O . ALA B 1 2 ? -9.014 -18.972 31.28 1 37 2 ALA B O 1
ATOM 2560 N N . THR B 1 3 ? -8.179 -20.741 32.262 1 36.35 3 THR B N 1
ATOM 2561 C CA . THR B 1 3 ? -7.019 -20.074 32.842 1 36.35 3 THR B CA 1
ATOM 2562 C C . THR B 1 3 ? -6.007 -19.709 31.76 1 36.35 3 THR B C 1
ATOM 2564 O O . THR B 1 3 ? -5.314 -18.694 31.866 1 36.35 3 THR B O 1
ATOM 2567 N N . THR B 1 4 ? -5.875 -20.588 30.717 1 33.93 4 THR B N 1
ATOM 2568 C CA . THR B 1 4 ? -4.911 -20.411 29.636 1 33.93 4 THR B CA 1
ATOM 2569 C C . THR B 1 4 ? -5.358 -19.301 28.69 1 33.93 4 THR B C 1
ATOM 2571 O O . THR B 1 4 ? -4.527 -18.569 28.147 1 33.93 4 THR B O 1
ATOM 2574 N N . ALA B 1 5 ? -6.644 -19.18 28.508 1 37.07 5 ALA B N 1
ATOM 2575 C CA . ALA B 1 5 ? -7.273 -18.105 27.744 1 37.07 5 ALA B CA 1
ATOM 2576 C C . ALA B 1 5 ? -7.074 -16.756 28.429 1 37.07 5 ALA B C 1
ATOM 2578 O O . ALA B 1 5 ? -6.875 -15.738 27.763 1 37.07 5 ALA B O 1
ATOM 2579 N N . GLY B 1 6 ? -7.121 -16.761 29.63 1 34.96 6 GLY B N 1
ATOM 2580 C CA . GLY B 1 6 ? -6.963 -15.565 30.44 1 34.96 6 GLY B CA 1
ATOM 2581 C C . GLY B 1 6 ? -5.562 -14.985 30.382 1 34.96 6 GLY B C 1
ATOM 2582 O O . GLY B 1 6 ? -5.39 -13.766 30.317 1 34.96 6 GLY B O 1
ATOM 2583 N N . ILE B 1 7 ? -4.564 -15.839 30.473 1 36.18 7 ILE B N 1
ATOM 2584 C CA . ILE B 1 7 ? -3.159 -15.447 30.475 1 36.18 7 ILE B CA 1
ATOM 2585 C C . ILE B 1 7 ? -2.756 -14.964 29.084 1 36.18 7 ILE B C 1
ATOM 2587 O O . ILE B 1 7 ? -2.053 -13.96 28.948 1 36.18 7 ILE B O 1
ATOM 2591 N N . ALA B 1 8 ? -3.233 -15.623 28.077 1 38.74 8 ALA B N 1
ATOM 2592 C CA . ALA B 1 8 ? -3.014 -15.198 26.696 1 38.74 8 ALA B CA 1
ATOM 2593 C C . ALA B 1 8 ? -3.621 -13.822 26.443 1 38.74 8 ALA B C 1
ATOM 2595 O O . ALA B 1 8 ? -3.001 -12.971 25.801 1 38.74 8 ALA B O 1
ATOM 2596 N N . ALA B 1 9 ? -4.704 -13.669 27.029 1 38.42 9 ALA B N 1
ATOM 2597 C CA . ALA B 1 9 ? -5.372 -12.373 26.944 1 38.42 9 ALA B CA 1
ATOM 2598 C C . ALA B 1 9 ? -4.591 -11.302 27.701 1 38.42 9 ALA B C 1
ATOM 2600 O O . ALA B 1 9 ? -4.457 -10.172 27.227 1 38.42 9 ALA B O 1
ATOM 2601 N N . ALA B 1 10 ? -4.201 -11.618 28.905 1 39.51 10 ALA B N 1
ATOM 2602 C CA . ALA B 1 10 ? -3.479 -10.654 29.731 1 39.51 10 ALA B CA 1
ATOM 2603 C C . ALA B 1 10 ? -2.136 -10.292 29.103 1 39.51 10 ALA B C 1
ATOM 2605 O O . ALA B 1 10 ? -1.71 -9.136 29.158 1 39.51 10 ALA B O 1
ATOM 2606 N N . ALA B 1 11 ? -1.433 -11.304 28.638 1 43.97 11 ALA B N 1
ATOM 2607 C CA . ALA B 1 11 ? -0.146 -11.089 27.982 1 43.97 11 ALA B CA 1
ATOM 2608 C C . ALA B 1 11 ? -0.3 -10.207 26.746 1 43.97 11 ALA B C 1
ATOM 2610 O O . ALA B 1 11 ? 0.597 -9.429 26.415 1 43.97 11 ALA B O 1
ATOM 2611 N N . VAL B 1 12 ? -1.462 -10.305 26.184 1 47.05 12 VAL B N 1
ATOM 2612 C CA . VAL B 1 12 ? -1.788 -9.474 25.029 1 47.05 12 VAL B CA 1
ATOM 2613 C C . VAL B 1 12 ? -2.185 -8.075 25.494 1 47.05 12 VAL B C 1
ATOM 2615 O O . VAL B 1 12 ? -1.86 -7.081 24.841 1 47.05 12 VAL B O 1
ATOM 2618 N N . ALA B 1 13 ? -2.816 -8.09 26.654 1 47.85 13 ALA B N 1
ATOM 2619 C CA . ALA B 1 13 ? -3.4 -6.823 27.086 1 47.85 13 ALA B CA 1
ATOM 2620 C C . ALA B 1 13 ? -2.347 -5.924 27.728 1 47.85 13 ALA B C 1
ATOM 2622 O O . ALA B 1 13 ? -2.421 -4.697 27.622 1 47.85 13 ALA B O 1
ATOM 2623 N N . LEU B 1 14 ? -1.433 -6.485 28.468 1 48.05 14 LEU B N 1
ATOM 2624 C CA . LEU B 1 14 ? -0.534 -5.695 29.302 1 48.05 14 LEU B CA 1
ATOM 2625 C C . LEU B 1 14 ? 0.278 -4.721 28.455 1 48.05 14 LEU B C 1
ATOM 2627 O O . LEU B 1 14 ? 0.395 -3.542 28.796 1 48.05 14 LEU B O 1
ATOM 2631 N N . PRO B 1 15 ? 0.899 -5.154 27.439 1 50.4 15 PRO B N 1
ATOM 2632 C CA . PRO B 1 15 ? 1.708 -4.211 26.663 1 50.4 15 PRO B CA 1
ATOM 2633 C C . PRO B 1 15 ? 0.888 -3.049 26.108 1 50.4 15 PRO B C 1
ATOM 2635 O O . PRO B 1 15 ? 1.383 -1.921 26.03 1 50.4 15 PRO B O 1
ATOM 2638 N N . PHE B 1 16 ? -0.335 -3.276 26.01 1 52.6 16 PHE B N 1
ATOM 2639 C CA . PHE B 1 16 ? -1.209 -2.209 25.536 1 52.6 16 PHE B CA 1
ATOM 2640 C C . PHE B 1 16 ? -1.421 -1.161 26.622 1 52.6 16 PHE B C 1
ATOM 2642 O O . PHE B 1 16 ? -1.483 0.036 26.333 1 52.6 16 PHE B O 1
ATOM 2649 N N . LEU B 1 17 ? -1.513 -1.659 27.838 1 47.43 17 LEU B N 1
ATOM 2650 C CA . LEU B 1 17 ? -1.672 -0.724 28.947 1 47.43 17 LEU B CA 1
ATOM 2651 C C . LEU B 1 17 ? -0.442 0.165 29.09 1 47.43 17 LEU B C 1
ATOM 2653 O O . LEU B 1 17 ? -0.565 1.371 29.316 1 47.43 17 LEU B O 1
ATOM 2657 N N . ILE B 1 18 ? 0.696 -0.384 28.966 1 48.63 18 ILE B N 1
ATOM 2658 C CA . ILE B 1 18 ? 1.93 0.378 29.123 1 48.63 18 ILE B CA 1
ATOM 2659 C C . ILE B 1 18 ? 2.055 1.396 27.992 1 48.63 18 ILE B C 1
ATOM 2661 O O . ILE B 1 18 ? 2.42 2.551 28.226 1 48.63 18 ILE B O 1
ATOM 2665 N N . HIS B 1 19 ? 1.704 1.005 26.823 1 52.76 19 HIS B N 1
ATOM 2666 C CA . HIS B 1 19 ? 1.729 1.896 25.669 1 52.76 19 HIS B CA 1
ATOM 2667 C C . HIS B 1 19 ? 0.818 3.1 25.882 1 52.76 19 HIS B C 1
ATOM 2669 O O . HIS B 1 19 ? 1.182 4.228 25.542 1 52.76 19 HIS B O 1
ATOM 2675 N N . SER B 1 20 ? -0.308 2.799 26.45 1 49.35 20 SER B N 1
ATOM 2676 C CA . SER B 1 20 ? -1.26 3.877 26.695 1 49.35 20 SER B CA 1
ATOM 2677 C C . SER B 1 20 ? -0.707 4.887 27.694 1 49.35 20 SER B C 1
ATOM 2679 O O . SER B 1 20 ? -0.943 6.09 27.564 1 49.35 20 SER B O 1
ATOM 2681 N N . LEU B 1 21 ? 0.061 4.431 28.613 1 47.89 21 LEU B N 1
ATOM 2682 C CA . LEU B 1 21 ? 0.586 5.324 29.639 1 47.89 21 LEU B CA 1
ATOM 2683 C C . LEU B 1 21 ? 1.687 6.215 29.074 1 47.89 21 LEU B C 1
ATOM 2685 O O . LEU B 1 21 ? 1.756 7.404 29.396 1 47.89 21 LEU B O 1
ATOM 2689 N N . ILE B 1 22 ? 2.536 5.788 28.236 1 49.35 22 ILE B N 1
ATOM 2690 C CA . ILE B 1 22 ? 3.634 6.539 27.637 1 49.35 22 ILE B CA 1
ATOM 2691 C C . ILE B 1 22 ? 3.079 7.578 26.666 1 49.35 22 ILE B C 1
ATOM 2693 O O . ILE B 1 22 ? 3.562 8.712 26.618 1 49.35 22 ILE B O 1
ATOM 2697 N N . ALA B 1 23 ? 2.033 7.295 25.987 1 51.97 23 ALA B N 1
ATOM 2698 C CA . ALA B 1 23 ? 1.398 8.213 25.045 1 51.97 23 ALA B CA 1
ATOM 2699 C C . ALA B 1 23 ? 0.879 9.459 25.757 1 51.97 23 ALA B C 1
ATOM 2701 O O . ALA B 1 23 ? 1.002 10.572 25.242 1 51.97 23 ALA B O 1
ATOM 2702 N N . LYS B 1 24 ? 0.339 9.38 26.932 1 48.17 24 LYS B N 1
ATOM 2703 C CA . LYS B 1 24 ? -0.232 10.49 27.69 1 48.17 24 LYS B CA 1
ATOM 2704 C C . LYS B 1 24 ? 0.837 11.519 28.047 1 48.17 24 LYS B C 1
ATOM 2706 O O . LYS B 1 24 ? 0.568 12.722 28.062 1 48.17 24 LYS B O 1
ATOM 2711 N N . ALA B 1 25 ? 1.998 11.073 28.296 1 47.6 25 ALA B N 1
ATOM 2712 C CA . ALA B 1 25 ? 3.06 11.998 28.683 1 47.6 25 ALA B CA 1
ATOM 2713 C C . ALA B 1 25 ? 3.443 12.91 27.521 1 47.6 25 ALA B C 1
ATOM 2715 O O . ALA B 1 25 ? 3.738 14.091 27.722 1 47.6 25 ALA B O 1
ATOM 2716 N N . ASN B 1 26 ? 3.32 12.505 26.24 1 52 26 ASN B N 1
ATOM 2717 C CA . ASN B 1 26 ? 3.709 13.292 25.074 1 52 26 ASN B CA 1
ATOM 2718 C C . ASN B 1 26 ? 2.649 14.333 24.722 1 52 26 ASN B C 1
ATOM 2720 O O . ASN B 1 26 ? 2.958 15.355 24.108 1 52 26 ASN B O 1
ATOM 2724 N N . ALA B 1 27 ? 1.297 14.159 25.066 1 54.53 27 ALA B N 1
ATOM 2725 C CA . ALA B 1 27 ? 0.178 15.063 24.811 1 54.53 27 ALA B CA 1
ATOM 2726 C C . ALA B 1 27 ? 0.418 16.427 25.452 1 54.53 27 ALA B C 1
ATOM 2728 O O . ALA B 1 27 ? 0.244 17.463 24.806 1 54.53 27 ALA B O 1
ATOM 2729 N N . SER B 1 28 ? 0.703 16.415 26.686 1 59.87 28 SER B N 1
ATOM 2730 C CA . SER B 1 28 ? 0.829 17.635 27.478 1 59.87 28 SER B CA 1
ATOM 2731 C C . SER B 1 28 ? 1.84 18.594 26.859 1 59.87 28 SER B C 1
ATOM 2733 O O . SER B 1 28 ? 1.609 19.804 26.815 1 59.87 28 SER B O 1
ATOM 2735 N N . ALA B 1 29 ? 2.562 18.054 26.02 1 71.01 29 ALA B N 1
ATOM 2736 C CA . ALA B 1 29 ? 3.659 18.909 25.574 1 71.01 29 ALA B CA 1
ATOM 2737 C C . ALA B 1 29 ? 3.253 19.73 24.353 1 71.01 29 ALA B C 1
ATOM 2739 O O . ALA B 1 29 ? 3.502 20.936 24.297 1 71.01 29 ALA B O 1
ATOM 2740 N N . ARG B 1 30 ? 2.249 19.284 23.497 1 87 30 ARG B N 1
ATOM 2741 C CA . ARG B 1 30 ? 1.953 20.043 22.286 1 87 30 ARG B CA 1
ATOM 2742 C C . ARG B 1 30 ? 0.961 21.166 22.573 1 87 30 ARG B C 1
ATOM 2744 O O . ARG B 1 30 ? 1.15 22.298 22.123 1 87 30 ARG B O 1
ATOM 2751 N N . THR B 1 31 ? -0.06 20.859 23.4 1 88.19 31 THR B N 1
ATOM 2752 C CA . THR B 1 31 ? -1.115 21.828 23.674 1 88.19 31 THR B CA 1
ATOM 2753 C C . THR B 1 31 ? -0.58 22.99 24.505 1 88.19 31 THR B C 1
ATOM 2755 O O . THR B 1 31 ? -1.143 24.086 24.485 1 88.19 31 THR B O 1
ATOM 2758 N N . ALA B 1 32 ? 0.495 22.686 25.201 1 89.43 32 ALA B N 1
ATOM 2759 C CA . ALA B 1 32 ? 1.15 23.751 25.955 1 89.43 32 ALA B CA 1
ATOM 2760 C C . ALA B 1 32 ? 1.935 24.676 25.028 1 89.43 32 ALA B C 1
ATOM 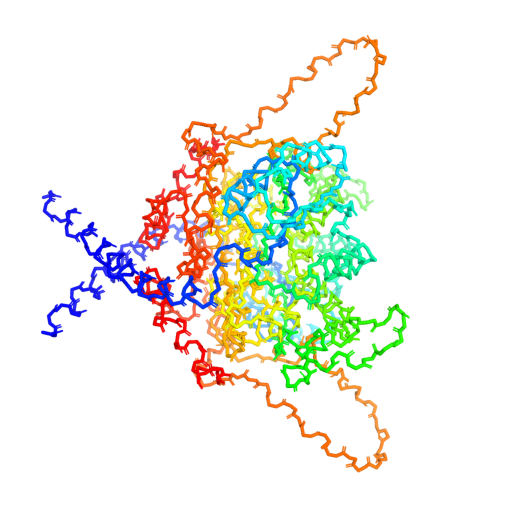2762 O O . ALA B 1 32 ? 2.062 25.873 25.298 1 89.43 32 ALA B O 1
ATOM 2763 N N . ARG B 1 33 ? 2.353 24.192 23.97 1 92.68 33 ARG B N 1
ATOM 2764 C CA . ARG B 1 33 ? 3.207 24.944 23.057 1 92.68 33 ARG B CA 1
ATOM 2765 C C . ARG B 1 33 ? 2.376 25.701 22.027 1 92.68 33 ARG B C 1
ATOM 2767 O O . ARG B 1 33 ? 2.783 26.763 21.552 1 92.68 33 ARG B O 1
ATOM 2774 N N . ILE B 1 34 ? 1.213 25.137 21.622 1 95.35 34 ILE B N 1
ATOM 2775 C CA . ILE B 1 34 ? 0.291 25.772 20.686 1 95.35 34 ILE B CA 1
ATOM 2776 C C . ILE B 1 34 ? -1.101 25.853 21.307 1 95.35 34 ILE B C 1
ATOM 2778 O O . ILE B 1 34 ? -1.863 24.883 21.267 1 95.35 34 ILE B O 1
ATOM 2782 N N . PRO B 1 35 ? -1.403 27.071 21.818 1 95.23 35 PRO B N 1
ATOM 2783 C CA . PRO B 1 35 ? -2.759 27.224 22.348 1 95.23 35 PRO B CA 1
ATOM 2784 C C . PRO B 1 35 ? -3.836 26.906 21.313 1 95.23 35 PRO B C 1
ATOM 2786 O O . PRO B 1 35 ? -3.687 27.245 20.137 1 95.23 35 PRO B O 1
ATOM 2789 N N . GLN B 1 36 ? -4.945 26.279 21.726 1 95.5 36 GLN B N 1
ATOM 2790 C CA . GLN B 1 36 ? -6.017 25.848 20.836 1 95.5 36 GLN B CA 1
ATOM 2791 C C . GLN B 1 36 ? -6.558 27.018 20.019 1 95.5 36 GLN B C 1
ATOM 2793 O O . GLN B 1 36 ? -6.857 26.867 18.832 1 95.5 36 GLN B O 1
ATOM 2798 N N . THR B 1 37 ? -6.609 28.231 20.644 1 96.64 37 THR B N 1
ATOM 2799 C CA . THR B 1 37 ? -7.205 29.409 20.023 1 96.64 37 THR B CA 1
ATOM 2800 C C . THR B 1 37 ? -6.274 29.991 18.964 1 96.64 37 THR B C 1
ATOM 2802 O O . THR B 1 37 ? -6.691 30.818 18.15 1 96.64 37 THR B O 1
ATOM 2805 N N . LYS B 1 38 ? -5.054 29.516 18.899 1 97.11 38 LYS B N 1
ATOM 2806 C CA . LYS B 1 38 ? -4.078 30.048 17.952 1 97.11 38 LYS B CA 1
ATOM 2807 C C . LYS B 1 38 ? -3.695 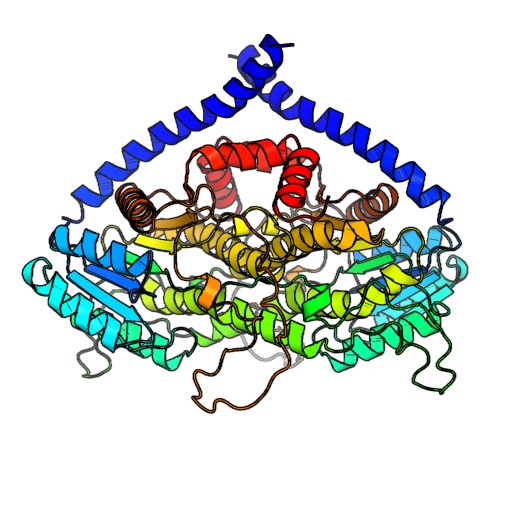29.002 16.91 1 97.11 38 LYS B C 1
ATOM 2809 O O . LYS B 1 38 ? -2.926 29.287 15.989 1 97.11 38 LYS B O 1
ATOM 2814 N N . GLU B 1 39 ? -4.228 27.825 17.138 1 98.2 39 GLU B N 1
ATOM 2815 C CA . GLU B 1 39 ? -3.845 26.733 16.249 1 98.2 39 GLU B CA 1
ATOM 2816 C C . GLU B 1 39 ? -4.357 26.97 14.831 1 98.2 39 GLU B C 1
ATOM 2818 O O . GLU B 1 39 ? -5.529 27.295 14.635 1 98.2 39 GLU B O 1
ATOM 2823 N N . ARG B 1 40 ? -3.509 26.912 13.823 1 98.7 40 ARG B N 1
ATOM 2824 C CA . ARG B 1 40 ? -3.811 27.021 12.4 1 98.7 40 ARG B CA 1
ATOM 2825 C C . ARG B 1 40 ? -3.944 25.643 11.761 1 98.7 40 ARG B C 1
ATOM 2827 O O . ARG B 1 40 ? -2.968 24.894 11.679 1 98.7 40 ARG B O 1
ATOM 2834 N N . VAL B 1 41 ? -5.141 25.294 11.253 1 98.81 41 VAL B N 1
ATOM 2835 C CA . VAL B 1 41 ? -5.473 23.926 10.868 1 98.81 41 VAL B CA 1
ATOM 2836 C C . VAL B 1 41 ? -5.972 23.902 9.425 1 98.81 41 VAL B C 1
ATOM 2838 O O . VAL B 1 41 ? -6.817 24.713 9.04 1 98.81 41 VAL B O 1
ATOM 2841 N N . VAL B 1 42 ? -5.444 23.009 8.61 1 98.86 42 VAL B N 1
ATOM 2842 C CA . VAL B 1 42 ? -5.962 22.722 7.276 1 98.86 42 VAL B CA 1
ATOM 2843 C C . VAL B 1 42 ? -6.606 21.338 7.258 1 98.86 42 VAL B C 1
ATOM 2845 O O . VAL B 1 42 ? -5.97 20.346 7.623 1 98.86 42 VAL B O 1
ATOM 2848 N N . ILE B 1 43 ? -7.854 21.242 6.862 1 98.81 43 ILE B N 1
ATOM 2849 C CA . ILE B 1 43 ? -8.588 19.984 6.785 1 98.81 43 ILE B CA 1
ATOM 2850 C C . ILE B 1 43 ? -8.922 19.67 5.328 1 98.81 43 ILE B C 1
ATOM 2852 O O . ILE B 1 43 ? -9.699 20.388 4.695 1 98.81 43 ILE B O 1
ATOM 2856 N N . ILE B 1 44 ? -8.3 18.638 4.802 1 98.54 44 ILE B N 1
ATOM 2857 C CA . ILE B 1 44 ? -8.568 18.155 3.452 1 98.54 44 ILE B CA 1
ATOM 2858 C C . ILE B 1 44 ? -9.717 17.15 3.482 1 98.54 44 ILE B C 1
ATOM 2860 O O . ILE B 1 44 ? -9.689 16.189 4.254 1 98.54 44 ILE B O 1
ATOM 2864 N N . GLY B 1 45 ? -10.678 17.236 2.566 1 96.36 45 GLY B N 1
ATOM 2865 C CA . GLY B 1 45 ? -11.863 16.394 2.602 1 96.36 45 GLY B CA 1
ATOM 2866 C C . GLY B 1 45 ? -12.848 16.797 3.682 1 96.36 45 GLY B C 1
ATOM 2867 O O . GLY B 1 45 ? -13.289 15.958 4.471 1 96.36 45 GLY B O 1
ATOM 2868 N N . ALA B 1 46 ? -13.25 18.049 3.703 1 95.37 46 ALA B N 1
ATOM 2869 C CA . ALA B 1 46 ? -13.962 18.609 4.849 1 95.37 46 ALA B CA 1
ATOM 2870 C C . ALA B 1 46 ? -15.459 18.703 4.571 1 95.37 46 ALA B C 1
ATOM 2872 O O . ALA B 1 46 ? -16.227 19.158 5.422 1 95.37 46 ALA B O 1
ATOM 2873 N N . SER B 1 47 ? -15.971 18.228 3.451 1 90.49 47 SER B N 1
ATOM 2874 C CA . SER B 1 47 ? -17.341 18.514 3.037 1 90.49 47 SER B CA 1
ATOM 2875 C C . SER B 1 47 ? -18.332 17.582 3.726 1 90.49 47 SER B C 1
ATOM 2877 O O . SER B 1 47 ? -19.535 17.854 3.75 1 90.49 47 SER B O 1
ATOM 2879 N N . SER B 1 48 ? -17.917 16.438 4.268 1 88.37 48 SER B N 1
ATOM 2880 C CA . SER B 1 48 ? -18.83 15.497 4.91 1 88.37 48 SER B CA 1
ATOM 2881 C C . SER B 1 48 ? -18.082 14.552 5.845 1 88.37 48 SER B C 1
ATOM 2883 O O . SER B 1 48 ? -16.864 14.661 6.002 1 88.37 48 SER B O 1
ATOM 2885 N N . GLY B 1 49 ? -18.849 13.839 6.601 1 92.18 49 GLY B N 1
ATOM 2886 C CA . GLY B 1 49 ? -18.29 12.758 7.397 1 92.18 49 GLY B CA 1
ATOM 2887 C C . GLY B 1 49 ? -17.308 13.238 8.449 1 92.18 49 GLY B C 1
ATOM 2888 O O . GLY B 1 49 ? -17.614 14.146 9.224 1 92.18 49 GLY B O 1
ATOM 2889 N N . ILE B 1 50 ? -16.184 12.629 8.49 1 94.84 50 ILE B N 1
ATOM 2890 C CA . ILE B 1 50 ? -15.157 12.873 9.497 1 94.84 50 ILE B CA 1
ATOM 2891 C C . ILE B 1 50 ? -14.625 14.297 9.356 1 94.84 50 ILE B C 1
ATOM 2893 O O . ILE B 1 50 ? -14.45 15.002 10.353 1 94.84 50 ILE B O 1
ATOM 2897 N N . GLY B 1 51 ? -14.439 14.786 8.11 1 96.82 51 GLY B N 1
ATOM 2898 C CA . GLY B 1 51 ? -13.894 16.11 7.86 1 96.82 51 GLY B CA 1
ATOM 2899 C C . GLY B 1 51 ? -14.782 17.228 8.374 1 96.82 51 GLY B C 1
ATOM 2900 O O . GLY B 1 51 ? -14.295 18.19 8.971 1 96.82 51 GLY B O 1
ATOM 2901 N N . ALA B 1 52 ? -16.062 17.075 8.168 1 96.89 52 ALA B N 1
ATOM 2902 C CA . ALA B 1 52 ? -17.01 18.077 8.648 1 96.89 52 ALA B CA 1
ATOM 2903 C C . ALA B 1 52 ? -17.036 18.123 10.173 1 96.89 52 ALA B C 1
ATOM 2905 O O . ALA B 1 52 ? -17.118 19.201 10.767 1 96.89 52 ALA B O 1
ATOM 2906 N N . GLU B 1 53 ? -16.97 16.965 10.763 1 97.55 53 GLU B N 1
ATOM 2907 C CA . GLU B 1 53 ? -16.977 16.904 12.222 1 97.55 53 GLU B CA 1
ATOM 2908 C C . GLU B 1 53 ? -15.69 17.482 12.804 1 97.55 53 GLU B C 1
ATOM 2910 O O . GLU B 1 53 ? -15.708 18.097 13.873 1 97.55 53 GLU B O 1
ATOM 2915 N N . LEU B 1 54 ? -14.591 17.282 12.15 1 98.42 54 LEU B N 1
ATOM 2916 C CA . LEU B 1 54 ? -13.337 17.896 12.57 1 98.42 54 LEU B CA 1
ATOM 2917 C C . LEU B 1 54 ? -13.441 19.417 12.544 1 98.42 54 LEU B C 1
ATOM 2919 O O . LEU B 1 54 ? -12.981 20.091 13.469 1 98.42 54 LEU B O 1
ATOM 2923 N N . ALA B 1 55 ? -14.036 19.918 11.476 1 98.36 55 ALA B N 1
ATOM 2924 C CA . ALA B 1 55 ? -14.242 21.36 11.369 1 98.36 55 ALA B CA 1
ATOM 2925 C C . ALA B 1 55 ? -15.01 21.896 12.574 1 98.36 55 ALA B C 1
ATOM 2927 O O . ALA B 1 55 ? -14.65 22.932 13.137 1 98.36 55 ALA B O 1
ATOM 2928 N N . ARG B 1 56 ? -16.024 21.196 12.994 1 98.51 56 ARG B N 1
ATOM 2929 C CA . ARG B 1 56 ? -16.855 21.612 14.118 1 98.51 56 ARG B CA 1
ATOM 2930 C C . ARG B 1 56 ? -16.056 21.624 15.416 1 98.51 56 ARG B C 1
ATOM 2932 O O . ARG B 1 56 ? -16.192 22.542 16.228 1 98.51 56 ARG B O 1
ATOM 2939 N N . ILE B 1 57 ? -15.24 20.601 15.611 1 98.53 57 ILE B N 1
ATOM 2940 C CA . ILE B 1 57 ? -14.47 20.487 16.845 1 98.53 57 ILE B CA 1
ATOM 2941 C C . ILE B 1 57 ? -13.423 21.597 16.904 1 98.53 57 ILE B C 1
ATOM 2943 O O . ILE B 1 57 ? -13.283 22.272 17.927 1 98.53 57 ILE B O 1
ATOM 2947 N N . TYR B 1 58 ? -12.699 21.863 15.844 1 98.55 58 TYR B N 1
ATOM 2948 C CA . TYR B 1 58 ? -11.65 22.877 15.846 1 98.55 58 TYR B CA 1
ATOM 2949 C C . TYR B 1 58 ? -12.245 24.278 15.927 1 98.55 58 TYR B C 1
ATOM 2951 O O . TYR B 1 58 ? -11.648 25.179 16.52 1 98.55 58 TYR B O 1
ATOM 2959 N N . ALA B 1 59 ? -13.441 24.485 15.307 1 98.6 59 ALA B N 1
ATOM 2960 C CA . ALA B 1 59 ? -14.122 25.77 15.444 1 98.6 59 ALA B CA 1
ATOM 2961 C C . ALA B 1 59 ? -14.477 26.05 16.901 1 98.6 59 ALA B C 1
ATOM 2963 O O . ALA B 1 59 ? -14.3 27.171 17.385 1 98.6 59 ALA B O 1
ATOM 2964 N N . LYS B 1 60 ? -14.934 25.003 17.565 1 98.07 60 LYS B N 1
ATOM 2965 C CA . LYS B 1 60 ? -15.292 25.138 18.974 1 98.07 60 LYS B CA 1
ATOM 2966 C C . LYS B 1 60 ? -14.07 25.481 19.82 1 98.07 60 LYS B C 1
ATOM 2968 O O . LYS B 1 60 ? -14.193 26.119 20.868 1 98.07 60 LYS B O 1
ATOM 2973 N N . ARG B 1 61 ? -12.901 25.138 19.32 1 97.7 61 ARG B N 1
ATOM 2974 C CA . ARG B 1 61 ? -11.638 25.449 19.981 1 97.7 61 ARG B CA 1
ATOM 2975 C C . ARG B 1 61 ? -11.154 26.846 19.608 1 97.7 61 ARG B C 1
ATOM 2977 O O . ARG B 1 61 ? -10.066 27.26 20.014 1 97.7 61 ARG B O 1
ATOM 2984 N N . HIS B 1 62 ? -11.923 27.541 18.78 1 98.41 62 HIS B N 1
ATOM 2985 C CA . HIS B 1 62 ? -11.618 28.883 18.298 1 98.41 62 HIS B CA 1
ATOM 2986 C C . HIS B 1 62 ? -10.334 28.895 17.475 1 98.41 62 HIS B C 1
ATOM 2988 O O . HIS B 1 62 ? -9.56 29.853 17.538 1 98.41 62 HIS B O 1
ATOM 2994 N N . ALA B 1 63 ? -10.042 27.784 16.798 1 98.48 63 ALA B N 1
ATOM 2995 C CA . ALA B 1 63 ? -8.859 27.664 15.949 1 98.48 63 ALA B CA 1
ATOM 2996 C C . ALA B 1 63 ? -9.046 28.42 14.637 1 98.48 63 ALA B C 1
ATOM 2998 O O . ALA B 1 63 ? -10.138 28.917 14.35 1 98.48 63 ALA B O 1
ATOM 2999 N N . HIS B 1 64 ? -7.952 28.674 13.932 1 98.71 64 HIS B N 1
ATOM 3000 C CA . HIS B 1 64 ? -7.959 29.17 12.561 1 98.71 64 HIS B CA 1
ATOM 3001 C C . HIS B 1 64 ? -7.975 28.02 11.559 1 98.71 64 HIS B C 1
ATOM 3003 O O . HIS B 1 64 ? -7.07 27.183 11.554 1 98.71 64 HIS B O 1
ATOM 3009 N N . ILE B 1 65 ? -9.011 28.01 10.664 1 98.72 65 ILE B N 1
ATOM 3010 C CA . ILE B 1 65 ? -9.273 26.776 9.931 1 98.72 65 ILE B CA 1
ATOM 3011 C C . ILE B 1 65 ? -9.398 27.078 8.44 1 98.72 65 ILE B C 1
ATOM 3013 O O . ILE B 1 65 ? -10.015 28.072 8.051 1 98.72 65 ILE B O 1
ATOM 3017 N N . VAL B 1 66 ? -8.782 26.266 7.587 1 98.78 66 VAL B N 1
ATOM 3018 C CA . VAL B 1 66 ? -9.047 26.215 6.153 1 98.78 66 VAL B CA 1
ATOM 3019 C C . VAL B 1 66 ? -9.655 24.862 5.788 1 98.78 66 VAL B C 1
ATOM 3021 O O . VAL B 1 66 ? -9.081 23.814 6.093 1 98.78 66 VAL B O 1
ATOM 3024 N N . LEU B 1 67 ? -10.848 24.9 5.19 1 98.62 67 LEU B N 1
ATOM 3025 C CA . LEU B 1 67 ? -11.566 23.707 4.755 1 98.62 67 LEU B CA 1
ATOM 3026 C C . LEU B 1 67 ? -11.406 23.493 3.254 1 98.62 67 LEU B C 1
ATOM 3028 O O . LEU B 1 67 ? -11.682 24.396 2.461 1 98.62 67 LEU B O 1
ATOM 3032 N N . VAL B 1 68 ? -10.997 22.309 2.856 1 98.45 68 VAL B N 1
ATOM 3033 C CA . VAL B 1 68 ? -10.767 22.035 1.441 1 98.45 68 VAL B CA 1
ATOM 3034 C C . VAL B 1 68 ? -11.622 20.849 0.999 1 98.45 68 VAL B C 1
ATOM 3036 O O . VAL B 1 68 ? -11.671 19.822 1.68 1 98.45 68 VAL B O 1
ATOM 3039 N N . ALA B 1 69 ? -12.263 20.919 -0.085 1 96.46 69 ALA B N 1
ATOM 3040 C CA . ALA B 1 69 ? -12.991 19.835 -0.739 1 96.46 69 ALA B CA 1
ATOM 3041 C C . ALA B 1 69 ? -13.36 20.208 -2.172 1 96.46 69 ALA B C 1
ATOM 3043 O O . ALA B 1 69 ? -13.087 21.325 -2.619 1 96.46 69 ALA B O 1
ATOM 3044 N N . ARG B 1 70 ? -13.98 19.273 -2.849 1 91.84 70 ARG B N 1
ATOM 3045 C CA . ARG B 1 70 ? -14.389 19.508 -4.23 1 91.84 70 ARG B CA 1
ATOM 3046 C C . ARG B 1 70 ? -15.722 20.248 -4.287 1 91.84 70 ARG B C 1
ATOM 3048 O O . ARG B 1 70 ? -15.981 20.999 -5.23 1 91.84 70 ARG B O 1
ATOM 3055 N N . ARG B 1 71 ? -16.648 20.022 -3.263 1 89.35 71 ARG B N 1
ATOM 3056 C CA . ARG B 1 71 ? -17.986 20.605 -3.242 1 89.35 71 ARG B CA 1
ATOM 3057 C C . ARG B 1 71 ? -18.008 21.898 -2.435 1 89.35 71 ARG B C 1
ATOM 3059 O O . ARG B 1 71 ? -18.3 21.883 -1.237 1 89.35 71 ARG B O 1
ATOM 3066 N N . ILE B 1 72 ? -17.904 22.951 -3.125 1 93.66 72 ILE B N 1
ATOM 3067 C CA . ILE B 1 72 ? -17.67 24.241 -2.485 1 93.66 72 ILE B CA 1
ATOM 3068 C C . ILE B 1 72 ? -18.922 24.674 -1.724 1 93.66 72 ILE B C 1
ATOM 3070 O O . ILE B 1 72 ? -18.827 25.308 -0.67 1 93.66 72 ILE B O 1
ATOM 3074 N N . GLN B 1 73 ? -20.109 24.306 -2.2 1 95.26 73 GLN B N 1
ATOM 3075 C CA . GLN B 1 73 ? -21.343 24.741 -1.553 1 95.26 73 GLN B CA 1
ATOM 3076 C C . GLN B 1 73 ? -21.463 24.155 -0.15 1 95.26 73 GLN B C 1
ATOM 3078 O O . GLN B 1 73 ? -21.9 24.838 0.779 1 95.26 73 GLN B O 1
ATOM 3083 N N . LEU B 1 74 ? -21.105 22.904 -0.05 1 94.41 74 LEU B N 1
ATOM 3084 C CA . LEU B 1 74 ? -21.145 22.258 1.258 1 94.41 74 LEU B CA 1
ATOM 3085 C C . LEU B 1 74 ? -20.163 22.917 2.22 1 94.41 74 LEU B C 1
ATOM 3087 O O . LEU B 1 74 ? -20.451 23.055 3.411 1 94.41 74 LEU B O 1
ATOM 3091 N N . LEU B 1 75 ? -19.043 23.367 1.737 1 96.95 75 LEU B N 1
ATOM 3092 C CA . LEU B 1 75 ? -18.038 24.039 2.554 1 96.95 75 LEU B CA 1
ATOM 3093 C C . LEU B 1 75 ? -18.534 25.408 3.009 1 96.95 75 LEU B C 1
ATOM 3095 O O . LEU B 1 75 ? -18.343 25.788 4.166 1 96.95 75 LEU B O 1
ATOM 3099 N N . GLU B 1 76 ? -19.124 26.103 2.097 1 96.98 76 GLU B N 1
ATOM 3100 C CA . GLU B 1 76 ? -19.621 27.439 2.412 1 96.98 76 GLU B CA 1
ATOM 3101 C C . GLU B 1 76 ? -20.71 27.385 3.479 1 96.98 76 GLU B C 1
ATOM 3103 O O . GLU B 1 76 ? -20.776 28.255 4.35 1 96.98 76 GLU B O 1
ATOM 3108 N N . ASP B 1 77 ? -21.521 26.373 3.395 1 97.03 77 ASP B N 1
ATOM 3109 C CA . ASP B 1 77 ? -22.538 26.179 4.423 1 97.03 77 ASP B CA 1
ATOM 3110 C C . ASP B 1 77 ? -21.9 25.939 5.789 1 97.03 77 ASP B C 1
ATOM 3112 O O . ASP B 1 77 ? -22.363 26.472 6.8 1 97.03 77 ASP B O 1
ATOM 3116 N N . LEU B 1 78 ? -20.871 25.168 5.798 1 96.81 78 LEU B N 1
ATOM 3117 C CA . LEU B 1 78 ? -20.151 24.896 7.037 1 96.81 78 LEU B CA 1
ATOM 3118 C C . LEU B 1 78 ? -19.491 26.162 7.572 1 96.81 78 LEU B C 1
ATOM 3120 O O . LEU B 1 78 ? -19.486 26.401 8.782 1 96.81 78 LEU B O 1
ATOM 3124 N N . VAL B 1 79 ? -18.906 26.965 6.711 1 97.97 79 VAL B N 1
ATOM 3125 C CA . VAL B 1 79 ? -18.252 28.209 7.105 1 97.97 79 VAL B CA 1
ATOM 3126 C C . VAL B 1 79 ? -19.272 29.149 7.744 1 97.97 79 VAL B C 1
ATOM 3128 O O . VAL B 1 79 ? -19.004 29.748 8.788 1 97.97 79 VAL B O 1
ATOM 3131 N N . LYS B 1 80 ? -20.429 29.235 7.134 1 97.86 80 LYS B N 1
ATOM 3132 C CA . LYS B 1 80 ? -21.484 30.089 7.672 1 97.86 80 LYS B CA 1
ATOM 3133 C C . LYS B 1 80 ? -21.913 29.623 9.06 1 97.86 80 LYS B C 1
ATOM 3135 O O . LYS B 1 80 ? -22.121 30.441 9.959 1 97.86 80 LYS B O 1
ATOM 3140 N N . GLU B 1 81 ? -21.993 28.34 9.174 1 97.54 81 GLU B N 1
ATOM 3141 C CA . GLU B 1 81 ? -22.41 27.736 10.436 1 97.54 81 GLU B CA 1
ATOM 3142 C C . GLU B 1 81 ? -21.375 27.976 11.531 1 97.54 81 GLU B C 1
ATOM 3144 O O . GLU B 1 81 ? -21.73 28.252 12.678 1 97.54 81 GLU B O 1
ATOM 3149 N N . LEU B 1 82 ? -20.075 27.94 11.243 1 98.26 82 LEU B N 1
ATOM 3150 C CA . LEU B 1 82 ? -19.032 27.807 12.253 1 98.26 82 LEU B CA 1
ATOM 3151 C C . LEU B 1 82 ? -18.29 29.125 12.446 1 98.26 82 LEU B C 1
ATOM 3153 O O . LEU B 1 82 ? -17.541 29.285 13.413 1 98.26 82 LEU B O 1
ATOM 3157 N N . ALA B 1 83 ? -18.517 30.096 11.586 1 97.81 83 ALA B N 1
ATOM 3158 C CA . ALA B 1 83 ? -17.79 31.363 11.559 1 97.81 83 ALA B CA 1
ATOM 3159 C C . ALA B 1 83 ? -17.855 32.062 12.914 1 97.81 83 ALA B C 1
ATOM 3161 O O . ALA B 1 83 ? -16.861 32.628 13.376 1 97.81 83 ALA B O 1
ATOM 3162 N N . PRO B 1 84 ? -18.991 31.976 13.662 1 97.66 84 PRO B N 1
ATOM 3163 C CA . PRO B 1 84 ? -19.075 32.692 14.937 1 97.66 84 PRO B CA 1
ATOM 3164 C C . PRO B 1 84 ? -18.19 32.076 16.019 1 97.66 84 PRO B C 1
ATOM 3166 O O . PRO B 1 84 ? -17.865 32.738 17.007 1 97.66 84 PRO B O 1
ATOM 3169 N N . MET B 1 85 ? -17.801 30.851 15.867 1 97.74 85 MET B N 1
ATOM 3170 C CA . MET B 1 85 ? -17.054 30.136 16.898 1 97.74 85 MET B CA 1
ATOM 3171 C C . MET B 1 85 ? -15.566 30.098 16.563 1 97.74 85 MET B C 1
ATOM 3173 O O . MET B 1 85 ? -14.722 30.207 17.454 1 97.74 85 MET B O 1
ATOM 3177 N N . ALA B 1 86 ? -15.231 30.061 15.358 1 98.13 86 ALA B N 1
ATOM 3178 C CA . ALA B 1 86 ? -13.853 29.884 14.908 1 98.13 86 ALA B CA 1
ATOM 3179 C C . ALA B 1 86 ? -13.071 31.19 15.01 1 98.13 86 ALA B C 1
ATOM 3181 O O . ALA B 1 86 ? -13.655 32.276 14.978 1 98.13 86 ALA B O 1
ATOM 3182 N N . GLY B 1 87 ? -11.747 31.069 15.286 1 97.74 87 GLY B N 1
ATOM 3183 C CA . GLY B 1 87 ? -10.911 32.247 15.115 1 97.74 87 GLY B CA 1
ATOM 3184 C C . GLY B 1 87 ? -10.988 32.836 13.719 1 97.74 87 GLY B C 1
ATOM 3185 O O . GLY B 1 87 ? -11.214 34.037 13.558 1 97.74 87 GLY B O 1
ATOM 3186 N N . SER B 1 88 ? -10.789 32.041 12.74 1 98.3 88 SER B N 1
ATOM 3187 C CA . SER B 1 88 ? -11.063 32.273 11.326 1 98.3 88 SER B CA 1
ATOM 3188 C C . SER B 1 88 ? -11.39 30.969 10.605 1 98.3 88 SER B C 1
ATOM 3190 O O . SER B 1 88 ? -10.959 29.895 11.029 1 98.3 88 SER B O 1
ATOM 3192 N N . ILE B 1 89 ? -12.199 31.06 9.588 1 98.58 89 ILE B N 1
ATOM 3193 C CA . ILE B 1 89 ? -12.566 29.858 8.846 1 98.58 89 ILE B CA 1
ATOM 3194 C C . ILE B 1 89 ? -12.789 30.208 7.376 1 98.58 89 ILE B C 1
ATOM 3196 O O . ILE B 1 89 ? -13.458 31.195 7.061 1 98.58 89 ILE B O 1
ATOM 3200 N N . HIS B 1 90 ? -12.133 29.479 6.505 1 98.49 90 HIS B N 1
ATOM 3201 C CA . HIS B 1 90 ? -12.192 29.72 5.068 1 98.49 90 HIS B CA 1
ATOM 3202 C C . HIS B 1 90 ? -12.451 28.426 4.303 1 98.49 90 HIS B C 1
ATOM 3204 O O . HIS B 1 90 ? -12 27.355 4.715 1 98.49 90 HIS B O 1
ATOM 3210 N N . ALA B 1 91 ? -13.209 28.537 3.238 1 98.21 91 ALA B N 1
ATOM 3211 C CA . ALA B 1 91 ? -13.463 27.426 2.325 1 98.21 91 ALA B CA 1
ATOM 3212 C C . ALA B 1 91 ? -12.616 27.55 1.061 1 98.21 91 ALA B C 1
ATOM 3214 O O . ALA B 1 91 ? -12.438 28.65 0.532 1 98.21 91 ALA B O 1
ATOM 3215 N N . LEU B 1 92 ? -12.038 26.452 0.657 1 97.81 92 LEU B N 1
ATOM 3216 C CA . LEU B 1 92 ? -11.246 26.392 -0.567 1 97.81 92 LEU B CA 1
ATOM 3217 C C . LEU B 1 92 ? -11.661 25.201 -1.425 1 97.81 92 LEU B C 1
ATOM 3219 O O . LEU B 1 92 ? -11.67 24.063 -0.952 1 97.81 92 LEU B O 1
ATOM 3223 N N . ARG B 1 93 ? -12.055 25.488 -2.64 1 97.09 93 ARG B N 1
ATOM 3224 C CA . ARG B 1 93 ? -12.368 24.424 -3.589 1 97.09 93 ARG B CA 1
ATOM 3225 C C . ARG B 1 93 ? -11.097 23.86 -4.216 1 97.09 93 ARG B C 1
ATOM 3227 O O . ARG B 1 93 ? -10.208 24.614 -4.617 1 97.09 93 ARG B O 1
ATOM 3234 N N . GLY B 1 94 ? -11.026 22.536 -4.279 1 95.76 94 GLY B N 1
ATOM 3235 C CA . GLY B 1 94 ? -9.896 21.93 -4.964 1 95.76 94 GLY B CA 1
ATOM 3236 C C . GLY B 1 94 ? -10.024 20.426 -5.111 1 95.76 94 GLY B C 1
ATOM 3237 O O . GLY B 1 94 ? -10.628 19.763 -4.265 1 95.76 94 GLY B O 1
ATOM 3238 N N . ASP B 1 95 ? -9.527 19.948 -6.222 1 96.73 95 ASP B N 1
ATOM 3239 C CA . ASP B 1 95 ? -9.361 18.518 -6.459 1 96.73 95 ASP B CA 1
ATOM 3240 C C . ASP B 1 95 ? -7.943 18.065 -6.119 1 96.73 95 ASP B C 1
ATOM 3242 O O . ASP B 1 95 ? -7.008 18.305 -6.886 1 96.73 95 ASP B O 1
ATOM 3246 N N . VAL B 1 96 ? -7.843 17.322 -5.072 1 96.56 96 VAL B N 1
ATOM 3247 C CA . VAL B 1 96 ? -6.538 17.013 -4.498 1 96.56 96 VAL B CA 1
ATOM 3248 C C . VAL B 1 96 ? -5.795 16.032 -5.402 1 96.56 96 VAL B C 1
ATOM 3250 O O . VAL B 1 96 ? -4.606 15.772 -5.202 1 96.56 96 VAL B O 1
ATOM 3253 N N . THR B 1 97 ? -6.473 15.445 -6.417 1 96.11 97 THR B N 1
ATOM 3254 C CA . THR B 1 97 ? -5.818 14.52 -7.334 1 96.11 97 THR B CA 1
ATOM 3255 C C . THR B 1 97 ? -5.102 15.278 -8.448 1 96.11 97 THR B C 1
ATOM 3257 O O . THR B 1 97 ? -4.37 14.682 -9.241 1 96.11 97 THR B O 1
ATOM 3260 N N . LEU B 1 98 ? -5.274 16.587 -8.534 1 96.54 98 LEU B N 1
ATOM 3261 C CA . LEU B 1 98 ? -4.668 17.41 -9.575 1 96.54 98 LEU B CA 1
ATOM 3262 C C . LEU B 1 98 ? -3.492 18.208 -9.022 1 96.54 98 LEU B C 1
ATOM 3264 O O . LEU B 1 98 ? -3.658 19.005 -8.096 1 96.54 98 LEU B O 1
ATOM 3268 N N . PRO B 1 99 ? -2.35 18.094 -9.576 1 95.13 99 PRO B N 1
ATOM 3269 C CA . PRO B 1 99 ? -1.155 18.762 -9.056 1 95.13 99 PRO B CA 1
ATOM 3270 C C . PRO B 1 99 ? -1.321 20.277 -8.958 1 95.13 99 PRO B C 1
ATOM 3272 O O . PRO B 1 99 ? -0.914 20.883 -7.964 1 95.13 99 PRO B O 1
ATOM 3275 N N . ASP B 1 100 ? -1.929 20.893 -9.954 1 95.46 100 ASP B N 1
ATOM 3276 C CA . ASP B 1 100 ? -2.118 22.341 -9.951 1 95.46 100 ASP B CA 1
ATOM 3277 C C . ASP B 1 100 ? -3.017 22.775 -8.795 1 95.46 100 ASP B C 1
ATOM 3279 O O . ASP B 1 100 ? -2.794 23.825 -8.189 1 95.46 100 ASP B O 1
ATOM 3283 N N . ASP B 1 101 ? -4.037 22.004 -8.537 1 97.47 101 ASP B N 1
ATOM 3284 C CA . ASP B 1 101 ? -4.925 22.316 -7.421 1 97.47 101 ASP B CA 1
ATOM 3285 C C . ASP B 1 101 ? -4.201 22.165 -6.085 1 97.47 101 ASP B C 1
ATOM 3287 O O . ASP B 1 101 ? -4.441 22.935 -5.153 1 97.47 101 ASP B O 1
ATOM 3291 N N . VAL B 1 102 ? -3.34 21.17 -5.995 1 97.48 102 VAL B N 1
ATOM 3292 C CA . VAL B 1 102 ? -2.582 20.96 -4.766 1 97.48 102 VAL B CA 1
ATOM 3293 C C . VAL B 1 102 ? -1.713 22.183 -4.479 1 97.48 102 VAL B C 1
ATOM 3295 O O . VAL B 1 102 ? -1.646 22.651 -3.34 1 97.48 102 VAL B O 1
ATOM 3298 N N . TYR B 1 103 ? -1.067 22.65 -5.484 1 95.96 103 TYR B N 1
ATOM 3299 C CA . TYR B 1 103 ? -0.261 23.858 -5.349 1 95.96 103 TYR B CA 1
ATOM 3300 C C . TYR B 1 103 ? -1.115 25.036 -4.895 1 95.96 103 TYR B C 1
ATOM 3302 O O . TYR B 1 103 ? -0.765 25.732 -3.939 1 95.96 103 TYR B O 1
ATOM 3310 N N . LYS B 1 104 ? -2.208 25.227 -5.553 1 96.53 104 LYS B N 1
ATOM 3311 C CA . LYS B 1 104 ? -3.114 26.327 -5.233 1 96.53 104 LYS B CA 1
ATOM 3312 C C . LYS B 1 104 ? -3.648 26.203 -3.809 1 96.53 104 LYS B C 1
ATOM 3314 O O . LYS B 1 104 ? -3.719 27.194 -3.079 1 96.53 104 LYS B O 1
ATOM 3319 N N . ILE B 1 105 ? -4.051 25.014 -3.409 1 97.85 105 ILE B N 1
ATOM 3320 C CA . ILE B 1 105 ? -4.561 24.747 -2.068 1 97.85 105 ILE B CA 1
ATOM 3321 C C . ILE B 1 105 ? -3.517 25.15 -1.029 1 97.85 105 ILE B C 1
ATOM 3323 O O . ILE B 1 105 ? -3.847 25.775 -0.018 1 97.85 105 ILE B O 1
ATOM 3327 N N . THR B 1 106 ? -2.273 24.816 -1.283 1 97.85 106 THR B N 1
ATOM 3328 C CA . THR B 1 106 ? -1.207 25.094 -0.327 1 97.85 106 THR B CA 1
ATOM 3329 C C . THR B 1 106 ? -0.978 26.597 -0.194 1 97.85 106 THR B C 1
ATOM 3331 O O . THR B 1 106 ? -0.979 27.134 0.916 1 97.85 106 THR B O 1
ATOM 3334 N N . ILE B 1 107 ? -0.889 27.279 -1.304 1 96.8 107 ILE B N 1
ATOM 3335 C CA . ILE B 1 107 ? -0.596 28.708 -1.314 1 96.8 107 ILE B CA 1
ATOM 3336 C C . ILE B 1 107 ? -1.746 29.476 -0.666 1 96.8 107 ILE B C 1
ATOM 3338 O O . ILE B 1 107 ? -1.523 30.336 0.189 1 96.8 107 ILE B O 1
ATOM 3342 N N . GLU B 1 108 ? -2.94 29.168 -1.044 1 97.63 108 GLU B N 1
ATOM 3343 C CA . GLU B 1 108 ? -4.1 29.882 -0.519 1 97.63 108 GLU B CA 1
ATOM 3344 C C . GLU B 1 108 ? -4.304 29.59 0.964 1 97.63 108 GLU B C 1
ATOM 3346 O O . GLU B 1 108 ? -4.721 30.467 1.724 1 97.63 108 GLU B O 1
ATOM 3351 N N . SER B 1 109 ? -4.055 28.336 1.379 1 98.17 109 SER B N 1
ATOM 3352 C CA . SER B 1 109 ? -4.14 28.011 2.799 1 98.17 109 SER B CA 1
ATOM 3353 C C . SER B 1 109 ? -3.157 28.842 3.617 1 98.17 109 SER B C 1
ATOM 3355 O O . SER B 1 109 ? -3.513 29.379 4.668 1 98.17 109 SER B O 1
ATOM 3357 N N . LEU B 1 110 ? -1.928 28.908 3.115 1 97.02 110 LEU B N 1
ATOM 3358 C CA . LEU B 1 110 ? -0.912 29.697 3.803 1 97.02 110 LEU B CA 1
ATOM 3359 C C . LEU B 1 110 ? -1.311 31.168 3.861 1 97.02 110 LEU B C 1
ATOM 3361 O O . LEU B 1 110 ? -1.094 31.835 4.875 1 97.02 110 LEU B O 1
ATOM 3365 N N . ARG B 1 111 ? -1.894 31.619 2.784 1 96.74 111 ARG B N 1
ATOM 3366 C CA . ARG B 1 111 ? -2.352 33.005 2.761 1 96.74 111 ARG B CA 1
ATOM 3367 C C . ARG B 1 111 ? -3.425 33.244 3.818 1 96.74 111 ARG B C 1
ATOM 3369 O O . ARG B 1 111 ? -3.33 34.19 4.604 1 96.74 111 ARG B O 1
ATOM 3376 N N . PHE B 1 112 ? -4.385 32.405 3.903 1 97.56 112 PHE B N 1
ATOM 3377 C CA . PHE B 1 112 ? -5.498 32.544 4.834 1 97.56 112 PHE B CA 1
ATOM 3378 C C . PHE B 1 112 ? -5.019 32.415 6.274 1 97.56 112 PHE B C 1
ATOM 3380 O O . PHE B 1 112 ? -5.584 33.031 7.18 1 97.56 112 PHE B O 1
ATOM 3387 N N . LEU B 1 113 ? -3.952 31.658 6.466 1 97.46 113 LEU B N 1
ATOM 3388 C CA . LEU B 1 113 ? -3.471 31.365 7.811 1 97.46 113 LEU B CA 1
ATOM 3389 C C . LEU B 1 113 ? -2.254 32.219 8.151 1 97.46 113 LEU B C 1
ATOM 3391 O O . LEU B 1 113 ? -1.447 31.845 9.006 1 97.46 113 LEU B O 1
ATOM 3395 N N . GLN B 1 114 ? -2.032 33.261 7.395 1 93.81 114 GLN B N 1
ATOM 3396 C CA . GLN B 1 114 ? -1.017 34.275 7.662 1 93.81 114 GLN B CA 1
ATOM 3397 C C . GLN B 1 114 ? 0.385 33.674 7.621 1 93.81 114 GLN B C 1
ATOM 3399 O O . GLN B 1 114 ? 1.212 33.954 8.491 1 93.81 114 GLN B O 1
ATOM 3404 N N . GLY B 1 115 ? 0.585 32.692 6.801 1 92.65 115 GLY B N 1
ATOM 3405 C CA . GLY B 1 115 ? 1.918 32.229 6.45 1 92.65 115 GLY B CA 1
ATOM 3406 C C . GLY B 1 115 ? 2.371 31.037 7.271 1 92.65 115 GLY B C 1
ATOM 3407 O O . GLY B 1 115 ? 3.531 30.629 7.195 1 92.65 115 GLY B O 1
ATOM 3408 N N . GLY B 1 116 ? 1.461 30.503 8.045 1 94.75 116 GLY B N 1
ATOM 3409 C CA . GLY B 1 116 ? 1.883 29.373 8.857 1 94.75 116 GLY B CA 1
ATOM 3410 C C . GLY B 1 116 ? 0.825 28.292 8.971 1 94.75 116 GLY B C 1
ATOM 3411 O O . GLY B 1 116 ? -0.356 28.542 8.72 1 94.75 116 GLY B O 1
ATOM 3412 N N . ILE B 1 117 ? 1.266 27.101 9.351 1 97.51 117 ILE B N 1
ATOM 3413 C CA . ILE B 1 117 ? 0.382 25.96 9.566 1 97.51 117 ILE B CA 1
ATOM 3414 C C . ILE B 1 117 ? 0.886 25.132 10.747 1 97.51 117 ILE B C 1
ATOM 3416 O O . ILE B 1 117 ? 2.094 24.946 10.912 1 97.51 117 ILE B O 1
ATOM 3420 N N . ASP B 1 118 ? -0.032 24.68 11.563 1 98.33 118 ASP B N 1
ATOM 3421 C CA . ASP B 1 118 ? 0.337 23.878 12.726 1 98.33 118 ASP B CA 1
ATOM 3422 C C . ASP B 1 118 ? -0.155 22.44 12.58 1 98.33 118 ASP B C 1
ATOM 3424 O O . ASP B 1 118 ? 0.444 21.515 13.132 1 98.33 118 ASP B O 1
ATOM 3428 N N . THR B 1 119 ? -1.288 22.247 11.905 1 98.73 119 THR B N 1
ATOM 3429 C CA . THR B 1 119 ? -1.913 20.934 11.784 1 98.73 119 THR B CA 1
ATOM 3430 C C . THR B 1 119 ? -2.482 20.734 10.382 1 98.73 119 THR B C 1
ATOM 3432 O O . THR B 1 119 ? -3.227 21.58 9.882 1 98.73 119 THR B O 1
ATOM 3435 N N . LEU B 1 120 ? -2.054 19.708 9.724 1 98.81 120 LEU B N 1
ATOM 3436 C CA . LEU B 1 120 ? -2.613 19.242 8.46 1 98.81 120 LEU B CA 1
ATOM 3437 C C . LEU B 1 120 ? -3.327 17.907 8.641 1 98.81 120 LEU B C 1
ATOM 3439 O O . LEU B 1 120 ? -2.73 16.939 9.118 1 98.81 120 LEU B O 1
ATOM 3443 N N . ILE B 1 121 ? -4.64 17.853 8.327 1 98.82 121 ILE B N 1
ATOM 3444 C CA . ILE B 1 121 ? -5.411 16.621 8.451 1 98.82 121 ILE B CA 1
ATOM 3445 C C . ILE B 1 121 ? -5.901 16.178 7.074 1 98.82 121 ILE B C 1
ATOM 3447 O O . ILE B 1 121 ? -6.654 16.9 6.415 1 98.82 121 ILE B O 1
ATOM 3451 N N . LEU B 1 122 ? -5.504 15.043 6.658 1 98.44 122 LEU B N 1
ATOM 3452 C CA . LEU B 1 122 ? -5.846 14.464 5.363 1 98.44 122 LEU B CA 1
ATOM 3453 C C . LEU B 1 122 ? -6.961 13.434 5.506 1 98.44 122 LEU B C 1
ATOM 3455 O O . LEU B 1 122 ? -6.703 12.274 5.834 1 98.44 122 LEU B O 1
ATOM 3459 N N . CYS B 1 123 ? -8.221 13.816 5.138 1 95.35 123 CYS B N 1
ATOM 3460 C CA . CYS B 1 123 ? -9.39 12.977 5.381 1 95.35 123 CYS B CA 1
ATOM 3461 C C . CYS B 1 123 ? -10.009 12.513 4.068 1 95.35 123 CYS B C 1
ATOM 3463 O O . CYS B 1 123 ? -10.9 11.662 4.064 1 95.35 123 CYS B O 1
ATOM 3465 N N . ALA B 1 124 ? -9.571 13.034 3.005 1 90.39 124 ALA B N 1
ATOM 3466 C CA . ALA B 1 124 ? -10.155 12.663 1.719 1 90.39 124 ALA B CA 1
ATOM 3467 C C . ALA B 1 124 ? -9.843 11.209 1.374 1 90.39 124 ALA B C 1
ATOM 3469 O O . ALA B 1 124 ? -8.723 10.74 1.592 1 90.39 124 ALA B O 1
ATOM 3470 N N . GLY B 1 125 ? -10.865 10.466 0.929 1 91.02 125 GLY B N 1
ATOM 3471 C CA . GLY B 1 125 ? -10.686 9.077 0.536 1 91.02 125 GLY B CA 1
ATOM 3472 C C . GLY B 1 125 ? -11.9 8.494 -0.163 1 91.02 125 GLY B C 1
ATOM 3473 O O . GLY B 1 125 ? -12.995 9.056 -0.09 1 91.02 125 GLY B O 1
ATOM 3474 N N . ILE B 1 126 ? -11.651 7.429 -0.883 1 90.09 126 ILE B N 1
ATOM 3475 C CA . ILE B 1 126 ? -12.717 6.697 -1.559 1 90.09 126 ILE B CA 1
ATOM 3476 C C . ILE B 1 126 ? -12.569 5.202 -1.288 1 90.09 126 ILE B C 1
ATOM 3478 O O . ILE B 1 126 ? -11.527 4.752 -0.805 1 90.09 126 ILE B O 1
ATOM 3482 N N . ILE B 1 127 ? -13.664 4.484 -1.635 1 88.12 127 ILE B N 1
ATOM 3483 C CA . ILE B 1 127 ? -13.69 3.061 -1.311 1 88.12 127 ILE B CA 1
ATOM 3484 C C . ILE B 1 127 ? -13.931 2.248 -2.581 1 88.12 127 ILE B C 1
ATOM 3486 O O . ILE B 1 127 ? -14.161 2.812 -3.653 1 88.12 127 ILE B O 1
ATOM 3490 N N . SER B 1 128 ? -13.717 0.959 -2.532 1 88.01 128 SER B N 1
ATOM 3491 C CA . SER B 1 128 ? -14.103 -0.062 -3.502 1 88.01 128 SER B CA 1
ATOM 3492 C C . SER B 1 128 ? -14.829 -1.22 -2.825 1 88.01 128 SER B C 1
ATOM 3494 O O . SER B 1 128 ? -14.498 -1.593 -1.698 1 88.01 128 SER B O 1
ATOM 3496 N N . VAL B 1 129 ? -15.825 -1.85 -3.61 1 87.38 129 VAL B N 1
ATOM 3497 C CA . VAL B 1 129 ? -16.653 -2.825 -2.909 1 87.38 129 VAL B CA 1
ATOM 3498 C C . VAL B 1 129 ? -16.847 -4.062 -3.782 1 87.38 129 VAL B C 1
ATOM 3500 O O . VAL B 1 129 ? -17.614 -4.963 -3.433 1 87.38 129 VAL B O 1
ATOM 3503 N N . LEU B 1 130 ? -16.187 -4.165 -4.908 1 89.94 130 LEU B N 1
ATOM 3504 C CA . LEU B 1 130 ? -16.327 -5.328 -5.778 1 89.94 130 LEU B CA 1
ATOM 3505 C C . LEU B 1 130 ? -15.135 -6.266 -5.627 1 89.94 130 LEU B C 1
ATOM 3507 O O . LEU B 1 130 ? -13.996 -5.813 -5.494 1 89.94 130 LEU B O 1
ATOM 3511 N N . PRO B 1 131 ? -15.444 -7.591 -5.682 1 92.76 131 PRO B N 1
ATOM 3512 C CA . PRO B 1 131 ? -14.321 -8.531 -5.699 1 92.76 131 PRO B CA 1
ATOM 3513 C C . PRO B 1 131 ? -13.442 -8.379 -6.939 1 92.76 131 PRO B C 1
ATOM 3515 O O . PRO B 1 131 ? -13.916 -7.924 -7.983 1 92.76 131 PRO B O 1
ATOM 3518 N N . PHE B 1 132 ? -12.277 -8.791 -6.851 1 94.38 132 PHE B N 1
ATOM 3519 C CA . PHE B 1 132 ? -11.287 -8.624 -7.909 1 94.38 132 PHE B CA 1
ATOM 3520 C C . PHE B 1 132 ? -11.736 -9.322 -9.187 1 94.38 132 PHE B C 1
ATOM 3522 O O . PHE B 1 132 ? -11.564 -8.79 -10.285 1 94.38 132 PHE B O 1
ATOM 3529 N N . GLU B 1 133 ? -12.296 -10.476 -9.041 1 94.82 133 GLU B N 1
ATOM 3530 C CA . GLU B 1 133 ? -12.737 -11.238 -10.206 1 94.82 133 GLU B CA 1
ATOM 3531 C C . GLU B 1 133 ? -13.79 -10.471 -11 1 94.82 133 GLU B C 1
ATOM 3533 O O . GLU B 1 133 ? -13.745 -10.44 -12.232 1 94.82 133 GLU B O 1
ATOM 3538 N N . GLU B 1 134 ? -14.661 -9.846 -10.291 1 92.54 134 GLU B N 1
ATOM 3539 C CA . GLU B 1 134 ? -15.689 -9.051 -10.955 1 92.54 134 GLU B CA 1
ATOM 3540 C C . GLU B 1 134 ? -15.087 -7.819 -11.626 1 92.54 134 GLU B C 1
ATOM 3542 O O . GLU B 1 134 ? -15.468 -7.467 -12.744 1 92.54 134 GLU B O 1
ATOM 3547 N N . LEU B 1 135 ? -14.184 -7.224 -11.003 1 93.22 135 LEU B N 1
ATOM 3548 C CA . LEU B 1 135 ? -13.543 -6.032 -11.549 1 93.22 135 LEU B CA 1
ATOM 3549 C C . LEU B 1 135 ? -12.811 -6.355 -12.847 1 93.22 135 LEU B C 1
ATOM 3551 O O . LEU B 1 135 ? -12.823 -5.556 -13.786 1 93.22 135 LEU B O 1
ATOM 3555 N N . ALA B 1 136 ? -12.193 -7.536 -12.852 1 94.71 136 ALA B N 1
ATOM 3556 C CA . ALA B 1 136 ? -11.352 -7.912 -13.986 1 94.71 136 ALA B CA 1
ATOM 3557 C C . ALA B 1 136 ? -12.157 -8.668 -15.039 1 94.71 136 ALA B C 1
ATOM 3559 O O . ALA B 1 136 ? -11.631 -9.022 -16.097 1 94.71 136 ALA B O 1
ATOM 3560 N N . GLY B 1 137 ? -13.412 -8.884 -14.796 1 93.89 137 GLY B N 1
ATOM 3561 C CA . GLY B 1 137 ? -14.248 -9.638 -15.717 1 93.89 137 GLY B CA 1
ATOM 3562 C C . GLY B 1 137 ? -13.911 -11.116 -15.754 1 93.89 137 GLY B C 1
ATOM 3563 O O . GLY B 1 137 ? -13.873 -11.723 -16.826 1 93.89 137 GLY B O 1
ATOM 3564 N N . ILE B 1 138 ? -13.583 -11.673 -14.603 1 92.45 138 ILE B N 1
ATOM 3565 C CA . ILE B 1 138 ? -13.29 -13.097 -14.482 1 92.45 138 ILE B CA 1
ATOM 3566 C C . ILE B 1 138 ? -14.511 -13.829 -13.929 1 92.45 138 ILE B C 1
ATOM 3568 O O . ILE B 1 138 ? -15.041 -13.46 -12.879 1 92.45 138 ILE B O 1
ATOM 3572 N N . ASP B 1 139 ? -14.961 -14.75 -14.657 1 82.86 139 ASP B N 1
ATOM 3573 C CA . ASP B 1 139 ? -16.053 -15.613 -14.219 1 82.86 139 ASP B CA 1
ATOM 3574 C C . ASP B 1 139 ? -15.524 -16.951 -13.708 1 82.86 139 ASP B C 1
ATOM 3576 O O . ASP B 1 139 ? -15.038 -17.771 -14.49 1 82.86 139 ASP B O 1
ATOM 3580 N N . PRO B 1 140 ? -15.644 -17.061 -12.481 1 69.13 140 PRO B N 1
ATOM 3581 C CA . PRO B 1 140 ? -15.106 -18.314 -11.947 1 69.13 140 PRO B CA 1
ATOM 3582 C C . PRO B 1 140 ? -15.866 -19.542 -12.442 1 69.13 140 PRO B C 1
ATOM 3584 O O . PRO B 1 140 ? -15.332 -20.654 -12.421 1 69.13 140 PRO B O 1
ATOM 3587 N N . ALA B 1 141 ? -17.056 -19.328 -12.876 1 69.62 141 ALA B N 1
ATOM 3588 C CA . ALA B 1 141 ? -17.901 -20.444 -13.292 1 69.62 141 ALA B CA 1
ATOM 3589 C C . ALA B 1 141 ? -17.727 -20.739 -14.779 1 69.62 141 ALA B C 1
ATOM 3591 O O . ALA B 1 141 ? -18.278 -21.715 -15.293 1 69.62 141 ALA B O 1
ATOM 3592 N N . ALA B 1 142 ? -16.943 -19.902 -15.377 1 70.2 142 ALA B N 1
ATOM 3593 C CA . ALA B 1 142 ? -16.789 -20.111 -16.814 1 70.2 142 ALA B CA 1
ATOM 3594 C C . ALA B 1 142 ? -16.067 -21.424 -17.104 1 70.2 142 ALA B C 1
ATOM 3596 O O . ALA B 1 142 ? -15.075 -21.752 -16.448 1 70.2 142 ALA B O 1
ATOM 3597 N N . PRO B 1 143 ? -16.702 -22.298 -17.915 1 61.1 143 PRO B N 1
ATOM 3598 C CA . PRO B 1 143 ? -16.062 -23.58 -18.218 1 61.1 143 PRO B CA 1
ATOM 3599 C C . PRO B 1 143 ? -14.714 -23.417 -18.916 1 61.1 143 PRO B C 1
ATOM 3601 O O . PRO B 1 143 ? -14.48 -22.408 -19.587 1 61.1 143 PRO B O 1
ATOM 3604 N N . ALA B 1 144 ? -13.667 -24.168 -18.517 1 59.69 144 ALA B N 1
ATOM 3605 C CA . ALA B 1 144 ? -12.37 -24.182 -19.19 1 59.69 144 ALA B CA 1
ATOM 3606 C C . ALA B 1 144 ? -12.515 -24.592 -20.652 1 59.69 144 ALA B C 1
ATOM 3608 O O . ALA B 1 144 ? -11.974 -25.617 -21.073 1 59.69 144 ALA B O 1
ATOM 3609 N N . SER B 1 145 ? -13.665 -24.331 -21.365 1 57.15 145 SER B N 1
ATOM 3610 C CA . SER B 1 145 ? -13.85 -25.022 -22.637 1 57.15 145 SER B CA 1
ATOM 3611 C C . SER B 1 145 ? -12.821 -24.567 -23.668 1 57.15 145 SER B C 1
ATOM 3613 O O . SER B 1 145 ? -12.755 -23.384 -24.006 1 57.15 145 SER B O 1
ATOM 3615 N N . PRO B 1 146 ? -11.747 -25.335 -23.86 1 55.07 146 PRO B N 1
ATOM 3616 C CA . PRO B 1 146 ? -10.742 -25.114 -24.903 1 55.07 146 PRO B CA 1
ATOM 3617 C C . PRO B 1 146 ? -11.362 -24.834 -26.27 1 55.07 146 PRO B C 1
ATOM 3619 O O . PRO B 1 146 ? -10.641 -24.657 -27.255 1 55.07 146 PRO B O 1
ATOM 3622 N N . ASP B 1 147 ? -12.687 -24.831 -26.347 1 50.11 147 ASP B N 1
ATOM 3623 C CA . ASP B 1 147 ? -13.189 -25.127 -27.686 1 50.11 147 ASP B CA 1
ATOM 3624 C C . ASP B 1 147 ? -12.822 -24.017 -28.668 1 50.11 147 ASP B C 1
ATOM 3626 O O . ASP B 1 147 ? -13.221 -24.056 -29.834 1 50.11 147 ASP B O 1
ATOM 3630 N N . SER B 1 148 ? -12.396 -22.876 -28.102 1 53.07 148 SER B N 1
ATOM 3631 C CA . SER B 1 148 ? -12.364 -22.001 -29.27 1 53.07 148 SER B CA 1
ATOM 3632 C C . SER B 1 148 ? -11.147 -22.288 -30.142 1 53.07 148 SER B C 1
ATOM 3634 O O . SER B 1 148 ? -10.007 -22.167 -29.688 1 53.07 148 SER B O 1
ATOM 3636 N N . THR B 1 149 ? -11.241 -23.167 -31.095 1 55.21 149 THR B N 1
ATOM 3637 C CA . THR B 1 149 ? -10.365 -23.694 -32.137 1 55.21 149 THR B CA 1
ATOM 3638 C C . THR B 1 149 ? -9.836 -22.567 -33.018 1 55.21 149 THR B C 1
ATOM 3640 O O . THR B 1 149 ? -9.118 -22.816 -33.99 1 55.21 149 THR B O 1
ATOM 3643 N N . THR B 1 150 ? -10.28 -21.415 -32.855 1 58.89 150 THR B N 1
ATOM 3644 C CA . THR B 1 150 ? -9.761 -20.4 -33.765 1 58.89 150 THR B CA 1
ATOM 3645 C C . THR B 1 150 ? -8.311 -20.062 -33.429 1 58.89 150 THR B C 1
ATOM 3647 O O . THR B 1 150 ? -8 -19.701 -32.292 1 58.89 150 THR B O 1
ATOM 3650 N N . PRO B 1 151 ? -7.474 -20.312 -34.372 1 64.42 151 PRO B N 1
ATOM 3651 C CA . PRO B 1 151 ? -6.063 -19.975 -34.173 1 64.42 151 PRO B CA 1
ATOM 3652 C C . PRO B 1 151 ? -5.862 -18.555 -33.649 1 64.42 151 PRO B C 1
ATOM 3654 O O . PRO B 1 151 ? -6.528 -17.624 -34.109 1 64.42 151 PRO B O 1
ATOM 3657 N N . GLY B 1 152 ? -5.145 -18.3 -32.639 1 69.41 152 GLY B N 1
ATOM 3658 C CA . GLY B 1 152 ? -4.887 -16.996 -32.05 1 69.41 152 GLY B CA 1
ATOM 3659 C C . GLY B 1 152 ? -5.783 -16.689 -30.865 1 69.41 152 GLY B C 1
ATOM 3660 O O . GLY B 1 152 ? -5.522 -15.75 -30.109 1 69.41 152 GLY B O 1
ATOM 3661 N N . HIS B 1 153 ? -6.757 -17.476 -30.794 1 78.43 153 HIS B N 1
ATOM 3662 C CA . HIS B 1 153 ? -7.723 -17.246 -29.726 1 78.43 153 HIS B CA 1
ATOM 3663 C C . HIS B 1 153 ? -7.829 -18.46 -28.809 1 78.43 153 HIS B C 1
ATOM 3665 O O . HIS B 1 153 ? -8.799 -18.594 -28.059 1 78.43 153 HIS B O 1
ATOM 3671 N N . GLU B 1 154 ? -6.842 -19.273 -28.965 1 84.96 154 GLU B N 1
ATOM 3672 C CA . GLU B 1 154 ? -6.843 -20.586 -28.327 1 84.96 154 GLU B CA 1
ATOM 3673 C C . GLU B 1 154 ? -7.025 -20.466 -26.817 1 84.96 154 GLU B C 1
ATOM 3675 O O . GLU B 1 154 ? -7.642 -21.33 -26.19 1 84.96 154 GLU B O 1
ATOM 3680 N N . PHE B 1 155 ? -6.599 -19.337 -26.316 1 90.65 155 PHE B N 1
ATOM 3681 C CA . PHE B 1 155 ? -6.595 -19.259 -24.86 1 90.65 155 PHE B CA 1
ATOM 3682 C C . PHE B 1 155 ? -7.513 -18.144 -24.375 1 90.65 155 PHE B C 1
ATOM 3684 O O . PHE B 1 155 ? -7.43 -17.722 -23.219 1 90.65 155 PHE B O 1
ATOM 3691 N N . ASP B 1 156 ? -8.392 -17.65 -25.202 1 87.68 156 ASP B N 1
ATOM 3692 C CA . ASP B 1 156 ? -9.275 -16.54 -24.861 1 87.68 156 ASP B CA 1
ATOM 3693 C C . ASP B 1 156 ? -10.14 -16.88 -23.649 1 87.68 156 ASP B C 1
ATOM 3695 O O . ASP B 1 156 ? -10.462 -16.003 -22.844 1 87.68 156 ASP B O 1
ATOM 3699 N N . HIS B 1 157 ? -10.488 -18.163 -23.607 1 88.58 157 HIS B N 1
ATOM 3700 C CA . HIS B 1 157 ? -11.351 -18.604 -22.517 1 88.58 157 HIS B CA 1
ATOM 3701 C C . HIS B 1 157 ? -10.62 -18.552 -21.179 1 88.58 157 HIS B C 1
ATOM 3703 O O . HIS B 1 157 ? -11.249 -18.618 -20.121 1 88.58 157 HIS B O 1
ATOM 3709 N N . LEU B 1 158 ? -9.352 -18.385 -21.231 1 93.03 158 LEU B N 1
ATOM 3710 C CA . LEU B 1 158 ? -8.53 -18.308 -20.028 1 93.03 158 LEU B CA 1
ATOM 3711 C C . LEU B 1 158 ? -8.063 -16.877 -19.779 1 93.03 158 LEU B C 1
ATOM 3713 O O . LEU B 1 158 ? -7.13 -16.65 -19.006 1 93.03 158 LEU B O 1
ATOM 3717 N N . MET B 1 159 ? -8.677 -15.934 -20.425 1 93.18 159 MET B N 1
ATOM 3718 C CA . MET B 1 159 ? -8.306 -14.529 -20.288 1 93.18 159 MET B CA 1
ATOM 3719 C C . MET B 1 159 ? -9.417 -13.736 -19.608 1 93.18 159 MET B C 1
ATOM 3721 O O . MET B 1 159 ? -10.596 -14.068 -19.747 1 93.18 159 MET B O 1
ATOM 3725 N N . PRO B 1 160 ? -8.986 -12.734 -18.778 1 94.04 160 PRO B N 1
ATOM 3726 C CA . PRO B 1 160 ? -10.032 -11.833 -18.289 1 94.04 160 PRO B CA 1
ATOM 3727 C C . PRO B 1 160 ? -10.706 -11.047 -19.411 1 94.04 160 PRO B C 1
ATOM 3729 O O . PRO B 1 160 ? -10.06 -10.707 -20.405 1 94.04 160 PRO B O 1
ATOM 3732 N N . THR B 1 161 ? -11.93 -10.67 -19.241 1 92.03 161 THR B N 1
ATOM 3733 C CA . THR B 1 161 ? -12.676 -9.996 -20.297 1 92.03 161 THR B CA 1
ATOM 3734 C C . THR B 1 161 ? -12.544 -8.481 -20.171 1 92.03 161 THR B C 1
ATOM 3736 O O . THR B 1 161 ? -12.832 -7.746 -21.118 1 92.03 161 THR B O 1
ATOM 3739 N N . ASP B 1 162 ? -12.118 -8.036 -18.958 1 91.91 162 ASP B N 1
ATOM 3740 C CA . ASP B 1 162 ? -12.041 -6.59 -18.769 1 91.91 162 ASP B CA 1
ATOM 3741 C C . ASP B 1 162 ? -10.882 -6.218 -17.849 1 91.91 162 ASP B C 1
ATOM 3743 O O . ASP B 1 162 ? -11.077 -5.537 -16.84 1 91.91 162 ASP B O 1
ATOM 3747 N N . PRO B 1 163 ? -9.701 -6.597 -18.238 1 90.54 163 PRO B N 1
ATOM 3748 C CA . PRO B 1 163 ? -8.554 -6.261 -17.391 1 90.54 163 PRO B CA 1
ATOM 3749 C C . PRO B 1 163 ? -8.328 -4.756 -17.272 1 90.54 163 PRO B C 1
ATOM 3751 O O . PRO B 1 163 ? -7.864 -4.277 -16.234 1 90.54 163 PRO B O 1
ATOM 3754 N N . SER B 1 164 ? -8.735 -4.03 -18.207 1 92.57 164 SER B N 1
ATOM 3755 C CA . SER B 1 164 ? -8.556 -2.582 -18.211 1 92.57 164 SER B CA 1
ATOM 3756 C C . SER B 1 164 ? -9.43 -1.913 -17.156 1 92.57 164 SER B C 1
ATOM 3758 O O . SER B 1 164 ? -9.014 -0.94 -16.523 1 92.57 164 SER B O 1
ATOM 3760 N N . ALA B 1 165 ? -10.613 -2.429 -16.958 1 92.81 165 ALA B N 1
ATOM 3761 C CA . ALA B 1 165 ? -11.509 -1.88 -15.943 1 92.81 165 ALA B CA 1
ATOM 3762 C C . ALA B 1 165 ? -10.911 -2.028 -14.547 1 92.81 165 ALA B C 1
ATOM 3764 O O . ALA B 1 165 ? -10.99 -1.107 -13.73 1 92.81 165 ALA B O 1
ATOM 3765 N N . ALA B 1 166 ? -10.358 -3.154 -14.32 1 94.15 166 ALA B N 1
ATOM 3766 C CA . ALA B 1 166 ? -9.703 -3.379 -13.034 1 94.15 166 ALA B CA 1
ATOM 3767 C C . ALA B 1 166 ? -8.539 -2.412 -12.834 1 94.15 166 ALA B C 1
ATOM 3769 O O . ALA B 1 166 ? -8.384 -1.833 -11.757 1 94.15 166 ALA B O 1
ATOM 3770 N N . CYS B 1 167 ? -7.772 -2.227 -13.862 1 94.94 167 CYS B N 1
ATOM 3771 C CA . CYS B 1 167 ? -6.624 -1.331 -13.792 1 94.94 167 CYS B CA 1
ATOM 3772 C C . CYS B 1 167 ? -7.069 0.108 -13.558 1 94.94 167 CYS B C 1
ATOM 3774 O O . CYS B 1 167 ? -6.462 0.829 -12.765 1 94.94 167 CYS B O 1
ATOM 3776 N N . HIS B 1 168 ? -8.061 0.489 -14.259 1 95.21 168 HIS B N 1
ATOM 3777 C CA . HIS B 1 168 ? -8.588 1.842 -14.117 1 95.21 168 HIS B CA 1
ATOM 3778 C C . HIS B 1 168 ? -9.104 2.086 -12.702 1 95.21 168 HIS B C 1
ATOM 3780 O O . HIS B 1 168 ? -8.836 3.134 -12.111 1 95.21 168 HIS B O 1
ATOM 3786 N N . ALA B 1 169 ? -9.82 1.141 -12.172 1 95.08 169 ALA B N 1
ATOM 3787 C CA . ALA B 1 169 ? -10.338 1.255 -10.811 1 95.08 169 ALA B CA 1
ATOM 3788 C C . ALA B 1 169 ? -9.202 1.324 -9.795 1 95.08 169 ALA B C 1
ATOM 3790 O O . ALA B 1 169 ? -9.241 2.132 -8.865 1 95.08 169 ALA B O 1
ATOM 3791 N N . ALA B 1 170 ? -8.256 0.49 -10.019 1 96.72 170 ALA B N 1
ATOM 3792 C CA . ALA B 1 170 ? -7.103 0.464 -9.122 1 96.72 170 ALA B CA 1
ATOM 3793 C C . ALA B 1 170 ? -6.348 1.79 -9.161 1 96.72 170 ALA B C 1
ATOM 3795 O O . ALA B 1 170 ? -5.914 2.294 -8.123 1 96.72 170 ALA B O 1
ATOM 3796 N N . ALA B 1 171 ? -6.164 2.317 -10.331 1 96.37 171 ALA B N 1
ATOM 3797 C CA . ALA B 1 171 ? -5.459 3.586 -10.49 1 96.37 171 ALA B CA 1
ATOM 3798 C C . ALA B 1 171 ? -6.235 4.73 -9.844 1 96.37 171 ALA B C 1
ATOM 3800 O O . ALA B 1 171 ? -5.646 5.603 -9.203 1 96.37 171 ALA B O 1
ATOM 3801 N N . ARG B 1 172 ? -7.48 4.748 -10.015 1 95.71 172 ARG B N 1
ATOM 3802 C CA . ARG B 1 172 ? -8.322 5.816 -9.485 1 95.71 172 ARG B CA 1
ATOM 3803 C C . ARG B 1 172 ? -8.28 5.841 -7.96 1 95.71 172 ARG B C 1
ATOM 3805 O O . ARG B 1 172 ? -8.108 6.901 -7.356 1 95.71 172 ARG B O 1
ATOM 3812 N N . ILE B 1 173 ? -8.43 4.712 -7.359 1 96.35 173 ILE B N 1
ATOM 3813 C CA . ILE B 1 173 ? -8.475 4.661 -5.902 1 96.35 173 ILE B CA 1
ATOM 3814 C C . ILE B 1 173 ? -7.1 4.997 -5.33 1 96.35 173 ILE B C 1
ATOM 3816 O O . ILE B 1 173 ? -6.995 5.657 -4.294 1 96.35 173 ILE B O 1
ATOM 3820 N N . MET B 1 174 ? -6.05 4.554 -5.983 1 97.66 174 MET B N 1
ATOM 3821 C CA . MET B 1 174 ? -4.693 4.869 -5.544 1 97.66 174 MET B CA 1
ATOM 3822 C C . MET B 1 174 ? -4.416 6.364 -5.664 1 97.66 174 MET B C 1
ATOM 3824 O O . MET B 1 174 ? -3.724 6.941 -4.824 1 97.66 174 MET B O 1
ATOM 3828 N N . ASN B 1 175 ? -4.941 6.952 -6.697 1 97.2 175 ASN B N 1
ATOM 3829 C CA . ASN B 1 175 ? -4.756 8.381 -6.925 1 97.2 175 ASN B CA 1
ATOM 3830 C C . ASN B 1 175 ? -5.356 9.211 -5.794 1 97.2 175 ASN B C 1
ATOM 3832 O O . ASN B 1 175 ? -4.736 10.168 -5.325 1 97.2 175 ASN B O 1
ATOM 3836 N N . VAL B 1 176 ? -6.439 8.848 -5.309 1 96.81 176 VAL B N 1
ATOM 3837 C CA . VAL B 1 176 ? -7.153 9.613 -4.292 1 96.81 176 VAL B CA 1
ATOM 3838 C C . VAL B 1 176 ? -6.607 9.269 -2.908 1 96.81 176 VAL B C 1
ATOM 3840 O O . VAL B 1 176 ? -6.293 10.163 -2.119 1 96.81 176 VAL B O 1
ATOM 3843 N N . ASN B 1 177 ? -6.462 7.987 -2.642 1 97.36 177 ASN B N 1
ATOM 3844 C CA . ASN B 1 177 ? -6.183 7.55 -1.279 1 97.36 177 ASN B CA 1
ATOM 3845 C C . ASN B 1 177 ? -4.698 7.667 -0.946 1 97.36 177 ASN B C 1
ATOM 3847 O O . ASN B 1 177 ? -4.329 7.82 0.22 1 97.36 177 ASN B O 1
ATOM 3851 N N . TYR B 1 178 ? -3.867 7.565 -1.972 1 97.86 178 TYR B N 1
ATOM 3852 C CA . TYR B 1 178 ? -2.437 7.522 -1.687 1 97.86 178 TYR B CA 1
ATOM 3853 C C . TYR B 1 178 ? -1.718 8.705 -2.323 1 97.86 178 TYR B C 1
ATOM 3855 O O . TYR B 1 178 ? -1.085 9.502 -1.627 1 97.86 178 TYR B O 1
ATOM 3863 N N . TYR B 1 179 ? -1.855 8.892 -3.624 1 98.16 179 TYR B N 1
ATOM 3864 C CA . TYR B 1 179 ? -1.057 9.903 -4.309 1 98.16 179 TYR B CA 1
ATOM 3865 C C . TYR B 1 179 ? -1.47 11.306 -3.881 1 98.16 179 TYR B C 1
ATOM 3867 O O . TYR B 1 179 ? -0.634 12.208 -3.798 1 98.16 179 TYR B O 1
ATOM 3875 N N . ALA B 1 180 ? -2.731 11.485 -3.659 1 97.94 180 ALA B N 1
ATOM 3876 C CA . ALA B 1 180 ? -3.185 12.801 -3.216 1 97.94 180 ALA B CA 1
ATOM 3877 C C . ALA B 1 180 ? -2.573 13.167 -1.867 1 97.94 180 ALA B C 1
ATOM 3879 O O . ALA B 1 180 ? -1.921 14.206 -1.736 1 97.94 180 ALA B O 1
ATOM 3880 N N . PRO B 1 181 ? -2.714 12.322 -0.836 1 98.11 181 PRO B N 1
ATOM 3881 C CA . PRO B 1 181 ? -2.057 12.66 0.429 1 98.11 181 PRO B CA 1
ATOM 3882 C C . PRO B 1 181 ? -0.539 12.758 0.298 1 98.11 181 PRO B C 1
ATOM 3884 O O . PRO B 1 181 ? 0.094 13.559 0.991 1 98.11 181 PRO B O 1
ATOM 3887 N N . PHE B 1 182 ? 0.047 11.996 -0.533 1 98 182 PHE B N 1
ATOM 3888 C CA . PHE B 1 182 ? 1.474 12.058 -0.826 1 98 182 PHE B CA 1
ATOM 3889 C C . PHE B 1 182 ? 1.861 13.437 -1.346 1 98 182 PHE B C 1
ATOM 3891 O O . PHE B 1 182 ? 2.794 14.06 -0.835 1 98 182 PHE B O 1
ATOM 3898 N N . ASN B 1 183 ? 1.151 13.916 -2.322 1 97.91 183 ASN B N 1
ATOM 3899 C CA . ASN B 1 183 ? 1.432 15.204 -2.947 1 97.91 183 ASN B CA 1
ATOM 3900 C C . ASN B 1 183 ? 1.173 16.361 -1.987 1 97.91 183 ASN B C 1
ATOM 3902 O O . ASN B 1 183 ? 1.942 17.324 -1.947 1 97.91 183 ASN B O 1
ATOM 3906 N N . LEU B 1 184 ? 0.09 16.28 -1.288 1 98.41 184 LEU B N 1
ATOM 3907 C CA . LEU B 1 184 ? -0.219 17.303 -0.295 1 98.41 184 LEU B CA 1
ATOM 3908 C C . LEU B 1 184 ? 0.878 17.385 0.76 1 98.41 184 LEU B C 1
ATOM 3910 O O . LEU B 1 184 ? 1.276 18.48 1.164 1 98.41 184 LEU B O 1
ATOM 3914 N N . THR B 1 185 ? 1.341 16.222 1.205 1 98.11 185 THR B N 1
ATOM 3915 C CA . THR B 1 185 ? 2.423 16.169 2.181 1 98.11 185 THR B CA 1
ATOM 3916 C C . THR B 1 185 ? 3.673 16.858 1.641 1 98.11 185 THR B C 1
ATOM 3918 O O . THR B 1 185 ? 4.298 17.659 2.339 1 98.11 185 THR B O 1
ATOM 3921 N N . ALA B 1 186 ? 4.012 16.575 0.377 1 97.39 186 ALA B N 1
ATOM 3922 C CA . ALA B 1 186 ? 5.187 17.192 -0.232 1 97.39 186 ALA B CA 1
ATOM 3923 C C . ALA B 1 186 ? 5.09 18.715 -0.189 1 97.39 186 ALA B C 1
ATOM 3925 O O . ALA B 1 186 ? 6.087 19.399 0.055 1 97.39 186 ALA B O 1
ATOM 3926 N N . HIS B 1 187 ? 3.955 19.249 -0.386 1 97.51 187 HIS B N 1
ATOM 3927 C CA . HIS B 1 187 ? 3.774 20.689 -0.523 1 97.51 187 HIS B CA 1
ATOM 3928 C C . HIS B 1 187 ? 3.667 21.363 0.841 1 97.51 187 HIS B C 1
ATOM 3930 O O . HIS B 1 187 ? 4.156 22.479 1.027 1 97.51 187 HIS B O 1
ATOM 3936 N N . PHE B 1 188 ? 3.057 20.696 1.83 1 97.8 188 PHE B N 1
ATOM 3937 C CA . PHE B 1 188 ? 2.773 21.344 3.105 1 97.8 188 PHE B CA 1
ATOM 3938 C C . PHE B 1 188 ? 3.905 21.107 4.097 1 97.8 188 PHE B C 1
ATOM 3940 O O . PHE B 1 188 ? 4.013 21.809 5.104 1 97.8 188 PHE B O 1
ATOM 3947 N N . LEU B 1 189 ? 4.727 20.079 3.876 1 97.01 189 LEU B N 1
ATOM 3948 C CA . LEU B 1 189 ? 5.711 19.642 4.86 1 97.01 189 LEU B CA 1
ATOM 3949 C C . LEU B 1 189 ? 6.679 20.77 5.199 1 97.01 189 LEU B C 1
ATOM 3951 O O . LEU B 1 189 ? 6.965 21.016 6.373 1 97.01 189 LEU B O 1
ATOM 3955 N N . PRO B 1 190 ? 7.178 21.541 4.183 1 95.94 190 PRO B N 1
ATOM 3956 C CA . PRO B 1 190 ? 8.066 22.65 4.54 1 95.94 190 PRO B CA 1
ATOM 3957 C C . PRO B 1 190 ? 7.412 23.644 5.497 1 95.94 190 PRO B C 1
ATOM 3959 O O . PRO B 1 190 ? 8.052 24.104 6.447 1 95.94 190 PRO B O 1
ATOM 3962 N N . ALA B 1 191 ? 6.17 23.962 5.26 1 95.73 191 ALA B N 1
ATOM 3963 C CA . ALA B 1 191 ? 5.468 24.908 6.123 1 95.73 191 ALA B CA 1
ATOM 3964 C C . ALA B 1 191 ? 5.29 24.34 7.528 1 95.73 191 ALA B C 1
ATOM 3966 O O . ALA B 1 191 ? 5.441 25.059 8.519 1 95.73 191 ALA B O 1
ATOM 3967 N N . LEU B 1 192 ? 4.965 23.059 7.641 1 96.49 192 LEU B N 1
ATOM 3968 C CA . LEU B 1 192 ? 4.818 22.42 8.944 1 96.49 192 LEU B CA 1
ATOM 3969 C C . LEU B 1 192 ? 6.127 22.469 9.725 1 96.49 192 LEU B C 1
ATOM 3971 O O . LEU B 1 192 ? 6.121 22.656 10.944 1 96.49 192 LEU B O 1
ATOM 3975 N N . THR B 1 193 ? 7.182 22.283 9.014 1 94.94 193 THR B N 1
ATOM 3976 C CA . THR B 1 193 ? 8.505 22.196 9.621 1 94.94 193 THR B CA 1
ATOM 3977 C C . THR B 1 193 ? 9.003 23.578 10.035 1 94.94 193 THR B C 1
ATOM 3979 O O . THR B 1 193 ? 9.579 23.74 11.113 1 94.94 193 THR B O 1
ATOM 3982 N N . ARG B 1 194 ? 8.655 24.576 9.268 1 94.13 194 ARG B N 1
ATOM 3983 C CA . ARG B 1 194 ? 9.36 25.846 9.409 1 94.13 194 ARG B CA 1
ATOM 3984 C C . ARG B 1 194 ? 8.503 26.869 10.147 1 94.13 194 ARG B C 1
ATOM 3986 O O . ARG B 1 194 ? 9.023 27.848 10.687 1 94.13 194 ARG B O 1
ATOM 3993 N N . THR B 1 195 ? 7.261 26.646 10.162 1 94.56 195 THR B N 1
ATOM 3994 C CA . THR B 1 195 ? 6.421 27.715 10.693 1 94.56 195 THR B CA 1
ATOM 3995 C C . THR B 1 195 ? 5.718 27.267 11.971 1 94.56 195 THR B C 1
ATOM 3997 O O . THR B 1 195 ? 5.028 28.058 12.616 1 94.56 195 THR B O 1
ATOM 4000 N N . SER B 1 196 ? 5.883 26.021 12.357 1 94.83 196 SER B N 1
ATOM 4001 C CA . SER B 1 196 ? 5.238 25.513 13.563 1 94.83 196 SER B CA 1
ATOM 4002 C C . SER B 1 196 ? 6.267 25.01 14.57 1 94.83 196 SER B C 1
ATOM 4004 O O . SER B 1 196 ? 7.266 24.396 14.191 1 94.83 196 SER B O 1
ATOM 4006 N N . VAL B 1 197 ? 6.02 25.171 15.843 1 94.29 197 VAL B N 1
ATOM 4007 C CA . VAL B 1 197 ? 6.902 24.687 16.899 1 94.29 197 VAL B CA 1
ATOM 4008 C C . VAL B 1 197 ? 6.587 23.224 17.206 1 94.29 197 VAL B C 1
ATOM 4010 O O . VAL B 1 197 ? 7.392 22.526 17.826 1 94.29 197 VAL B O 1
ATOM 4013 N N . ALA B 1 198 ? 5.437 22.812 16.815 1 94.76 198 ALA B N 1
ATOM 4014 C CA . ALA B 1 198 ? 5.001 21.436 17.038 1 94.76 198 ALA B CA 1
ATOM 4015 C C . ALA B 1 198 ? 4.049 20.978 15.937 1 94.76 198 ALA B C 1
ATOM 4017 O O . ALA B 1 198 ? 2.923 20.56 16.216 1 94.76 198 ALA B O 1
ATOM 4018 N N . GLY B 1 199 ? 4.539 20.916 14.712 1 96.16 199 GLY B N 1
ATOM 4019 C CA . GLY B 1 199 ? 3.728 20.589 13.55 1 96.16 199 GLY B CA 1
ATOM 4020 C C . GLY B 1 199 ? 3.159 19.184 13.595 1 96.16 199 GLY B C 1
ATOM 4021 O O . GLY B 1 199 ? 3.827 18.252 14.048 1 96.16 199 GLY B O 1
ATOM 4022 N N . ASN B 1 200 ? 1.825 19.078 13.19 1 97.01 200 ASN B N 1
ATOM 4023 C CA . ASN B 1 200 ? 1.112 17.808 13.11 1 97.01 200 ASN B CA 1
ATOM 4024 C C . ASN B 1 200 ? 0.637 17.521 11.689 1 97.01 200 ASN B C 1
ATOM 4026 O O . ASN B 1 200 ? 0.043 18.385 11.042 1 97.01 200 ASN B O 1
ATOM 4030 N N . LEU B 1 201 ? 0.981 16.407 11.256 1 98.34 201 LEU B N 1
ATOM 4031 C CA . LEU B 1 201 ? 0.412 15.847 10.036 1 98.34 201 LEU B CA 1
ATOM 4032 C C . LEU B 1 201 ? -0.378 14.578 10.337 1 98.34 201 LEU B C 1
ATOM 4034 O O . LEU B 1 201 ? 0.192 13.577 10.779 1 98.34 201 LEU B O 1
ATOM 4038 N N . LEU B 1 202 ? -1.711 14.608 10.172 1 98.45 202 LEU B N 1
ATOM 4039 C CA . LEU B 1 202 ? -2.564 13.451 10.426 1 98.45 202 LEU B CA 1
ATOM 4040 C C . LEU B 1 202 ? -3.164 12.923 9.128 1 98.45 202 LEU B C 1
ATOM 4042 O O . LEU B 1 202 ? -3.624 13.702 8.289 1 98.45 202 LEU B O 1
ATOM 4046 N N . VAL B 1 203 ? -3.12 11.622 8.96 1 98.27 203 VAL B N 1
ATOM 4047 C CA . VAL B 1 203 ? -3.748 10.996 7.801 1 98.27 203 VAL B CA 1
ATOM 4048 C C . VAL B 1 203 ? -4.752 9.942 8.264 1 98.27 203 VAL B C 1
ATOM 4050 O O . VAL B 1 203 ? -4.477 9.18 9.194 1 98.27 203 VAL B O 1
ATOM 4053 N N . VAL B 1 204 ? -5.947 10.002 7.643 1 96.5 204 VAL B N 1
ATOM 4054 C CA . VAL B 1 204 ? -6.983 9.027 7.969 1 96.5 204 VAL B CA 1
ATOM 4055 C C . VAL B 1 204 ? -6.842 7.802 7.068 1 96.5 204 VAL B C 1
ATOM 4057 O O . VAL B 1 204 ? -7.089 7.879 5.862 1 96.5 204 VAL B O 1
ATOM 4060 N N . SER B 1 205 ? -6.445 6.749 7.615 1 95.81 205 SER B N 1
ATOM 4061 C CA . SER B 1 205 ? -6.374 5.455 6.943 1 95.81 205 SER B CA 1
ATOM 4062 C C . SER B 1 205 ? -7.601 4.604 7.253 1 95.81 205 SER B C 1
ATOM 4064 O O . SER B 1 205 ? -8.734 5.079 7.154 1 95.81 205 SER B O 1
ATOM 4066 N N . SER B 1 206 ? -7.376 3.289 7.582 1 91.05 206 SER B N 1
ATOM 4067 C CA . SER B 1 206 ? -8.432 2.322 7.865 1 91.05 206 SER B CA 1
ATOM 4068 C C . SER B 1 206 ? -7.858 1.024 8.423 1 91.05 206 SER B C 1
ATOM 4070 O O . SER B 1 206 ? -6.664 0.754 8.277 1 91.05 206 SER B O 1
ATOM 4072 N N . MET B 1 207 ? -8.701 0.346 9.075 1 89.49 207 MET B N 1
ATOM 4073 C CA . MET B 1 207 ? -8.323 -1.022 9.418 1 89.49 207 MET B CA 1
ATOM 4074 C C . MET B 1 207 ? -7.974 -1.82 8.166 1 89.49 207 MET B C 1
ATOM 4076 O O . MET B 1 207 ? -7.162 -2.745 8.221 1 89.49 207 MET B O 1
ATOM 4080 N N . ALA B 1 208 ? -8.509 -1.435 7.07 1 91.22 208 ALA B N 1
ATOM 4081 C CA . ALA B 1 208 ? -8.213 -2.056 5.782 1 91.22 208 ALA B CA 1
ATOM 4082 C C . ALA B 1 208 ? -6.783 -1.754 5.343 1 91.22 208 ALA B C 1
ATOM 4084 O O . ALA B 1 208 ? -6.291 -2.329 4.369 1 91.22 208 ALA B O 1
ATOM 4085 N N . GLY B 1 209 ? -6.122 -0.915 6.011 1 93.9 209 GLY B N 1
ATOM 4086 C CA . GLY B 1 209 ? -4.711 -0.648 5.781 1 93.9 209 GLY B CA 1
ATOM 4087 C C . GLY B 1 209 ? -3.794 -1.552 6.582 1 93.9 209 GLY B C 1
ATOM 4088 O O . GLY B 1 209 ? -2.578 -1.545 6.382 1 93.9 209 GLY B O 1
ATOM 4089 N N . LYS B 1 210 ? -4.4 -2.319 7.429 1 91.59 210 LYS B N 1
ATOM 4090 C CA . LYS B 1 210 ? -3.612 -3.162 8.323 1 91.59 210 LYS B CA 1
ATOM 4091 C C . LYS B 1 210 ? -3.923 -4.64 8.101 1 91.59 210 LYS B C 1
ATOM 4093 O O . LYS B 1 210 ? -3.086 -5.503 8.374 1 91.59 210 LYS B O 1
ATOM 4098 N N . LEU B 1 211 ? -5.149 -4.909 7.692 1 91.14 211 LEU B N 1
ATOM 4099 C CA . LEU B 1 211 ? -5.608 -6.265 7.414 1 91.14 211 LEU B CA 1
ATOM 4100 C C . LEU B 1 211 ? -6.371 -6.321 6.094 1 91.14 211 LEU B C 1
ATOM 4102 O O . LEU B 1 211 ? -7.132 -5.405 5.773 1 91.14 211 LEU B O 1
ATOM 4106 N N . GLY B 1 212 ? -6.206 -7.423 5.415 1 90.28 212 GLY B N 1
ATOM 4107 C CA . GLY B 1 212 ? -7.005 -7.621 4.216 1 90.28 212 GLY B CA 1
ATOM 4108 C C . GLY B 1 212 ? -8.451 -7.969 4.513 1 90.28 212 GLY B C 1
ATOM 4109 O O . GLY B 1 212 ? -8.754 -8.543 5.561 1 90.28 212 GLY B O 1
ATOM 4110 N N . ALA B 1 213 ? -9.305 -7.613 3.543 1 89.16 213 ALA B N 1
ATOM 4111 C CA . ALA B 1 213 ? -10.721 -7.964 3.612 1 89.16 213 ALA B CA 1
ATOM 4112 C C . ALA B 1 213 ? -11.269 -8.308 2.23 1 89.16 213 ALA B C 1
ATOM 4114 O O . ALA B 1 213 ? -11.002 -7.601 1.256 1 89.16 213 ALA B O 1
ATOM 4115 N N . PRO B 1 214 ? -12.045 -9.359 2.168 1 90.05 214 PRO B N 1
ATOM 4116 C CA . PRO B 1 214 ? -12.66 -9.681 0.878 1 90.05 214 PRO B CA 1
ATOM 4117 C C . PRO B 1 214 ? -13.496 -8.531 0.32 1 90.05 214 PRO B C 1
ATOM 4119 O O . PRO B 1 214 ? -14.051 -7.738 1.085 1 90.05 214 PRO B O 1
ATOM 4122 N N . THR B 1 215 ? -13.557 -8.453 -1.036 1 89.06 215 THR B N 1
ATOM 4123 C CA . THR B 1 215 ? -14.333 -7.479 -1.796 1 89.06 215 THR B CA 1
ATOM 4124 C C . THR B 1 215 ? -13.729 -6.084 -1.662 1 89.06 215 THR B C 1
ATOM 4126 O O . THR B 1 215 ? -14.307 -5.104 -2.136 1 89.06 215 THR B O 1
ATOM 4129 N N . ARG B 1 216 ? -12.546 -5.977 -1.033 1 91.74 216 ARG B N 1
ATOM 4130 C CA . ARG B 1 216 ? -11.89 -4.694 -0.803 1 91.74 216 ARG B CA 1
ATOM 4131 C C . ARG B 1 216 ? -10.425 -4.745 -1.221 1 91.74 216 ARG B C 1
ATOM 4133 O O . ARG B 1 216 ? -9.574 -4.105 -0.6 1 91.74 216 ARG B O 1
ATOM 4140 N N . SER B 1 217 ? -10.166 -5.571 -2.151 1 94.97 217 SER B N 1
ATOM 4141 C CA . SER B 1 217 ? -8.765 -5.841 -2.458 1 94.97 217 SER B CA 1
ATOM 4142 C C . SER B 1 217 ? -8.037 -4.57 -2.884 1 94.97 217 SER B C 1
ATOM 4144 O O . SER B 1 217 ? -6.961 -4.262 -2.368 1 94.97 217 SER B O 1
ATOM 4146 N N . ILE B 1 218 ? -8.611 -3.753 -3.831 1 95.84 218 ILE B N 1
ATOM 4147 C CA . ILE B 1 218 ? -7.901 -2.563 -4.288 1 95.84 218 ILE B CA 1
ATOM 4148 C C . ILE B 1 218 ? -7.967 -1.479 -3.215 1 95.84 218 ILE B C 1
ATOM 4150 O O . ILE B 1 218 ? -7.055 -0.657 -3.097 1 95.84 218 ILE B O 1
ATOM 4154 N N . TYR B 1 219 ? -9.032 -1.448 -2.404 1 95.01 219 TYR B N 1
ATOM 4155 C CA . TYR B 1 219 ? -9.107 -0.536 -1.268 1 95.01 219 TYR B CA 1
ATOM 4156 C C . TYR B 1 219 ? -8.033 -0.861 -0.236 1 95.01 219 TYR B C 1
ATOM 4158 O O . TYR B 1 219 ? -7.336 0.034 0.246 1 95.01 219 TYR B O 1
ATOM 4166 N N . CYS B 1 220 ? -7.895 -2.178 0.115 1 96.53 220 CYS B N 1
ATOM 4167 C CA . CYS B 1 220 ? -6.853 -2.614 1.037 1 96.53 220 CYS B CA 1
ATOM 4168 C C . CYS B 1 220 ? -5.474 -2.204 0.535 1 96.53 220 CYS B C 1
ATOM 4170 O O . CYS B 1 220 ? -4.655 -1.695 1.303 1 96.53 220 CYS B O 1
ATOM 4172 N N . ALA B 1 221 ? -5.263 -2.388 -0.726 1 98.05 221 ALA B N 1
ATOM 4173 C CA . ALA B 1 221 ? -3.977 -2.004 -1.3 1 98.05 221 ALA B CA 1
ATOM 4174 C C . ALA B 1 221 ? -3.698 -0.52 -1.079 1 98.05 221 ALA B C 1
ATOM 4176 O O . ALA B 1 221 ? -2.605 -0.144 -0.65 1 98.05 221 ALA B O 1
ATOM 4177 N N . SER B 1 222 ? -4.631 0.311 -1.351 1 97.69 222 SER B N 1
ATOM 4178 C CA . SER B 1 222 ? -4.466 1.758 -1.265 1 97.69 222 SER B CA 1
ATOM 4179 C C . SER B 1 222 ? -4.207 2.2 0.171 1 97.69 222 SER B C 1
ATOM 4181 O O . SER B 1 222 ? -3.326 3.025 0.423 1 97.69 222 SER B O 1
ATOM 4183 N N . LYS B 1 223 ? -4.951 1.673 1.088 1 97.57 223 LYS B N 1
ATOM 4184 C CA . LYS B 1 223 ? -4.81 2.084 2.482 1 97.57 223 LYS B CA 1
ATOM 4185 C C . LYS B 1 223 ? -3.555 1.484 3.108 1 97.57 223 LYS B C 1
ATOM 4187 O O . LYS B 1 223 ? -2.925 2.105 3.967 1 97.57 223 LYS B O 1
ATOM 4192 N N . HIS B 1 224 ? -3.161 0.3 2.656 1 98.03 224 HIS B N 1
ATOM 4193 C CA . HIS B 1 224 ? -1.853 -0.217 3.043 1 98.03 224 HIS B CA 1
ATOM 4194 C C . HIS B 1 224 ? -0.733 0.697 2.558 1 98.03 224 HIS B C 1
ATOM 4196 O O . HIS B 1 224 ? 0.253 0.908 3.267 1 98.03 224 HIS B O 1
ATOM 4202 N N . ALA B 1 225 ? -0.885 1.151 1.338 1 98.28 225 ALA B N 1
ATOM 4203 C CA . ALA B 1 225 ? 0.118 2.078 0.817 1 98.28 225 ALA B CA 1
ATOM 4204 C C . ALA B 1 225 ? 0.237 3.312 1.706 1 98.28 225 ALA B C 1
ATOM 4206 O O . ALA B 1 225 ? 1.344 3.779 1.985 1 98.28 225 ALA B O 1
ATOM 4207 N N . VAL B 1 226 ? -0.872 3.818 2.158 1 98.2 226 VAL B N 1
ATOM 4208 C CA . VAL B 1 226 ? -0.909 4.95 3.078 1 98.2 226 VAL B CA 1
ATOM 4209 C C . VAL B 1 226 ? -0.155 4.601 4.359 1 98.2 226 VAL B C 1
ATOM 4211 O O . VAL B 1 226 ? 0.687 5.374 4.822 1 98.2 226 VAL B O 1
ATOM 4214 N N . GLN B 1 227 ? -0.424 3.459 4.89 1 97.04 227 GLN B N 1
ATOM 4215 C CA . GLN B 1 227 ? 0.23 3.005 6.113 1 97.04 227 GLN B CA 1
ATOM 4216 C C . GLN B 1 227 ? 1.746 2.971 5.946 1 97.04 227 GLN B C 1
ATOM 4218 O O . GLN B 1 227 ? 2.48 3.508 6.778 1 97.04 227 GLN B O 1
ATOM 4223 N N . GLY B 1 228 ? 2.161 2.335 4.92 1 97.61 228 GLY B N 1
ATOM 4224 C CA . GLY B 1 228 ? 3.589 2.17 4.7 1 97.61 228 GLY B CA 1
ATOM 4225 C C . GLY B 1 228 ? 4.32 3.485 4.508 1 97.61 228 GLY B C 1
ATOM 4226 O O . GLY B 1 228 ? 5.383 3.701 5.092 1 97.61 228 GLY B O 1
ATOM 4227 N N . PHE B 1 229 ? 3.739 4.401 3.718 1 97.94 229 PHE B N 1
ATOM 4228 C CA . PHE B 1 229 ? 4.372 5.68 3.42 1 97.94 229 PHE B CA 1
ATOM 4229 C C . PHE B 1 229 ? 4.5 6.528 4.679 1 97.94 229 PHE B C 1
ATOM 4231 O O . PHE B 1 229 ? 5.592 6.993 5.012 1 97.94 229 PHE B O 1
ATOM 4238 N N . PHE B 1 230 ? 3.455 6.684 5.366 1 98.27 230 PHE B N 1
ATOM 4239 C CA . PHE B 1 230 ? 3.438 7.633 6.472 1 98.27 230 PHE B CA 1
ATOM 4240 C C . PHE B 1 230 ? 4.177 7.071 7.68 1 98.27 230 PHE B C 1
ATOM 4242 O O . PHE B 1 230 ? 4.751 7.824 8.469 1 98.27 230 PHE B O 1
ATOM 4249 N N . ASP B 1 231 ? 4.144 5.734 7.84 1 96.42 231 ASP B N 1
ATOM 4250 C CA . ASP B 1 231 ? 4.958 5.135 8.893 1 96.42 231 ASP B CA 1
ATOM 4251 C C . ASP B 1 231 ? 6.44 5.429 8.676 1 96.42 231 ASP B C 1
ATOM 4253 O O . ASP B 1 231 ? 7.142 5.832 9.606 1 96.42 231 ASP B O 1
ATOM 4257 N N . ALA B 1 232 ? 6.906 5.266 7.466 1 96.62 232 ALA B N 1
ATOM 4258 C CA . ALA B 1 232 ? 8.299 5.547 7.129 1 96.62 232 ALA B CA 1
ATOM 4259 C C . ALA B 1 232 ? 8.595 7.041 7.22 1 96.62 232 ALA B C 1
ATOM 4261 O O . ALA B 1 232 ? 9.61 7.445 7.793 1 96.62 232 ALA B O 1
ATOM 4262 N N . LEU B 1 233 ? 7.738 7.827 6.689 1 97.07 233 LEU B N 1
ATOM 4263 C CA . LEU B 1 233 ? 7.912 9.275 6.703 1 97.07 233 LEU B CA 1
ATOM 4264 C C . LEU B 1 233 ? 8.044 9.793 8.131 1 97.07 233 LEU B C 1
ATOM 4266 O O . LEU B 1 233 ? 8.853 10.685 8.4 1 97.07 233 LEU B O 1
ATOM 4270 N N . SER B 1 234 ? 7.206 9.288 9.035 1 96.8 234 SER B N 1
ATOM 4271 C CA . SER B 1 234 ? 7.199 9.745 10.421 1 96.8 234 SER B CA 1
ATOM 4272 C C . SER B 1 234 ? 8.587 9.642 11.044 1 96.8 234 SER B C 1
ATOM 4274 O O . SER B 1 234 ? 9.001 10.524 11.799 1 96.8 234 SER B O 1
ATOM 4276 N N . MET B 1 235 ? 9.262 8.585 10.733 1 95.18 235 MET B N 1
ATOM 4277 C CA . MET B 1 235 ? 10.602 8.388 11.278 1 95.18 235 MET B CA 1
ATOM 4278 C C . MET B 1 235 ? 11.6 9.34 10.627 1 95.18 235 MET B C 1
ATOM 4280 O O . MET B 1 235 ? 12.557 9.777 11.269 1 95.18 235 MET B O 1
ATOM 4284 N N . GLU B 1 236 ? 11.346 9.697 9.403 1 94.01 236 GLU B N 1
ATOM 4285 C CA . GLU B 1 236 ? 12.245 10.589 8.675 1 94.01 236 GLU B CA 1
ATOM 4286 C C . GLU B 1 236 ? 12.128 12.024 9.181 1 94.01 236 GLU B C 1
ATOM 4288 O O . GLU B 1 236 ? 13.132 12.729 9.3 1 94.01 236 GLU B O 1
ATOM 4293 N N . VAL B 1 237 ? 10.945 12.426 9.555 1 94.2 237 VAL B N 1
ATOM 4294 C CA . VAL B 1 237 ? 10.738 13.855 9.767 1 94.2 237 VAL B CA 1
ATOM 4295 C C . VAL B 1 237 ? 10.686 14.153 11.264 1 94.2 237 VAL B C 1
ATOM 4297 O O . VAL B 1 237 ? 10.615 15.315 11.669 1 94.2 237 VAL B O 1
ATOM 4300 N N . GLU B 1 238 ? 10.695 13.168 12.043 1 91.91 238 GLU B N 1
ATOM 4301 C CA . GLU B 1 238 ? 10.641 13.355 13.49 1 91.91 238 GLU B CA 1
ATOM 4302 C C . GLU B 1 238 ? 11.723 14.323 13.961 1 91.91 238 GLU B C 1
ATOM 4304 O O . GLU B 1 238 ? 11.498 15.113 14.881 1 91.91 238 GLU B O 1
ATOM 4309 N N . ARG B 1 239 ? 12.83 14.312 13.327 1 88.62 239 ARG B N 1
ATOM 4310 C CA . ARG B 1 239 ? 13.971 15.14 13.703 1 88.62 239 ARG B CA 1
ATOM 4311 C C . ARG B 1 239 ? 13.667 16.619 13.492 1 88.62 239 ARG B C 1
ATOM 4313 O O . ARG B 1 239 ? 14.312 17.482 14.092 1 88.62 239 ARG B O 1
ATOM 4320 N N . THR B 1 240 ? 12.717 16.915 12.679 1 90.68 240 THR B N 1
ATOM 4321 C CA . THR B 1 240 ? 12.37 18.298 12.375 1 90.68 240 THR B CA 1
ATOM 4322 C C . THR B 1 240 ? 11.312 18.817 13.344 1 90.68 240 THR B C 1
ATOM 4324 O O . THR B 1 240 ? 10.895 19.973 13.256 1 90.68 240 THR B O 1
ATOM 4327 N N . GLY B 1 241 ? 10.823 17.933 14.209 1 91.57 241 GLY B N 1
ATOM 4328 C CA . GLY B 1 241 ? 9.801 18.327 15.166 1 91.57 241 GLY B CA 1
ATOM 4329 C C . GLY B 1 241 ? 8.39 18.066 14.673 1 91.57 241 GLY B C 1
ATOM 4330 O O . GLY B 1 241 ? 7.424 18.251 15.415 1 91.57 241 GLY B O 1
ATOM 4331 N N . VAL B 1 242 ? 8.282 17.623 13.459 1 95.13 242 VAL B N 1
ATOM 4332 C CA . VAL B 1 242 ? 6.967 17.322 12.903 1 95.13 242 VAL B CA 1
ATOM 4333 C C . VAL B 1 242 ? 6.536 15.919 13.325 1 95.13 242 VAL B C 1
ATOM 4335 O O . VAL B 1 242 ? 7.329 14.976 13.27 1 95.13 242 VAL B O 1
ATOM 4338 N N . HIS B 1 243 ? 5.312 15.855 13.786 1 96.42 243 HIS B N 1
ATOM 4339 C CA . HIS B 1 243 ? 4.702 14.578 14.138 1 96.42 243 HIS B CA 1
ATOM 4340 C C . HIS B 1 243 ? 3.782 14.082 13.027 1 96.42 243 HIS B C 1
ATOM 4342 O O . HIS B 1 243 ? 3.022 14.863 12.45 1 96.42 243 HIS B O 1
ATOM 4348 N N . VAL B 1 244 ? 3.909 12.823 12.719 1 97.45 244 VAL B N 1
ATOM 4349 C CA . VAL B 1 244 ? 3.017 12.188 11.754 1 97.45 244 VAL B CA 1
ATOM 4350 C C . VAL B 1 244 ? 2.149 11.148 12.459 1 97.45 244 VAL B C 1
ATOM 4352 O O . VAL B 1 244 ? 2.667 10.212 13.073 1 97.45 244 VAL B O 1
ATOM 4355 N N . GLY B 1 245 ? 0.85 11.377 12.388 1 97.05 245 GLY B N 1
ATOM 4356 C CA . GLY B 1 245 ? -0.096 10.429 12.954 1 97.05 245 GLY B CA 1
ATOM 4357 C C . GLY B 1 245 ? -0.929 9.718 11.904 1 97.05 245 GLY B C 1
ATOM 4358 O O . GLY B 1 245 ? -1.41 10.344 10.958 1 97.05 245 GLY B O 1
ATOM 4359 N N . ILE B 1 246 ? -1.051 8.412 12.064 1 97.36 246 ILE B N 1
ATOM 4360 C CA . ILE B 1 246 ? -1.912 7.59 11.222 1 97.36 246 ILE B CA 1
ATOM 4361 C C . ILE B 1 246 ? -3.114 7.105 12.03 1 97.36 246 ILE B C 1
ATOM 4363 O O . ILE B 1 246 ? -2.952 6.442 13.057 1 97.36 246 ILE B O 1
ATOM 4367 N N . VAL B 1 247 ? -4.31 7.468 11.602 1 96.45 247 VAL B N 1
ATOM 4368 C CA . VAL B 1 247 ? -5.53 7.047 12.284 1 96.45 247 VAL B CA 1
ATOM 4369 C C . VAL B 1 247 ? -6.244 5.981 11.456 1 96.45 247 VAL B C 1
ATOM 4371 O O . VAL B 1 247 ? -6.558 6.203 10.285 1 96.45 247 VAL B O 1
ATOM 4374 N N . SER B 1 248 ? -6.509 4.877 12.061 1 94.9 248 SER B N 1
ATOM 4375 C CA . SER B 1 248 ? -7.122 3.745 11.373 1 94.9 248 SER B CA 1
ATOM 4376 C C . SER B 1 248 ? -8.461 3.375 12.002 1 94.9 248 SER B C 1
ATOM 4378 O O . SER B 1 248 ? -8.533 2.469 12.834 1 94.9 248 SER B O 1
ATOM 4380 N N . PRO B 1 249 ? -9.498 3.924 11.476 1 92.65 249 PRO B N 1
ATOM 4381 C CA . PRO B 1 249 ? -10.824 3.567 11.984 1 92.65 249 PRO B CA 1
ATOM 4382 C C . PRO B 1 249 ? -11.359 2.272 11.379 1 92.65 249 PRO B C 1
ATOM 4384 O O . PRO B 1 249 ? -10.978 1.902 10.265 1 92.65 249 PRO B O 1
ATOM 4387 N N . GLY B 1 250 ? -12.162 1.616 12.155 1 87.46 250 GLY B N 1
ATOM 4388 C CA . GLY B 1 250 ? -12.987 0.566 11.579 1 87.46 250 GLY B CA 1
ATOM 4389 C C . GLY B 1 250 ? -14.127 1.1 10.733 1 87.46 250 GLY B C 1
ATOM 4390 O O . GLY B 1 250 ? -13.958 2.075 9.998 1 87.46 250 GLY B O 1
ATOM 4391 N N . THR B 1 251 ? -15.247 0.511 10.759 1 79.97 251 THR B N 1
ATOM 4392 C CA . THR B 1 251 ? -16.407 0.983 10.011 1 79.97 251 THR B CA 1
ATOM 4393 C C . THR B 1 251 ? -16.958 2.268 10.622 1 79.97 251 THR B C 1
ATOM 4395 O O . THR B 1 251 ? -17.181 2.34 11.833 1 79.97 251 THR B O 1
ATOM 4398 N N . VAL B 1 252 ? -17.001 3.258 9.778 1 81.96 252 VAL B N 1
ATOM 4399 C CA . VAL B 1 252 ? -17.549 4.539 10.213 1 81.96 252 VAL B CA 1
ATOM 4400 C C . VAL B 1 252 ? -18.81 4.859 9.413 1 81.96 252 VAL B C 1
ATOM 4402 O O . VAL B 1 252 ? -18.854 4.645 8.199 1 81.96 252 VAL B O 1
ATOM 4405 N N . GLU B 1 253 ? -19.724 5.348 10.059 1 80.53 253 GLU B N 1
ATOM 4406 C CA . GLU B 1 253 ? -20.968 5.742 9.405 1 80.53 253 GLU B CA 1
ATOM 4407 C C . GLU B 1 253 ? -20.785 7.025 8.599 1 80.53 253 GLU B C 1
ATOM 4409 O O . GLU B 1 253 ? -20.892 8.127 9.143 1 80.53 253 GLU B O 1
ATOM 4414 N N . THR B 1 254 ? -20.396 6.913 7.409 1 75.56 254 THR B N 1
ATOM 4415 C CA . THR B 1 254 ? -20.241 8.021 6.473 1 75.56 254 THR B CA 1
ATOM 4416 C C . THR B 1 254 ? -20.806 7.655 5.104 1 75.56 254 THR B C 1
ATOM 4418 O O . THR B 1 254 ? -21.261 6.528 4.895 1 75.56 254 THR B O 1
ATOM 4421 N N . ASP B 1 255 ? -20.881 8.594 4.319 1 69.05 255 ASP B N 1
ATOM 4422 C CA . ASP B 1 255 ? -21.332 8.353 2.952 1 69.05 255 ASP B CA 1
ATOM 4423 C C . ASP B 1 255 ? -20.19 7.836 2.08 1 69.05 255 ASP B C 1
ATOM 4425 O O . ASP B 1 255 ? -20.187 8.043 0.865 1 69.05 255 ASP B O 1
ATOM 4429 N N . LEU B 1 256 ? -19.31 7.216 2.663 1 72.62 256 LEU B N 1
ATOM 4430 C CA . LEU B 1 256 ? -18.124 6.773 1.939 1 72.62 256 LEU B CA 1
ATOM 4431 C C . LEU B 1 256 ? -18.491 5.749 0.869 1 72.62 256 LEU B C 1
ATOM 4433 O O . LEU B 1 256 ? -17.886 5.724 -0.205 1 72.62 256 LEU B O 1
ATOM 4437 N N . ARG B 1 257 ? -19.425 5.011 1.067 1 65.93 257 ARG B N 1
ATOM 4438 C CA . ARG B 1 257 ? -19.829 3.969 0.128 1 65.93 257 ARG B CA 1
ATOM 4439 C C . ARG B 1 257 ? -20.333 4.574 -1.178 1 65.93 257 ARG B C 1
ATOM 4441 O O . ARG B 1 257 ? -20.234 3.95 -2.236 1 65.93 257 ARG B O 1
ATOM 4448 N N . GLN B 1 258 ? -20.824 5.812 -1.005 1 64.28 258 GLN B N 1
ATOM 4449 C CA . GLN B 1 258 ? -21.288 6.51 -2.199 1 64.28 258 GLN B CA 1
ATOM 4450 C C . GLN B 1 258 ? -20.117 6.914 -3.09 1 64.28 258 GLN B C 1
ATOM 4452 O O . GLN B 1 258 ? -20.308 7.244 -4.263 1 64.28 258 GLN B O 1
ATOM 4457 N N . SER B 1 259 ? -18.943 6.745 -2.565 1 69.36 259 SER B N 1
ATOM 4458 C CA . SER B 1 259 ? -17.744 7.12 -3.307 1 69.36 259 SER B CA 1
ATOM 4459 C C . SER B 1 259 ? -17.059 5.895 -3.904 1 69.36 259 SER B C 1
ATOM 4461 O O . SER B 1 259 ? -15.911 5.974 -4.347 1 69.36 259 SER B O 1
ATOM 4463 N N . ALA B 1 260 ? -17.764 4.828 -4.017 1 76.92 260 ALA B N 1
ATOM 4464 C CA . ALA B 1 260 ? -17.171 3.588 -4.512 1 76.92 260 ALA B CA 1
ATOM 4465 C C . ALA B 1 260 ? -16.759 3.723 -5.975 1 76.92 260 ALA B C 1
ATOM 4467 O O . ALA B 1 260 ? -17.572 4.093 -6.824 1 76.92 260 ALA B O 1
ATOM 4468 N N . VAL B 1 261 ? -15.542 3.464 -6.281 1 75.96 261 VAL B N 1
ATOM 4469 C CA . VAL B 1 261 ? -14.951 3.686 -7.596 1 75.96 261 VAL B CA 1
ATOM 4470 C C . VAL B 1 261 ? -15.455 2.627 -8.575 1 75.96 261 VAL B C 1
ATOM 4472 O O . VAL B 1 261 ? -15.341 2.793 -9.791 1 75.96 261 VAL B O 1
ATOM 4475 N N . ASP B 1 262 ? -15.967 1.57 -8.069 1 75.67 262 ASP B N 1
ATOM 4476 C CA . ASP B 1 262 ? -16.275 0.429 -8.926 1 75.67 262 ASP B CA 1
ATOM 4477 C C . ASP B 1 262 ? -17.782 0.194 -9.006 1 75.67 262 ASP B C 1
ATOM 4479 O O . ASP B 1 262 ? -18.227 -0.886 -9.398 1 75.67 262 ASP B O 1
ATOM 4483 N N . LEU B 1 263 ? -18.525 1.1 -8.515 1 64.96 263 LEU B N 1
ATOM 4484 C CA . LEU B 1 263 ? -19.964 1.065 -8.751 1 64.96 263 LEU B CA 1
ATOM 4485 C C . LEU B 1 263 ? -20.358 2.043 -9.853 1 64.96 263 LEU B C 1
ATOM 4487 O O . LEU B 1 263 ? -19.703 3.072 -10.039 1 64.96 263 LEU B O 1
ATOM 4491 N N . PRO B 1 264 ? -21.252 1.506 -10.858 1 56.12 264 PRO B N 1
ATOM 4492 C CA . PRO B 1 264 ? -21.711 2.434 -11.894 1 56.12 264 PRO B CA 1
ATOM 4493 C C . PRO B 1 264 ? -22.19 3.767 -11.322 1 56.12 264 PRO B C 1
ATOM 4495 O O . PRO B 1 264 ? -22.73 3.808 -10.214 1 56.12 264 PRO B O 1
ATOM 4498 N N . GLN B 1 265 ? -21.538 4.829 -11.721 1 48.7 265 GLN B N 1
ATOM 4499 C CA . GLN B 1 265 ? -21.976 6.158 -11.308 1 48.7 265 GLN B CA 1
ATOM 4500 C C . GLN B 1 265 ? -23.482 6.322 -11.487 1 48.7 265 GLN B C 1
ATOM 4502 O O . GLN B 1 265 ? -24.017 6.056 -12.565 1 48.7 265 GLN B O 1
ATOM 4507 N N . GLN B 1 266 ? -24.341 6.035 -10.654 1 38.66 266 GLN B N 1
ATOM 4508 C CA . GLN B 1 266 ? -25.724 6.455 -10.86 1 38.66 266 GLN B CA 1
ATOM 4509 C C . GLN B 1 266 ? -25.79 7.869 -11.429 1 38.66 266 GLN B C 1
ATOM 4511 O O . GLN B 1 266 ? -25.298 8.816 -10.812 1 38.66 266 GLN B O 1
ATOM 4516 N N . GLU B 1 267 ? -25.655 8.096 -12.762 1 33.12 267 GLU B N 1
ATOM 4517 C CA . GLU B 1 267 ? -26.153 9.358 -13.301 1 33.12 267 GLU B CA 1
ATOM 4518 C C . GLU B 1 267 ? -27.476 9.752 -12.651 1 33.12 267 GLU B C 1
ATOM 4520 O O . GLU B 1 267 ? -28.402 8.941 -12.576 1 33.12 267 GLU B O 1
ATOM 4525 N N . SER B 1 268 ? -27.544 10.783 -11.889 1 31.34 268 SER B N 1
ATOM 4526 C CA . SER B 1 268 ? -28.795 11.463 -11.569 1 31.34 268 SER B CA 1
ATOM 4527 C C . SER B 1 268 ? -29.622 11.719 -12.825 1 31.34 268 SER B C 1
ATOM 4529 O O . SER B 1 268 ? -30.484 12.6 -12.838 1 31.34 268 SER B O 1
ATOM 4531 N N . SER B 1 269 ? -29.318 11.51 -14.07 1 29.95 269 SER B N 1
ATOM 4532 C CA . SER B 1 269 ? -30.324 11.947 -15.033 1 29.95 269 SER B CA 1
ATOM 4533 C C . SER B 1 269 ? -31.679 11.31 -14.746 1 29.95 269 SER B C 1
ATOM 4535 O O . SER B 1 269 ? -31.748 10.175 -14.268 1 29.95 269 SER B O 1
ATOM 4537 N N . SER B 1 270 ? -32.874 12.211 -14.848 1 27.58 270 SER B N 1
ATOM 4538 C CA . SER B 1 270 ? -34.333 12.206 -14.823 1 27.58 270 SER B CA 1
ATOM 4539 C C . SER B 1 270 ? -34.897 11.08 -15.683 1 27.58 270 SER B C 1
ATOM 4541 O O . SER B 1 270 ? -36.112 10.883 -15.738 1 27.58 270 SER B O 1
ATOM 4543 N N . SER B 1 271 ? -34.449 10.933 -16.978 1 28.27 271 SER B N 1
ATOM 4544 C CA . SER B 1 271 ? -35.482 10.288 -17.783 1 28.27 271 SER B CA 1
ATOM 4545 C C . SER B 1 271 ? -35.841 8.915 -17.224 1 28.27 271 SER B C 1
ATOM 4547 O O . SER B 1 271 ? -34.956 8.115 -16.913 1 28.27 271 SER B O 1
ATOM 4549 N N . ALA B 1 272 ? -37.182 8.699 -16.842 1 27.48 272 ALA B N 1
ATOM 4550 C CA . ALA B 1 272 ? -38.174 7.724 -16.397 1 27.48 272 ALA B CA 1
ATOM 4551 C C . ALA B 1 272 ? -38.067 6.429 -17.196 1 27.48 272 ALA B C 1
ATOM 4553 O O . ALA B 1 272 ? -38.93 5.554 -17.091 1 27.48 272 ALA B O 1
ATOM 4554 N N . THR B 1 273 ? -37.526 6.362 -18.411 1 27.21 273 THR B N 1
ATOM 4555 C CA . THR B 1 273 ? -38.107 5.219 -19.106 1 27.21 273 THR B CA 1
ATOM 4556 C C . THR B 1 273 ? -37.821 3.924 -18.352 1 27.21 273 THR B C 1
ATOM 4558 O O . THR B 1 273 ? -36.889 3.861 -17.548 1 27.21 273 THR B O 1
ATOM 4561 N N . SER B 1 274 ? -37.943 2.707 -19.055 1 27.97 274 SER B N 1
ATOM 4562 C CA . SER B 1 274 ? -38.446 1.361 -18.8 1 27.97 274 SER B CA 1
ATOM 4563 C C . SER B 1 274 ? -37.61 0.649 -17.742 1 27.97 274 SER B C 1
ATOM 4565 O O . SER B 1 274 ? -36.489 1.067 -17.445 1 27.97 274 SER B O 1
ATOM 4567 N N . SER B 1 275 ? -37.723 -0.772 -17.556 1 28.49 275 SER B N 1
ATOM 4568 C CA . SER B 1 275 ? -38.059 -1.925 -16.727 1 28.49 275 SER B CA 1
ATOM 4569 C C . SER B 1 275 ? -36.817 -2.507 -16.059 1 28.49 275 SER B C 1
ATOM 4571 O O . SER B 1 275 ? -36.92 -3.21 -15.052 1 28.49 275 SER B O 1
ATOM 4573 N N . THR B 1 276 ? -35.641 -2.931 -16.772 1 30.76 276 THR B N 1
ATOM 4574 C CA . THR B 1 276 ? -35.072 -4.159 -16.23 1 30.76 276 THR B CA 1
ATOM 4575 C C . THR B 1 276 ? -34.343 -3.885 -14.917 1 30.76 276 THR B C 1
ATOM 4577 O O . THR B 1 276 ? -33.497 -2.992 -14.846 1 30.76 276 THR B O 1
ATOM 4580 N N . SER B 1 277 ? -34.852 -4.206 -13.685 1 30.66 277 SER B N 1
ATOM 4581 C CA . SER B 1 277 ? -34.63 -4.318 -12.247 1 30.66 277 SER B CA 1
ATOM 4582 C C . SER B 1 277 ? -33.196 -4.739 -11.94 1 30.66 277 SER B C 1
ATOM 4584 O O . SER B 1 277 ? -32.876 -5.929 -11.957 1 30.66 277 SER B O 1
ATOM 4586 N N . ALA B 1 278 ? -32.267 -4.372 -12.637 1 33.31 278 ALA B N 1
ATOM 4587 C CA . ALA B 1 278 ? -30.981 -4.877 -12.161 1 33.31 278 ALA B CA 1
ATOM 4588 C C . ALA B 1 278 ? -30.803 -4.603 -10.67 1 33.31 278 ALA B C 1
ATOM 4590 O O . ALA B 1 278 ? -30.917 -3.458 -10.225 1 33.31 278 ALA B O 1
ATOM 4591 N N . GLN B 1 279 ? -31.1 -5.493 -9.701 1 34.22 279 GLN B N 1
ATOM 4592 C CA . GLN B 1 279 ? -30.981 -5.568 -8.249 1 34.22 279 GLN B CA 1
ATOM 4593 C C . GLN B 1 279 ? -29.723 -4.855 -7.762 1 34.22 279 GLN B C 1
ATOM 4595 O O . GLN B 1 279 ? -28.664 -4.96 -8.385 1 34.22 279 GLN B O 1
ATOM 4600 N N . PRO B 1 280 ? -29.835 -3.807 -7.079 1 36.64 280 PRO B N 1
ATOM 4601 C CA . PRO B 1 280 ? -28.676 -3.164 -6.454 1 36.64 280 PRO B CA 1
ATOM 4602 C C . PRO B 1 280 ? -27.666 -4.17 -5.908 1 36.64 280 PRO B C 1
ATOM 4604 O O . PRO B 1 280 ? -28.038 -5.086 -5.17 1 36.64 280 PRO B O 1
ATOM 4607 N N . LYS B 1 281 ? -26.733 -4.514 -6.668 1 40.9 281 LYS B N 1
ATOM 4608 C CA . LYS B 1 281 ? -25.736 -5.458 -6.174 1 40.9 281 LYS B CA 1
ATOM 4609 C C . LYS B 1 281 ? -25.384 -5.174 -4.716 1 40.9 281 LYS B C 1
ATOM 4611 O O . LYS B 1 281 ? -25.068 -4.038 -4.359 1 40.9 281 LYS B O 1
ATOM 4616 N N . LYS B 1 282 ? -25.888 -5.926 -3.639 1 45.25 282 LYS B N 1
ATOM 4617 C CA . LYS B 1 282 ? -25.648 -5.926 -2.199 1 45.25 282 LYS B CA 1
ATOM 4618 C C . LYS B 1 282 ? -24.171 -5.7 -1.888 1 45.25 282 LYS B C 1
ATOM 4620 O O . LYS B 1 282 ? -23.317 -6.488 -2.302 1 45.25 282 LYS B O 1
ATOM 4625 N N . VAL B 1 283 ? -23.801 -4.476 -1.727 1 53.01 283 VAL B N 1
ATOM 4626 C CA . VAL B 1 283 ? -22.451 -4.177 -1.261 1 53.01 283 VAL B CA 1
ATOM 4627 C C . VAL B 1 283 ? -22.148 -4.983 -0 1 53.01 283 VAL B C 1
ATOM 4629 O O . VAL B 1 283 ? -22.898 -4.922 0.977 1 53.01 283 VAL B O 1
ATOM 4632 N N . ALA B 1 284 ? -21.288 -5.908 -0.064 1 53.5 284 ALA B N 1
ATOM 4633 C CA . ALA B 1 284 ? -20.911 -6.793 1.036 1 53.5 284 ALA B CA 1
ATOM 4634 C C . ALA B 1 284 ? -20.341 -5.999 2.208 1 53.5 284 ALA B C 1
ATOM 4636 O O . ALA B 1 284 ? -19.707 -4.96 2.012 1 53.5 284 ALA B O 1
ATOM 4637 N N . GLY B 1 285 ? -20.845 -6.204 3.529 1 56.59 285 GLY B N 1
ATOM 4638 C CA . GLY B 1 285 ? -20.371 -5.68 4.8 1 56.59 285 GLY B CA 1
ATOM 4639 C C . GLY B 1 285 ? -21.485 -5.134 5.674 1 56.59 285 GLY B C 1
ATOM 4640 O O . GLY B 1 285 ? -22.568 -4.816 5.18 1 56.59 285 GLY B O 1
ATOM 4641 N N . THR B 1 286 ? -21.44 -5.394 6.917 1 53.5 286 THR B N 1
ATOM 4642 C CA . THR B 1 286 ? -22.455 -4.978 7.878 1 53.5 286 THR B CA 1
ATOM 4643 C C . THR B 1 286 ? -22.158 -3.577 8.406 1 53.5 286 THR B C 1
ATOM 4645 O O . THR B 1 286 ? -20.995 -3.187 8.526 1 53.5 286 THR B O 1
ATOM 4648 N N . LYS B 1 287 ? -23.079 -2.693 8.369 1 60.93 287 LYS B N 1
ATOM 4649 C CA . LYS B 1 287 ? -22.986 -1.412 9.064 1 60.93 287 LYS B CA 1
ATOM 4650 C C . LYS B 1 287 ? -23.134 -1.593 10.572 1 60.93 287 LYS B C 1
ATOM 4652 O O . LYS B 1 287 ? -23.14 -0.615 11.322 1 60.93 287 LYS B O 1
ATOM 4657 N N . LYS B 1 288 ? -23.268 -2.882 11.007 1 61.62 288 LYS B N 1
ATOM 4658 C CA . LYS B 1 288 ? -23.471 -3.093 12.437 1 61.62 288 LYS B CA 1
ATOM 4659 C C . LYS B 1 288 ? -22.195 -2.802 13.222 1 61.62 288 LYS B C 1
ATOM 4661 O O . LYS B 1 288 ? -21.122 -3.306 12.884 1 61.62 288 LYS B O 1
ATOM 4666 N N . GLY B 1 289 ? -22.269 -1.86 14.128 1 69.33 289 GLY B N 1
ATOM 4667 C CA . GLY B 1 289 ? -21.173 -1.503 15.015 1 69.33 289 GLY B CA 1
ATOM 4668 C C . GLY B 1 289 ? -20.294 -0.397 14.463 1 69.33 289 GLY B C 1
ATOM 4669 O O . GLY B 1 289 ? -19.173 -0.195 14.934 1 69.33 289 GLY B O 1
ATOM 4670 N N . ALA B 1 290 ? -20.847 0.276 13.606 1 82.22 290 ALA B N 1
ATOM 4671 C CA . ALA B 1 290 ? -20.106 1.367 12.979 1 82.22 290 ALA B CA 1
ATOM 4672 C C . ALA B 1 290 ? -19.955 2.548 13.933 1 82.22 290 ALA B C 1
ATOM 4674 O O . ALA B 1 290 ? -20.883 2.876 14.676 1 82.22 290 ALA B O 1
ATOM 4675 N N . MET B 1 291 ? -18.801 3.087 14.006 1 88.81 291 MET B N 1
ATOM 4676 C CA . MET B 1 291 ? -18.51 4.3 14.766 1 88.81 291 MET B CA 1
ATOM 4677 C C . MET B 1 291 ? -19.053 5.533 14.051 1 88.81 291 MET B C 1
ATOM 4679 O O . MET B 1 291 ? -19.088 5.577 12.82 1 88.81 291 MET B O 1
ATOM 4683 N N . SER B 1 292 ? -19.528 6.485 14.85 1 91.81 292 SER B N 1
ATOM 4684 C CA . SER B 1 292 ? -20.016 7.723 14.25 1 91.81 292 SER B CA 1
ATOM 4685 C C . SER B 1 292 ? -18.863 8.584 13.744 1 91.81 292 SER B C 1
ATOM 4687 O O . SER B 1 292 ? -17.74 8.482 14.242 1 91.81 292 SER B O 1
ATOM 4689 N N . ALA B 1 293 ? -19.16 9.442 12.826 1 94.18 293 ALA B N 1
ATOM 4690 C CA . ALA B 1 293 ? -18.166 10.388 12.325 1 94.18 293 ALA B CA 1
ATOM 4691 C C . ALA B 1 293 ? -17.664 11.299 13.442 1 94.18 293 ALA B C 1
ATOM 4693 O O . ALA B 1 293 ? -16.477 11.627 13.498 1 94.18 293 ALA B O 1
ATOM 4694 N N . LYS B 1 294 ? -18.535 11.667 14.338 1 95.5 294 LYS B N 1
ATOM 4695 C CA . LYS B 1 294 ? -18.185 12.536 15.458 1 95.5 294 LYS B CA 1
ATOM 4696 C C . LYS B 1 294 ? -17.189 11.855 16.391 1 95.5 294 LYS B C 1
ATOM 4698 O O . LYS B 1 294 ? -16.187 12.456 16.784 1 95.5 294 LYS B O 1
ATOM 4703 N N . ALA B 1 295 ? -17.475 10.612 16.716 1 94.74 295 ALA B N 1
ATOM 4704 C CA . ALA B 1 295 ? -16.581 9.863 17.596 1 94.74 295 ALA B CA 1
ATOM 4705 C C . ALA B 1 295 ? -15.202 9.698 16.966 1 94.74 295 ALA B C 1
ATOM 4707 O O . ALA B 1 295 ? -14.182 9.797 17.652 1 94.74 295 ALA B O 1
ATOM 4708 N N . CYS B 1 296 ? -15.211 9.423 15.723 1 95.2 296 CYS B N 1
ATOM 4709 C CA . CYS B 1 296 ? -13.947 9.295 15.008 1 95.2 296 CYS B CA 1
ATOM 4710 C C . CYS B 1 296 ? -13.181 10.613 15.015 1 95.2 296 CYS B C 1
ATOM 4712 O O . CYS B 1 296 ? -11.978 10.636 15.281 1 95.2 296 CYS B O 1
ATOM 4714 N N . ALA B 1 297 ? -13.86 11.705 14.763 1 97.41 297 ALA B N 1
ATOM 4715 C CA . ALA B 1 297 ? -13.243 13.029 14.742 1 97.41 297 ALA B CA 1
ATOM 4716 C C . ALA B 1 297 ? -12.653 13.38 16.105 1 97.41 297 ALA B C 1
ATOM 4718 O O . ALA B 1 297 ? -11.553 13.931 16.19 1 97.41 297 ALA B O 1
ATOM 4719 N N . GLU B 1 298 ? -13.346 13.065 17.139 1 96.8 298 GLU B N 1
ATOM 4720 C CA . GLU B 1 298 ? -12.849 13.301 18.492 1 96.8 298 GLU B CA 1
ATOM 4721 C C . GLU B 1 298 ? -11.571 12.51 18.756 1 96.8 298 GLU B C 1
ATOM 4723 O O . GLU B 1 298 ? -10.642 13.016 19.388 1 96.8 298 GLU B O 1
ATOM 4728 N N . GLY B 1 299 ? -11.589 11.264 18.26 1 95.27 299 GLY B N 1
ATOM 4729 C CA . GLY B 1 299 ? -10.39 10.45 18.387 1 95.27 299 GLY B CA 1
ATOM 4730 C C . GLY B 1 299 ? -9.198 11.024 17.646 1 95.27 299 GLY B C 1
ATOM 4731 O O . GLY B 1 299 ? -8.067 10.958 18.133 1 95.27 299 GLY B O 1
ATOM 4732 N N . ILE B 1 300 ? -9.456 11.576 16.498 1 96.94 300 ILE B N 1
ATOM 4733 C CA . ILE B 1 300 ? -8.399 12.166 15.684 1 96.94 300 ILE B CA 1
ATOM 4734 C C . ILE B 1 300 ? -7.821 13.387 16.395 1 96.94 300 ILE B C 1
ATOM 4736 O O . ILE B 1 300 ? -6.601 13.557 16.457 1 96.94 300 ILE B O 1
ATOM 4740 N N . VAL B 1 301 ? -8.651 14.275 16.96 1 97.16 301 VAL B N 1
ATOM 4741 C CA . VAL B 1 301 ? -8.206 15.473 17.664 1 97.16 301 VAL B CA 1
ATOM 4742 C C . VAL B 1 301 ? -7.39 15.077 18.893 1 97.16 301 VAL B C 1
ATOM 4744 O O . VAL B 1 301 ? -6.355 15.682 19.179 1 97.16 301 VAL B O 1
ATOM 4747 N N . GLN B 1 302 ? -7.866 14.051 19.574 1 94.57 302 GLN B N 1
ATOM 4748 C CA . GLN B 1 302 ? -7.118 13.566 20.729 1 94.57 302 GLN B CA 1
ATOM 4749 C C . GLN B 1 302 ? -5.746 13.041 20.315 1 94.57 302 GLN B C 1
ATOM 4751 O O . GLN B 1 302 ? -4.743 13.325 20.972 1 94.57 302 GLN B O 1
ATOM 4756 N N . ALA B 1 303 ? -5.739 12.259 19.264 1 93.89 303 ALA B N 1
ATOM 4757 C CA . ALA B 1 303 ? -4.475 11.735 18.754 1 93.89 303 ALA B CA 1
ATOM 4758 C C . ALA B 1 303 ? -3.525 12.867 18.374 1 93.89 303 ALA B C 1
ATOM 4760 O O . ALA B 1 303 ? -2.313 12.763 18.576 1 93.89 303 ALA B O 1
ATOM 4761 N N . SER B 1 304 ? -4.075 13.881 17.757 1 95.55 304 SER B N 1
ATOM 4762 C CA . SER B 1 304 ? -3.298 15.06 17.39 1 95.55 304 SER B CA 1
ATOM 4763 C C . SER B 1 304 ? -2.691 15.728 18.619 1 95.55 304 SER B C 1
ATOM 4765 O O . SER B 1 304 ? -1.494 16.021 18.646 1 95.55 304 SER B O 1
ATOM 4767 N N . ASP B 1 305 ? -3.476 15.955 19.648 1 95.02 305 ASP B N 1
ATOM 4768 C CA . ASP B 1 305 ? -3.047 16.636 20.865 1 95.02 305 ASP B CA 1
ATOM 4769 C C . ASP B 1 305 ? -1.981 15.827 21.601 1 95.02 305 ASP B C 1
ATOM 4771 O O . ASP B 1 305 ? -1.059 16.395 22.19 1 95.02 305 ASP B O 1
ATOM 4775 N N . LEU B 1 306 ? -2.126 14.507 21.532 1 92.45 306 LEU B N 1
ATOM 4776 C CA . LEU B 1 306 ? -1.221 13.627 22.264 1 92.45 306 LEU B CA 1
ATOM 4777 C C . LEU B 1 306 ? -0.066 13.176 21.377 1 92.45 306 LEU B C 1
ATOM 4779 O O . LEU B 1 306 ? 0.834 12.468 21.834 1 92.45 306 LEU B O 1
ATOM 4783 N N . ARG B 1 307 ? -0.126 13.509 20.092 1 93.82 307 ARG B N 1
ATOM 4784 C CA . ARG B 1 307 ? 0.882 13.148 19.101 1 93.82 307 ARG B CA 1
ATOM 4785 C C . ARG B 1 307 ? 1.107 11.64 19.073 1 93.82 307 ARG B C 1
ATOM 4787 O O . ARG B 1 307 ? 2.246 11.175 19.155 1 93.82 307 ARG B O 1
ATOM 4794 N N . GLN B 1 308 ? -0.034 10.981 18.994 1 91.91 308 GLN B N 1
ATOM 4795 C CA . GLN B 1 308 ? 0.008 9.531 18.84 1 91.91 308 GLN B CA 1
ATOM 4796 C C . GLN B 1 308 ? 0.257 9.14 17.386 1 91.91 308 GLN B C 1
ATOM 4798 O O . GLN B 1 308 ? -0.409 9.645 16.479 1 91.91 308 GLN B O 1
ATOM 4803 N N . HIS B 1 309 ? 1.169 8.338 17.138 1 92.12 309 HIS B N 1
ATOM 4804 C CA . HIS B 1 309 ? 1.624 8.026 15.788 1 92.12 309 HIS B CA 1
ATOM 4805 C C . HIS B 1 309 ? 0.661 7.072 15.089 1 92.12 309 HIS B C 1
ATOM 4807 O O . HIS B 1 309 ? 0.341 7.258 13.912 1 92.12 309 HIS B O 1
ATOM 4813 N N . ASP B 1 310 ? 0.253 6.02 15.651 1 92.18 310 ASP B N 1
ATOM 4814 C CA . ASP B 1 310 ? -0.587 4.977 15.068 1 92.18 310 ASP B CA 1
ATOM 4815 C C . ASP B 1 310 ? -1.775 4.659 15.972 1 92.18 310 ASP B C 1
ATOM 4817 O O . ASP B 1 310 ? -1.645 3.898 16.933 1 92.18 310 ASP B O 1
ATOM 4821 N N . VAL B 1 311 ? -2.97 5.15 15.539 1 92.11 311 VAL B N 1
ATOM 4822 C CA . VAL B 1 311 ? -4.158 5.034 16.379 1 92.11 311 VAL B CA 1
ATOM 4823 C C . VAL B 1 311 ? -5.199 4.159 15.685 1 92.11 311 VAL B C 1
ATOM 4825 O O . VAL B 1 311 ? -5.578 4.424 14.542 1 92.11 311 VAL B O 1
ATOM 4828 N N . VAL B 1 312 ? -5.608 3.139 16.299 1 91.47 312 VAL B N 1
ATOM 4829 C CA . VAL B 1 312 ? -6.681 2.265 15.836 1 91.47 312 VAL B CA 1
ATOM 4830 C C . VAL B 1 312 ? -7.969 2.585 16.592 1 91.47 312 VAL B C 1
ATOM 4832 O O . VAL B 1 312 ? -7.963 2.707 17.819 1 91.47 312 VAL B O 1
ATOM 4835 N N . MET B 1 313 ? -9.006 2.796 15.793 1 90.15 313 MET B N 1
ATOM 4836 C CA . MET B 1 313 ? -10.286 3.125 16.414 1 90.15 313 MET B CA 1
ATOM 4837 C C . MET B 1 313 ? -11.382 2.18 15.935 1 90.15 313 MET B C 1
ATOM 4839 O O . MET B 1 313 ? -11.536 1.959 14.733 1 90.15 313 MET B O 1
ATOM 4843 N N . PRO B 1 314 ? -12.183 1.59 16.878 1 86.8 314 PRO B N 1
ATOM 4844 C CA . PRO B 1 314 ? -12.027 1.623 18.334 1 86.8 314 PRO B CA 1
ATOM 4845 C C . PRO B 1 314 ? -10.809 0.837 18.814 1 86.8 314 PRO B C 1
ATOM 4847 O O . PRO B 1 314 ? -10.282 -0.002 18.079 1 86.8 314 PRO B O 1
ATOM 4850 N N . TRP B 1 315 ? -10.461 1.058 20.006 1 80.41 315 TRP B N 1
ATOM 4851 C CA . TRP B 1 315 ? -9.189 0.583 20.54 1 80.41 315 TRP B CA 1
ATOM 4852 C C . TRP B 1 315 ? -9.136 -0.941 20.547 1 80.41 315 TRP B C 1
ATOM 4854 O O . TRP B 1 315 ? -8.061 -1.531 20.426 1 80.41 315 TRP B O 1
ATOM 4864 N N . PHE B 1 316 ? -10.268 -1.576 20.655 1 79.29 316 PHE B N 1
ATOM 4865 C CA . PHE B 1 316 ? -10.253 -3.025 20.821 1 79.29 316 PHE B CA 1
ATOM 4866 C C . PHE B 1 316 ? -9.894 -3.716 19.511 1 79.29 316 PHE B C 1
ATOM 4868 O O . PHE B 1 316 ? -9.555 -4.901 19.501 1 79.29 316 PHE B O 1
ATOM 4875 N N . TYR B 1 317 ? -9.867 -2.96 18.426 1 84.44 317 TYR B N 1
ATOM 4876 C CA . TYR B 1 317 ? -9.405 -3.538 17.17 1 84.44 317 TYR B CA 1
ATOM 4877 C C . TYR B 1 317 ? -7.906 -3.813 17.214 1 84.44 317 TYR B C 1
ATOM 4879 O O . TYR B 1 317 ? -7.382 -4.566 16.39 1 84.44 317 TYR B O 1
ATOM 4887 N N . GLN B 1 318 ? -7.227 -3.205 18.116 1 80.92 318 GLN B N 1
ATOM 4888 C CA . GLN B 1 318 ? -5.818 -3.518 18.33 1 80.92 318 GLN B CA 1
ATOM 4889 C C . GLN B 1 318 ? -5.631 -4.987 18.702 1 80.92 318 GLN B C 1
ATOM 4891 O O . GLN B 1 318 ? -4.626 -5.601 18.339 1 80.92 318 GLN B O 1
ATOM 4896 N N . ALA B 1 319 ? -6.624 -5.477 19.402 1 77.38 319 ALA B N 1
ATOM 4897 C CA . ALA B 1 319 ? -6.588 -6.887 19.78 1 77.38 319 ALA B CA 1
ATOM 4898 C C . ALA B 1 319 ? -6.64 -7.786 18.549 1 77.38 319 ALA B C 1
ATOM 4900 O O . ALA B 1 319 ? -6.011 -8.847 18.519 1 77.38 319 ALA B O 1
ATOM 4901 N N . SER B 1 320 ? -7.378 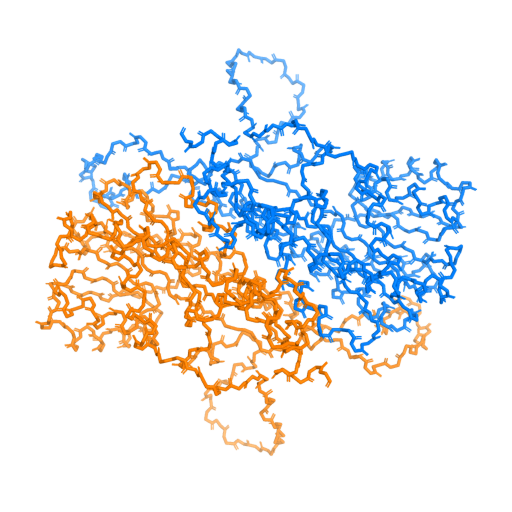-7.309 17.61 1 81.54 320 SER B N 1
ATOM 4902 C CA . SER B 1 320 ? -7.472 -8.092 16.381 1 81.54 320 SER B CA 1
ATOM 4903 C C . SER B 1 320 ? -6.131 -8.147 15.658 1 81.54 320 SER B C 1
ATOM 4905 O O . SER B 1 320 ? -5.798 -9.156 15.033 1 81.54 320 SER B O 1
ATOM 4907 N N . LEU B 1 321 ? -5.391 -7.104 15.742 1 84.15 321 LEU B N 1
ATOM 4908 C CA . LEU B 1 321 ? -4.069 -7.081 15.125 1 84.15 321 LEU B CA 1
ATOM 4909 C C . LEU B 1 321 ? -3.118 -8.035 15.84 1 84.15 321 LEU B C 1
ATOM 4911 O O . LEU B 1 321 ? -2.344 -8.745 15.194 1 84.15 321 LEU B O 1
ATOM 4915 N N . ALA B 1 322 ? -3.221 -8.052 17.113 1 78.78 322 ALA B N 1
ATOM 4916 C CA . ALA B 1 322 ? -2.427 -8.995 17.897 1 78.78 322 ALA B CA 1
ATOM 4917 C C . ALA B 1 322 ? -2.84 -10.435 17.604 1 78.78 322 ALA B C 1
ATOM 4919 O O . ALA B 1 322 ? -1.986 -11.311 17.445 1 78.78 322 ALA B O 1
ATOM 4920 N N . LEU B 1 323 ? -4.116 -10.595 17.547 1 81.27 323 LEU B N 1
ATOM 4921 C CA . LEU B 1 323 ? -4.649 -11.922 17.261 1 81.27 323 LEU B CA 1
ATOM 4922 C C . LEU B 1 323 ? -4.197 -12.406 15.887 1 81.27 323 LEU B C 1
ATOM 4924 O O . LEU B 1 323 ? -3.965 -13.601 15.69 1 81.27 323 LEU B O 1
ATOM 4928 N N . HIS B 1 324 ? -4.083 -11.461 14.999 1 83.56 324 HIS B N 1
ATOM 4929 C CA . HIS B 1 324 ? -3.664 -11.804 13.645 1 83.56 324 HIS B CA 1
ATOM 4930 C C . HIS B 1 324 ? -2.244 -12.362 13.632 1 83.56 324 HIS B C 1
ATOM 4932 O O . HIS B 1 324 ? -1.914 -13.211 12.801 1 83.56 324 HIS B O 1
ATOM 4938 N N . ILE B 1 325 ? -1.405 -11.906 14.5 1 78.03 325 ILE B N 1
ATOM 4939 C CA . ILE B 1 325 ? -0.03 -12.388 14.585 1 78.03 325 ILE B CA 1
ATOM 4940 C C . ILE B 1 325 ? -0.01 -13.78 15.211 1 78.03 325 ILE B C 1
ATOM 4942 O O . ILE B 1 325 ? 0.745 -14.653 14.774 1 78.03 325 ILE B O 1
ATOM 4946 N N . ILE B 1 326 ? -0.958 -13.985 16.14 1 74.72 326 ILE B N 1
ATOM 4947 C CA . ILE B 1 326 ? -0.98 -15.225 16.909 1 74.72 326 ILE B CA 1
ATOM 4948 C C . ILE B 1 326 ? -1.708 -16.31 16.118 1 74.72 326 ILE B C 1
ATOM 4950 O O . ILE B 1 326 ? -1.263 -17.459 16.074 1 74.72 326 ILE B O 1
ATOM 4954 N N . SER B 1 327 ? -2.799 -15.88 15.523 1 82.55 327 SER B N 1
ATOM 4955 C CA . SER B 1 327 ? -3.63 -16.825 14.783 1 82.55 327 SER B CA 1
ATOM 4956 C C . SER B 1 327 ? -4.186 -16.193 13.511 1 82.55 327 SER B C 1
ATOM 4958 O O . SER B 1 327 ? -5.381 -15.904 13.427 1 82.55 327 SER B O 1
ATOM 4960 N N . PRO B 1 328 ? -3.316 -16.129 12.564 1 83.68 328 PRO B N 1
ATOM 4961 C CA . PRO B 1 328 ? -3.783 -15.536 11.309 1 83.68 328 PRO B CA 1
ATOM 4962 C C . PRO B 1 328 ? -4.958 -16.296 10.698 1 83.68 328 PRO B C 1
ATOM 4964 O O . PRO B 1 328 ? -5.84 -15.688 10.087 1 83.68 328 PRO B O 1
ATOM 4967 N N . ARG B 1 329 ? -5.076 -17.547 10.862 1 85.15 329 ARG B N 1
ATOM 4968 C CA . ARG B 1 329 ? -6.149 -18.358 10.296 1 85.15 329 ARG B CA 1
ATOM 4969 C C . ARG B 1 329 ? -7.502 -17.958 10.876 1 85.15 329 ARG B C 1
ATOM 4971 O O . ARG B 1 329 ? -8.497 -17.889 10.152 1 85.15 329 ARG B O 1
ATOM 4978 N N . LEU B 1 330 ? -7.458 -17.727 12.21 1 84.95 330 LEU B N 1
ATOM 4979 C CA . LEU B 1 330 ? -8.707 -17.348 12.862 1 84.95 330 LEU B CA 1
ATOM 4980 C C . LEU B 1 330 ? -9.185 -15.985 12.372 1 84.95 330 LEU B C 1
ATOM 4982 O O . LEU B 1 330 ? -10.366 -15.81 12.066 1 84.95 330 LEU B O 1
ATOM 4986 N N . VAL B 1 331 ? -8.282 -15.068 12.357 1 86.61 331 VAL B N 1
ATOM 4987 C CA . VAL B 1 331 ? -8.645 -13.715 11.949 1 86.61 331 VAL B CA 1
ATOM 4988 C C . VAL B 1 331 ? -9.117 -13.723 10.496 1 86.61 331 VAL B C 1
ATOM 4990 O O . VAL B 1 331 ? -10.1 -13.061 10.153 1 86.61 331 VAL B O 1
ATOM 4993 N N . ARG B 1 332 ? -8.472 -14.494 9.72 1 88.46 332 ARG B N 1
ATOM 4994 C CA . ARG B 1 332 ? -8.871 -14.618 8.322 1 88.46 332 ARG B CA 1
ATOM 4995 C C . ARG B 1 332 ? -10.245 -15.268 8.2 1 88.46 332 ARG B C 1
ATOM 4997 O O . ARG B 1 332 ? -11.061 -14.857 7.372 1 88.46 332 ARG B O 1
ATOM 5004 N N . TRP B 1 333 ? -10.46 -16.265 8.956 1 88.57 333 TRP B N 1
ATOM 5005 C CA . TRP B 1 333 ? -11.761 -16.927 8.952 1 88.57 333 TRP B CA 1
ATOM 5006 C C . TRP B 1 333 ? -12.869 -15.952 9.336 1 88.57 333 TRP B C 1
ATOM 5008 O O . TRP B 1 333 ? -13.931 -15.932 8.709 1 88.57 333 TRP B O 1
ATOM 5018 N N . LEU B 1 334 ? -12.642 -15.155 10.349 1 86.34 334 LEU B N 1
ATOM 5019 C CA . LEU B 1 334 ? -13.617 -14.166 10.796 1 86.34 334 LEU B CA 1
ATOM 5020 C C . LEU B 1 334 ? -13.888 -13.137 9.703 1 86.34 334 LEU B C 1
ATOM 5022 O O . LEU B 1 334 ? -15.033 -12.727 9.501 1 86.34 334 LEU B O 1
ATOM 5026 N N . ALA B 1 335 ? -12.871 -12.74 9.051 1 87.63 335 ALA B N 1
ATOM 5027 C CA . ALA B 1 335 ? -13.02 -11.786 7.955 1 87.63 335 ALA B CA 1
ATOM 5028 C C . ALA B 1 335 ? -13.833 -12.386 6.812 1 87.63 335 ALA B C 1
ATOM 5030 O O . ALA B 1 335 ? -14.738 -11.739 6.279 1 87.63 335 ALA B O 1
ATOM 5031 N N . LYS B 1 336 ? -13.553 -13.582 6.446 1 89.66 336 LYS B N 1
ATOM 5032 C CA . LYS B 1 336 ? -14.287 -14.269 5.388 1 89.66 336 LYS B CA 1
ATOM 5033 C C . LYS B 1 336 ? -15.764 -14.412 5.747 1 89.66 336 LYS B C 1
ATOM 5035 O O . LYS B 1 336 ? -16.636 -14.217 4.898 1 89.66 336 LYS B O 1
ATOM 5040 N N . LYS B 1 337 ? -15.967 -14.782 6.98 1 86.65 337 LYS B N 1
ATOM 5041 C CA . LYS B 1 337 ? -17.341 -14.939 7.45 1 86.65 337 LYS B CA 1
ATOM 5042 C C . LYS B 1 337 ? -18.105 -13.621 7.365 1 86.65 337 LYS B C 1
ATOM 5044 O O . LYS B 1 337 ? -19.263 -13.595 6.944 1 86.65 337 LYS B O 1
ATOM 5049 N N . LYS B 1 338 ? -17.448 -12.599 7.746 1 82.46 338 LYS B N 1
ATOM 5050 C CA . LYS B 1 338 ? -18.06 -11.273 7.754 1 82.46 338 LYS B CA 1
ATOM 5051 C C . LYS B 1 338 ? -18.494 -10.86 6.35 1 82.46 338 LYS B C 1
ATOM 5053 O O . LYS B 1 338 ? -19.512 -10.185 6.183 1 82.46 338 LYS B O 1
ATOM 5058 N N . TYR B 1 339 ? -17.798 -11.371 5.329 1 84.33 339 TYR B N 1
ATOM 5059 C CA . TYR B 1 339 ? -18.07 -10.908 3.972 1 84.33 339 TYR B CA 1
ATOM 5060 C C . TYR B 1 339 ? -18.694 -12.017 3.133 1 84.33 339 TYR B C 1
ATOM 5062 O O . TYR B 1 339 ? -18.831 -11.879 1.915 1 84.33 339 TYR B O 1
ATOM 5070 N N . GLY B 1 340 ? -18.95 -13.128 3.694 1 81.33 340 GLY B N 1
ATOM 5071 C CA . GLY B 1 340 ? -19.68 -14.202 3.04 1 81.33 340 GLY B CA 1
ATOM 5072 C C . GLY B 1 340 ? -18.792 -15.107 2.207 1 81.33 340 GLY B C 1
ATOM 5073 O O . GLY B 1 340 ? -19.219 -15.625 1.174 1 81.33 340 GLY B O 1
ATOM 5074 N N . TYR B 1 341 ? -17.59 -15.261 2.54 1 85.38 341 TYR B N 1
ATOM 5075 C CA . TYR B 1 341 ? -16.664 -16.08 1.765 1 85.38 341 TYR B CA 1
ATOM 5076 C C . TYR B 1 341 ? -16.378 -17.399 2.473 1 85.38 341 TYR B C 1
ATOM 5078 O O . TYR B 1 341 ? -15.367 -18.05 2.201 1 85.38 341 TYR B O 1
ATOM 5086 N N . VAL B 1 342 ? -17.039 -17.689 3.493 1 81.45 342 VAL B N 1
ATOM 5087 C CA . VAL B 1 342 ? -16.932 -18.996 4.134 1 81.45 342 VAL B CA 1
ATOM 5088 C C . VAL B 1 342 ? -18.121 -19.867 3.734 1 81.45 342 VAL B C 1
ATOM 5090 O O . VAL B 1 342 ? -19.202 -19.353 3.436 1 81.45 342 VAL B O 1
#

InterPro domains:
  IPR002347 Short-chain dehydrogenase/reductase SDR [PF00106] (41-135)
  IPR002347 Short-chain dehydrogenase/reductase SDR [PF00106] (171-260)
  IPR002347 Short-chain dehydrogenase/reductase SDR [PR00080] (115-126)
  IPR002347 Short-chain dehydrogenase/reductase SDR [PR00080] (199-207)
  IPR002347 Short-chain dehydrogenase/reductase SDR [PR00080] (219-238)
  IPR002347 Short-chain dehydrogenase/reductase SDR [PR00081] (40-57)
  IPR002347 Short-chain dehydrogenase/reductase SDR [PR00081] (115-126)
  IPR002347 Short-chain dehydrogenase/reductase SDR [PR00081] (193-209)
  IPR002347 Short-chain dehydrogenase/reductase SDR [PR00081] (219-238)
  IPR002347 Short-chain dehydrogenase/reductase SDR [PR00081] (240-257)
  IPR020904 Short-chain dehydrogenase/reductase, conserved site [PS00061] (206-234)
  IPR036291 NAD(P)-binding domain superfamily [SSF51735] (37-268)

Organism: Mortierella alpina (NCBI:txid64518)